Protein AF-0000000067828496 (afdb_homodimer)

Foldseek 3Di:
DPQFPLVVLLVLCPVQDDPLVQVLLQLLLVQQLVLCVLQVHDNSLLNLLSNQLQSCQRPDLVVLVVLCVVVVPDDDPVCNVVVSQQSLLVSLVCCCPVGNDDPVLSSVLSRQLRLHAVPHDPSNLSSVLSSCQGPSNDDDPVSVVLSVCCSNFSLVSLLVSLVVVVVVCVVVVHDDDCSSVVSNVNSVVVRD/DPQFPLVVLLVLCPVQDDPLVQVLLQLLLVQQLVLQVLQVHDNSLLNLLSNQLQSCQRPDLVVLVVLCVVVVPDDDPVCNVVVSQQSLLVSLVCCCPVGNDDPPLSSVLSRQLRLHAVPHDPSNLSSNLSSCQGPSNDDDPVSVVLSVCCSNFSLVSLLVSLVVVVVVCVVVVHDDDCSSVVSNVNSVVVRD

Secondary structure (DSSP, 8-state):
-PPP-HHHHHHHHHHHS-HHHHHHHHHHHHHHHHHGGGGT--HHHHHHHHHHTTTTTTS-HHHHHHHHHHTT----HHHHH-GGGGHHHHHHHHHHHHH----HHHHHHHHTTTT--SS--HHHHHHHHHHHHSGGG---HHHHHHHHHHHH-HHHHHHHHHHHHHHHHHHTT----THHHHHHHHHHHHT-/-PPP-HHHHHHHHHHHS-HHHHHHHHHHHHHHHHHGGGGT--HHHHHHHHHHTTTTTTS-HHHHHHHHHHTT----HHHHH-GGGGHHHHHHHHHHHHH----HHHHHHHHTTTT--SS--HHHHHHHHHHHHSGGG---HHHHHHHHHHHH-HHHHHHHHHHHHHHHHHHTT----THHHHHHHHHHHHT-

Organism: Synechocystis sp. (strain ATCC 27184 / PCC 6803 / Kazusa) (NCBI:txid1111708)

pLDDT: mean 97.63, std 4.98, range [45.09, 98.94]

Radius of gyration: 24.37 Å; Cα contacts (8 Å, |Δi|>4): 571; chains: 2; bounding box: 40×73×54 Å

Solvent-accessible surface area (backbone atoms only — not comparable to full-atom values): 19955 Å² total; per-residue (Å²): 129,81,76,73,59,61,69,57,52,51,54,52,43,67,75,57,44,52,71,69,51,50,53,42,31,52,30,15,13,50,42,20,33,68,48,15,68,73,66,77,33,59,37,67,52,30,27,52,26,23,58,39,28,58,67,31,64,66,53,52,52,69,56,46,50,50,53,34,58,76,65,66,53,89,68,54,73,64,45,67,73,39,35,75,72,46,19,20,49,48,7,27,51,46,39,31,73,76,62,58,53,76,57,64,65,36,40,47,16,12,39,23,38,78,46,48,48,83,80,61,55,68,58,23,45,45,38,29,40,21,67,69,58,19,64,83,72,55,81,48,70,70,57,50,52,46,50,54,41,41,64,74,33,53,37,46,29,43,22,51,50,36,50,51,51,50,52,50,32,60,74,66,74,47,83,66,66,48,52,38,42,51,23,26,43,50,21,59,66,60,48,110,129,82,76,73,60,61,69,59,51,51,54,52,43,66,75,58,41,53,71,69,53,50,54,43,31,52,30,14,14,50,42,19,33,69,49,14,67,71,66,77,34,59,39,66,51,30,28,52,25,24,59,40,28,60,67,31,65,65,54,52,53,68,56,48,51,50,53,33,58,76,66,65,53,88,68,54,74,63,44,67,75,40,35,75,72,45,19,20,50,48,6,28,51,46,38,32,73,77,62,58,52,75,56,64,65,38,40,48,16,13,39,23,37,78,48,48,47,83,81,63,55,67,59,23,46,42,39,30,39,20,66,69,57,19,66,83,72,55,82,47,71,69,57,50,52,45,51,55,40,40,64,76,35,55,36,47,28,42,22,51,50,37,51,51,51,50,54,51,32,60,75,65,75,47,83,65,67,45,52,36,42,52,22,24,45,49,20,58,66,58,49,109

Nearest PDB structures (foldseek):
  3ccg-assembly1_A-2  TM=9.603E-01  e=1.406E-12  Clostridium acetobutylicum ATCC 824
  8wmy-assembly1_B-2  TM=9.095E-01  e=2.935E-11  Staphylococcus
  8jk9-assembly1_A  TM=9.395E-01  e=1.546E-10  Streptococcus pneumoniae TIGR4
  2o08-assembly1_B  TM=9.327E-01  e=1.782E-10  Halalkalibacterium halodurans
  2ogi-assembly1_A  TM=9.173E-01  e=1.546E-10  Streptococcus agalactiae serogroup V

Structure (mmCIF, N/CA/C/O backbone):
data_AF-0000000067828496-model_v1
#
loop_
_entity.id
_entity.type
_entity.pdbx_description
1 polymer "bis(5'-nucleosyl)-tetraphosphatase (symmetrical)"
#
loop_
_atom_site.group_PDB
_atom_site.id
_atom_site.type_symbol
_atom_site.label_atom_id
_atom_site.label_alt_id
_atom_site.label_comp_id
_atom_site.label_asym_id
_atom_site.label_entity_id
_atom_site.label_seq_id
_atom_site.pdbx_PDB_ins_code
_atom_site.Cartn_x
_atom_site.Cartn_y
_atom_site.Cartn_z
_atom_site.occupancy
_atom_site.B_iso_or_equiv
_atom_site.auth_seq_id
_atom_site.auth_comp_id
_atom_site.auth_asym_id
_atom_site.auth_atom_id
_atom_site.pdbx_PDB_model_num
ATOM 1 N N . MET A 1 1 ? -6.66 25.5 29.547 1 45.09 1 MET A N 1
ATOM 2 C CA . MET A 1 1 ? -5.961 25.203 28.297 1 45.09 1 MET A CA 1
ATOM 3 C C . MET A 1 1 ? -5.051 26.359 27.906 1 45.09 1 MET A C 1
ATOM 5 O O . MET A 1 1 ? -5.465 27.531 27.953 1 45.09 1 MET A O 1
ATOM 9 N N . VAL A 1 2 ? -3.672 26.234 28.125 1 59.88 2 VAL A N 1
ATOM 10 C CA . VAL A 1 2 ? -2.791 27.359 27.828 1 59.88 2 VAL A CA 1
ATOM 11 C C . VAL A 1 2 ? -2.965 27.781 26.375 1 59.88 2 VAL A C 1
ATOM 13 O O . VAL A 1 2 ? -2.961 26.938 25.469 1 59.88 2 VAL A O 1
ATOM 16 N N . GLU A 1 3 ? -3.428 29 26.219 1 84.06 3 GLU A N 1
ATOM 17 C CA . GLU A 1 3 ? -3.617 29.547 24.891 1 84.06 3 GLU A CA 1
ATOM 18 C C . GLU A 1 3 ? -2.309 29.562 24.094 1 84.06 3 GLU A C 1
ATOM 20 O O . GLU A 1 3 ? -1.265 29.953 24.625 1 84.06 3 GLU A O 1
ATOM 25 N N . LEU A 1 4 ? -2.291 28.938 22.984 1 93.06 4 LEU A N 1
ATOM 26 C CA . LEU A 1 4 ? -1.109 28.906 22.125 1 93.06 4 LEU A CA 1
ATOM 27 C C . LEU A 1 4 ? -0.666 30.312 21.75 1 93.06 4 LEU A C 1
ATOM 29 O O . LEU A 1 4 ? -1.488 31.141 21.359 1 93.06 4 LEU A O 1
ATOM 33 N N . ASP A 1 5 ? 0.536 30.656 22.062 1 95.56 5 ASP A N 1
ATOM 34 C CA . ASP A 1 5 ? 1.118 31.906 21.609 1 95.56 5 ASP A CA 1
ATOM 35 C C . ASP A 1 5 ? 1.522 31.844 20.141 1 95.56 5 ASP A C 1
ATOM 37 O O . ASP A 1 5 ? 2.646 31.453 19.828 1 95.56 5 ASP A O 1
ATOM 41 N N . ARG A 1 6 ? 0.643 32.219 19.281 1 97.31 6 ARG A N 1
ATOM 42 C CA . ARG A 1 6 ? 0.832 32.125 17.844 1 97.31 6 ARG A CA 1
ATOM 43 C C . ARG A 1 6 ? 2.078 32.875 17.391 1 97.31 6 ARG A C 1
ATOM 45 O O . ARG A 1 6 ? 2.814 32.406 16.516 1 97.31 6 ARG A O 1
ATOM 52 N N . SER A 1 7 ? 2.309 34.062 17.953 1 97.75 7 SER A N 1
ATOM 53 C CA . SER A 1 7 ? 3.463 34.875 17.562 1 97.75 7 SER A CA 1
ATOM 54 C C . SER A 1 7 ? 4.77 34.156 17.875 1 97.75 7 SER A C 1
ATOM 56 O O . SER A 1 7 ? 5.719 34.219 17.094 1 97.75 7 SER A O 1
ATOM 58 N N . ARG A 1 8 ? 4.824 33.531 18.938 1 98.12 8 ARG A N 1
ATOM 59 C CA . ARG A 1 8 ? 6 32.75 19.312 1 98.12 8 ARG A CA 1
ATOM 60 C C . ARG A 1 8 ? 6.234 31.609 18.328 1 98.12 8 ARG A C 1
ATOM 62 O O . ARG A 1 8 ? 7.375 31.344 17.938 1 98.12 8 ARG A O 1
ATOM 69 N N . VAL A 1 9 ? 5.152 30.953 17.984 1 98.75 9 VAL A N 1
ATOM 70 C CA . VAL A 1 9 ? 5.25 29.844 17.047 1 98.75 9 VAL A CA 1
ATOM 71 C C . VAL A 1 9 ? 5.777 30.344 15.695 1 98.75 9 VAL A C 1
ATOM 73 O O . VAL A 1 9 ? 6.684 29.734 15.117 1 98.75 9 VAL A O 1
ATOM 76 N N . ILE A 1 10 ? 5.254 31.469 15.242 1 98.69 10 ILE A N 1
ATOM 77 C CA . ILE A 1 10 ? 5.652 32.031 13.953 1 98.69 10 ILE A CA 1
ATOM 78 C C . ILE A 1 10 ? 7.137 32.406 13.984 1 98.69 10 ILE A C 1
ATOM 80 O O . ILE A 1 10 ? 7.871 32.094 13.047 1 98.69 10 ILE A O 1
ATOM 84 N N . HIS A 1 11 ? 7.555 33 15.047 1 98.56 11 HIS A N 1
ATOM 85 C CA . HIS A 1 11 ? 8.961 33.344 15.188 1 98.56 11 HIS A CA 1
ATOM 86 C C . HIS A 1 11 ? 9.844 32.094 15.148 1 98.56 11 HIS A C 1
ATOM 88 O O . HIS A 1 11 ? 10.875 32.094 14.477 1 98.56 11 HIS A O 1
ATOM 94 N N . TRP A 1 12 ? 9.445 31.109 15.906 1 98.69 12 TRP A N 1
ATOM 95 C CA . TRP A 1 12 ? 10.172 29.859 15.914 1 98.69 12 TRP A CA 1
ATOM 96 C C . TRP A 1 12 ? 10.242 29.25 14.516 1 98.69 12 TRP A C 1
ATOM 98 O O . TRP A 1 12 ? 11.312 28.797 14.078 1 98.69 12 TRP A O 1
ATOM 108 N N . LEU A 1 13 ? 9.156 29.25 13.758 1 98.81 13 LEU A N 1
ATOM 109 C CA . LEU A 1 13 ? 9.094 28.703 12.406 1 98.81 13 LEU A CA 1
ATOM 110 C C . LEU A 1 13 ? 10.016 29.469 11.469 1 98.81 13 LEU A C 1
ATOM 112 O O . LEU A 1 13 ? 10.719 28.875 10.648 1 98.81 13 LEU A O 1
ATOM 116 N N . GLN A 1 14 ? 10.039 30.781 11.602 1 98.62 14 GLN A N 1
ATOM 117 C CA . GLN A 1 14 ? 10.875 31.609 10.75 1 98.62 14 GLN A CA 1
ATOM 118 C C . GLN A 1 14 ? 12.352 31.234 10.883 1 98.62 14 GLN A C 1
ATOM 120 O O . GLN A 1 14 ? 13.117 31.359 9.93 1 98.62 14 GLN A O 1
ATOM 125 N N . GLU A 1 15 ? 12.68 30.672 12.031 1 98.31 15 GLU A N 1
ATOM 126 C CA . GLU A 1 15 ? 14.07 30.328 12.312 1 98.31 15 GLU A CA 1
ATOM 127 C C . GLU A 1 15 ? 14.375 28.875 11.945 1 98.31 15 GLU A C 1
ATOM 129 O O . GLU A 1 15 ? 15.539 28.484 11.844 1 98.31 15 GLU A O 1
ATOM 134 N N . ASN A 1 16 ? 13.32 28.109 11.703 1 98.38 16 ASN A N 1
ATOM 135 C CA . ASN A 1 16 ? 13.578 26.672 11.656 1 98.38 16 ASN A CA 1
ATOM 136 C C . ASN A 1 16 ? 13.078 26.062 10.352 1 98.38 16 ASN A C 1
ATOM 138 O O . ASN A 1 16 ? 13.359 24.891 10.062 1 98.38 16 ASN A O 1
ATOM 142 N N . VAL A 1 17 ? 12.344 26.812 9.547 1 98.44 17 VAL A N 1
ATOM 143 C CA . VAL A 1 17 ? 11.906 26.312 8.242 1 98.44 17 VAL A CA 1
ATOM 144 C C . VAL A 1 17 ? 12.188 27.344 7.164 1 98.44 17 VAL A C 1
ATOM 146 O O . VAL A 1 17 ? 12.516 28.5 7.473 1 98.44 17 VAL A O 1
ATOM 149 N N . SER A 1 18 ? 12.133 26.969 5.934 1 98.31 18 SER A N 1
ATOM 150 C CA . SER A 1 18 ? 12.328 27.906 4.836 1 98.31 18 SER A CA 1
ATOM 151 C C . SER A 1 18 ? 11.148 28.859 4.707 1 98.31 18 SER A C 1
ATOM 153 O O . SER A 1 18 ? 10.047 28.562 5.184 1 98.31 18 SER A O 1
ATOM 155 N N . PRO A 1 19 ? 11.359 30 4.113 1 98.44 19 PRO A N 1
ATOM 156 C CA . PRO A 1 19 ? 10.242 30.906 3.873 1 98.44 19 PRO A CA 1
ATOM 157 C C . PRO A 1 19 ? 9.102 30.25 3.102 1 98.44 19 PRO A C 1
ATOM 159 O O . PRO A 1 19 ? 7.93 30.484 3.41 1 98.44 19 PRO A O 1
ATOM 162 N N . GLN A 1 20 ? 9.445 29.453 2.137 1 98.38 20 GLN A N 1
ATOM 163 C CA . GLN A 1 20 ? 8.43 28.766 1.354 1 98.38 20 GLN A CA 1
ATOM 164 C C . GLN A 1 20 ? 7.621 27.812 2.227 1 98.38 20 GLN A C 1
ATOM 166 O O . GLN A 1 20 ? 6.402 27.703 2.076 1 98.38 20 GLN A O 1
ATOM 171 N N . ARG A 1 21 ? 8.336 27.109 3.107 1 98.75 21 ARG A N 1
ATOM 172 C CA . ARG A 1 21 ? 7.633 26.203 3.996 1 98.75 21 ARG A CA 1
ATOM 173 C C . ARG A 1 21 ? 6.734 26.969 4.965 1 98.75 21 ARG A C 1
ATOM 175 O O . ARG A 1 21 ? 5.645 26.5 5.305 1 98.75 21 ARG A O 1
ATOM 182 N N . LEU A 1 22 ? 7.203 28.094 5.492 1 98.81 22 LEU A N 1
ATOM 183 C CA . LEU A 1 22 ? 6.367 28.922 6.355 1 98.81 22 LEU A CA 1
ATOM 184 C C . LEU A 1 22 ? 5.086 29.328 5.641 1 98.81 22 LEU A C 1
ATOM 186 O O . LEU A 1 22 ? 3.998 29.25 6.215 1 98.81 22 LEU A O 1
ATOM 190 N N . ASP A 1 23 ? 5.195 29.75 4.375 1 98.81 23 ASP A N 1
ATOM 191 C CA . ASP A 1 23 ? 4.016 30.078 3.578 1 98.81 23 ASP A CA 1
ATOM 192 C C . ASP A 1 23 ? 3.057 28.891 3.5 1 98.81 23 ASP A C 1
ATOM 194 O O . ASP A 1 23 ? 1.843 29.062 3.643 1 98.81 23 ASP A O 1
ATOM 198 N N . HIS A 1 24 ? 3.609 27.719 3.289 1 98.88 24 HIS A N 1
ATOM 199 C CA . HIS A 1 24 ? 2.816 26.5 3.238 1 98.88 24 HIS A CA 1
ATOM 200 C C . HIS A 1 24 ? 2.088 26.266 4.555 1 98.88 24 HIS A C 1
ATOM 202 O O . HIS A 1 24 ? 0.883 26 4.562 1 98.88 24 HIS A O 1
ATOM 208 N N . ILE A 1 25 ? 2.799 26.375 5.672 1 98.94 25 ILE A N 1
ATOM 209 C CA . ILE A 1 25 ? 2.238 26.125 6.996 1 98.94 25 ILE A CA 1
ATOM 210 C C . ILE A 1 25 ? 1.088 27.094 7.258 1 98.94 25 ILE A C 1
ATOM 212 O O . ILE A 1 25 ? 0.025 26.688 7.734 1 98.94 25 ILE A O 1
ATOM 216 N N . LEU A 1 26 ? 1.301 28.375 6.914 1 98.88 26 LEU A N 1
ATOM 217 C CA . LEU A 1 26 ? 0.252 29.375 7.094 1 98.88 26 LEU A CA 1
ATOM 218 C C . LEU A 1 26 ? -0.938 29.078 6.188 1 98.88 26 LEU A C 1
ATOM 220 O O . LEU A 1 26 ? -2.088 29.312 6.57 1 98.88 26 LEU A O 1
ATOM 224 N N . GLY A 1 27 ? -0.633 28.609 4.992 1 98.88 27 GLY A N 1
ATOM 225 C CA . GLY A 1 27 ? -1.697 28.188 4.098 1 98.88 27 GLY A CA 1
ATOM 226 C C . GLY A 1 27 ? -2.52 27.031 4.66 1 98.88 27 GLY A C 1
ATOM 227 O O . GLY A 1 27 ? -3.744 27.016 4.531 1 98.88 27 GLY A O 1
ATOM 228 N N . VAL A 1 28 ? -1.868 26.062 5.277 1 98.94 28 VAL A N 1
ATOM 229 C CA . VAL A 1 28 ? -2.557 24.922 5.887 1 98.94 28 VAL A CA 1
ATOM 230 C C . VAL A 1 28 ? -3.42 25.406 7.051 1 98.94 28 VAL A C 1
ATOM 232 O O . VAL A 1 28 ? -4.582 25.016 7.172 1 98.94 28 VAL A O 1
ATOM 235 N N . GLU A 1 29 ? -2.818 26.266 7.918 1 98.94 29 GLU A N 1
ATOM 236 C CA . GLU A 1 29 ? -3.576 26.844 9.023 1 98.94 29 GLU A CA 1
ATOM 237 C C . GLU A 1 29 ? -4.844 27.531 8.523 1 98.94 29 GLU A C 1
ATOM 239 O O . GLU A 1 29 ? -5.938 27.266 9.016 1 98.94 29 GLU A O 1
ATOM 244 N N . GLN A 1 30 ? -4.719 28.375 7.547 1 98.88 30 GLN A N 1
ATOM 245 C CA . GLN A 1 30 ? -5.84 29.141 7.023 1 98.88 30 GLN A CA 1
ATOM 246 C C . GLN A 1 30 ? -6.898 28.234 6.402 1 98.88 30 GLN A C 1
ATOM 248 O O . GLN A 1 30 ? -8.094 28.406 6.652 1 98.88 30 GLN A O 1
ATOM 253 N N . THR A 1 31 ? -6.484 27.297 5.59 1 98.88 31 THR A N 1
ATOM 254 C CA . THR A 1 31 ? -7.398 26.375 4.941 1 98.88 31 THR A CA 1
ATOM 25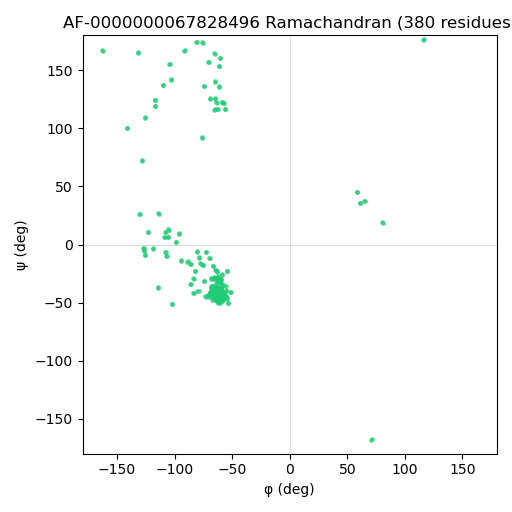5 C C . THR A 1 31 ? -8.156 25.547 5.984 1 98.88 31 THR A C 1
ATOM 257 O O . THR A 1 31 ? -9.375 25.375 5.879 1 98.88 31 THR A O 1
ATOM 260 N N . ALA A 1 32 ? -7.402 25.078 7 1 98.88 32 ALA A N 1
ATOM 261 C CA . ALA A 1 32 ? -8.016 24.281 8.055 1 98.88 32 ALA A CA 1
ATOM 262 C C . ALA A 1 32 ? -9.07 25.078 8.812 1 98.88 32 ALA A C 1
ATOM 264 O O . ALA A 1 32 ? -10.172 24.578 9.07 1 98.88 32 ALA A O 1
ATOM 265 N N . VAL A 1 33 ? -8.758 26.312 9.133 1 98.81 33 VAL A N 1
ATOM 266 C CA . VAL A 1 33 ? -9.695 27.188 9.844 1 98.81 33 VAL A CA 1
ATOM 267 C C . VAL A 1 33 ? -10.922 27.438 8.969 1 98.81 33 VAL A C 1
ATOM 269 O O . VAL A 1 33 ? -12.055 27.375 9.453 1 98.81 33 VAL A O 1
ATOM 272 N N . GLN A 1 34 ? -10.672 27.688 7.734 1 98.75 34 GLN A N 1
ATOM 273 C CA . GLN A 1 34 ? -11.75 28.016 6.809 1 98.75 34 GLN A CA 1
ATOM 274 C C . GLN A 1 34 ? -12.695 26.828 6.629 1 98.75 34 GLN A C 1
ATOM 276 O O . GLN A 1 34 ? -13.914 27.016 6.543 1 98.75 34 GLN A O 1
ATOM 281 N N . TRP A 1 35 ? -12.18 25.594 6.531 1 98.75 35 TRP A N 1
ATOM 282 C CA . TRP A 1 35 ? -12.984 24.422 6.227 1 98.75 35 TRP A CA 1
ATOM 283 C C . TRP A 1 35 ? -13.547 23.797 7.5 1 98.75 35 TRP A C 1
ATOM 285 O O . TRP A 1 35 ? -14.469 22.984 7.445 1 98.75 35 TRP A O 1
ATOM 295 N N . ALA A 1 36 ? -13.016 24.188 8.688 1 98.75 36 ALA A N 1
ATOM 296 C CA . ALA A 1 36 ? -13.367 23.578 9.969 1 98.75 36 ALA A CA 1
ATOM 297 C C . ALA A 1 36 ? -14.883 23.609 10.188 1 98.75 36 ALA A C 1
ATOM 299 O O . ALA A 1 36 ? -15.492 22.578 10.484 1 98.75 36 ALA A O 1
ATOM 300 N N . PRO A 1 37 ? -15.57 24.75 9.953 1 98.38 37 PRO A N 1
ATOM 301 C CA . PRO A 1 37 ? -17.016 24.781 10.188 1 98.38 37 PRO A CA 1
ATOM 302 C C . PRO A 1 37 ? -17.797 23.875 9.234 1 98.38 37 PRO A C 1
ATOM 304 O O . PRO A 1 37 ? -18.844 23.344 9.602 1 98.38 37 PRO A O 1
ATOM 307 N N . LEU A 1 38 ? -17.297 23.641 8.039 1 98.25 38 LEU A N 1
ATOM 308 C CA . LEU A 1 38 ? -17.969 22.797 7.055 1 98.25 38 LEU A CA 1
ATOM 309 C C . LEU A 1 38 ? -18.047 21.359 7.539 1 98.25 38 LEU A C 1
ATOM 311 O O . LEU A 1 38 ? -18.906 20.594 7.105 1 98.25 38 LEU A O 1
ATOM 315 N N . HIS A 1 39 ? -17.156 20.984 8.477 1 98.31 39 HIS A N 1
ATOM 316 C CA . HIS A 1 39 ? -17.047 19.594 8.883 1 98.31 39 HIS A CA 1
ATOM 317 C C . HIS A 1 39 ? -17.266 19.438 10.383 1 98.31 39 HIS A C 1
ATOM 319 O O . HIS A 1 39 ? -16.875 18.438 10.977 1 98.31 39 HIS A O 1
ATOM 325 N N . LYS A 1 40 ? -17.719 20.453 11.055 1 97.94 40 LYS A N 1
ATOM 326 C CA . LYS A 1 40 ? -18.047 20.453 12.477 1 97.94 40 LYS A CA 1
ATOM 327 C C . LYS A 1 40 ? -16.812 20.219 13.328 1 97.94 40 LYS A C 1
ATOM 329 O O . LYS A 1 40 ? -16.844 19.469 14.305 1 97.94 40 LYS A O 1
ATOM 334 N N . VAL A 1 41 ? -15.734 20.797 12.867 1 98.38 41 VAL A N 1
ATOM 335 C CA . VAL A 1 41 ? -14.469 20.797 13.594 1 98.38 41 VAL A CA 1
ATOM 336 C C . VAL A 1 41 ? -14.25 22.172 14.25 1 98.38 41 VAL A C 1
ATOM 338 O O . VAL A 1 41 ? -14.625 23.203 13.688 1 98.38 41 VAL A O 1
ATOM 341 N N . ASP A 1 42 ? -13.703 22.203 15.445 1 98.44 42 ASP A N 1
ATOM 342 C CA . ASP A 1 42 ? -13.359 23.438 16.125 1 98.44 42 ASP A CA 1
ATOM 343 C C . ASP A 1 42 ? -12.289 24.219 15.359 1 98.44 42 ASP A C 1
ATOM 345 O O . ASP A 1 42 ? -11.156 23.734 15.219 1 98.44 42 ASP A O 1
ATOM 349 N N . PRO A 1 43 ? -12.609 25.406 14.891 1 98.56 43 PRO A N 1
ATOM 350 C CA . PRO A 1 43 ? -11.633 26.156 14.094 1 98.56 43 PRO A CA 1
ATOM 351 C C . PRO A 1 43 ? -10.367 26.5 14.875 1 98.56 43 PRO A C 1
ATOM 353 O O . PRO A 1 43 ? -9.289 26.625 14.281 1 98.56 43 PRO A O 1
ATOM 356 N N . ILE A 1 44 ? -10.477 26.609 16.141 1 98.38 44 ILE A N 1
ATOM 357 C CA . ILE A 1 44 ? -9.312 26.922 16.969 1 98.38 44 ILE A CA 1
ATOM 358 C C . ILE A 1 44 ? -8.336 25.734 16.938 1 98.38 44 ILE A C 1
ATOM 360 O O . ILE A 1 44 ? -7.141 25.922 16.703 1 98.38 44 ILE A O 1
ATOM 364 N N . LYS A 1 45 ? -8.867 24.516 17.141 1 98.62 45 LYS A N 1
ATOM 365 C CA . LYS A 1 45 ? -8.039 23.312 17.078 1 98.62 45 LYS A CA 1
ATOM 366 C C . LYS A 1 45 ? -7.457 23.109 15.68 1 98.62 45 LYS A C 1
ATOM 368 O O . LYS A 1 45 ? -6.289 22.734 15.539 1 98.62 45 LYS A O 1
ATOM 373 N N . ALA A 1 46 ? -8.305 23.391 14.672 1 98.88 46 ALA A N 1
ATOM 374 C CA . ALA A 1 46 ? -7.855 23.266 13.289 1 98.88 46 ALA A CA 1
ATOM 375 C C . ALA A 1 46 ? -6.691 24.203 13 1 98.88 46 ALA A C 1
ATOM 377 O O . ALA A 1 46 ? -5.691 23.797 12.391 1 98.88 46 ALA A O 1
ATOM 378 N N . GLY A 1 47 ? -6.859 25.438 13.445 1 98.75 47 GLY A N 1
ATOM 379 C CA . GLY A 1 47 ? -5.793 26.406 13.258 1 98.75 47 GLY A CA 1
ATOM 380 C C . GLY A 1 47 ? -4.508 26.031 13.969 1 98.75 47 GLY A C 1
ATOM 381 O O . GLY A 1 47 ? -3.42 26.156 13.398 1 98.75 47 GLY A O 1
ATOM 382 N N . GLN A 1 48 ? -4.613 25.578 15.188 1 98.75 48 GLN A N 1
ATOM 383 C CA . GLN A 1 48 ? -3.441 25.172 15.953 1 98.75 48 GLN A CA 1
ATOM 384 C C . GLN A 1 48 ? -2.719 24 15.273 1 98.75 48 GLN A C 1
ATOM 386 O O . GLN A 1 48 ? -1.501 24.047 15.086 1 98.75 48 GLN A O 1
ATOM 391 N N . ALA A 1 49 ? -3.467 22.969 14.914 1 98.88 49 ALA A N 1
ATOM 392 C CA . ALA A 1 49 ? -2.873 21.797 14.273 1 98.88 49 ALA A CA 1
ATOM 393 C C . ALA A 1 49 ? -2.205 22.188 12.953 1 98.88 49 ALA A C 1
ATOM 395 O O . ALA A 1 49 ? -1.101 21.734 12.656 1 98.88 49 ALA A O 1
ATOM 396 N N . GLY A 1 50 ? -2.896 23 12.141 1 98.94 50 GLY A N 1
ATOM 397 C CA . GLY A 1 50 ? -2.334 23.453 10.883 1 98.94 50 GLY A CA 1
ATOM 398 C C . GLY A 1 50 ? -1.041 24.234 11.047 1 98.94 50 GLY A C 1
ATOM 399 O O . GLY A 1 50 ? -0.077 24.016 10.312 1 98.94 50 GLY A O 1
ATOM 400 N N . LEU A 1 51 ? -1.025 25.078 12.062 1 98.88 51 LEU A N 1
ATOM 401 C CA . LEU A 1 51 ? 0.132 25.922 12.336 1 98.88 51 LEU A CA 1
ATOM 402 C C . LEU A 1 51 ? 1.32 25.094 12.805 1 98.88 51 LEU A C 1
ATOM 404 O O . LEU A 1 51 ? 2.469 25.406 12.492 1 98.88 51 LEU A O 1
ATOM 408 N N . LEU A 1 52 ? 1.087 23.984 13.453 1 98.94 52 LEU A N 1
ATOM 409 C CA . LEU A 1 52 ? 2.131 23.266 14.18 1 98.94 52 LEU A CA 1
ATOM 410 C C . LEU A 1 52 ? 2.529 21.984 13.445 1 98.94 52 LEU A C 1
ATOM 412 O O . LEU A 1 52 ? 3.506 21.328 13.812 1 98.94 52 LEU A O 1
ATOM 416 N N . HIS A 1 53 ? 1.835 21.578 12.344 1 98.94 53 HIS A N 1
ATOM 417 C CA . HIS A 1 53 ? 1.912 20.219 11.82 1 98.94 53 HIS A CA 1
ATOM 418 C C . HIS A 1 53 ? 3.311 19.906 11.297 1 98.94 53 HIS A C 1
ATOM 420 O O . HIS A 1 53 ? 3.758 18.75 11.352 1 98.94 53 HIS A O 1
ATOM 426 N N . ASP A 1 54 ? 4.02 20.922 10.852 1 98.88 54 ASP A N 1
ATOM 427 C CA . ASP A 1 54 ? 5.273 20.719 10.133 1 98.88 54 ASP A CA 1
ATOM 428 C C . ASP A 1 54 ? 6.457 21.266 10.938 1 98.88 54 ASP A C 1
ATOM 430 O O . ASP A 1 54 ? 7.492 21.609 10.367 1 98.88 54 ASP A O 1
ATOM 434 N N . LEU A 1 55 ? 6.367 21.312 12.25 1 98.88 55 LEU A N 1
ATOM 435 C CA . LEU A 1 55 ? 7.414 21.891 13.094 1 98.88 55 LEU A CA 1
ATOM 436 C C . LEU A 1 55 ? 8.75 21.203 12.844 1 98.88 55 LEU A C 1
ATOM 438 O O . LEU A 1 55 ? 9.789 21.859 12.797 1 98.88 55 LEU A O 1
ATOM 442 N N . ALA A 1 56 ? 8.742 19.953 12.578 1 98.88 56 ALA A N 1
ATOM 443 C CA . ALA A 1 56 ? 9.984 19.188 12.484 1 98.88 56 ALA A CA 1
ATOM 444 C C . ALA A 1 56 ? 10.312 18.875 11.031 1 98.88 56 ALA A C 1
ATOM 446 O O . ALA A 1 56 ? 11.172 18.031 10.758 1 98.88 56 ALA A O 1
ATOM 447 N N . LYS A 1 57 ? 9.672 19.5 10.078 1 98.75 57 LYS A N 1
ATOM 448 C CA . LYS A 1 57 ? 9.781 19.172 8.656 1 98.75 57 LYS A CA 1
ATOM 449 C C . LYS A 1 57 ? 11.219 19.328 8.164 1 98.75 57 LYS A C 1
ATOM 451 O O . LYS A 1 57 ? 11.664 18.594 7.281 1 98.75 57 LYS A O 1
ATOM 456 N N . PHE A 1 58 ? 11.977 20.219 8.703 1 98.56 58 PHE A N 1
ATOM 457 C CA . PHE A 1 58 ? 13.305 20.5 8.188 1 98.56 58 PHE A CA 1
ATOM 458 C C . PHE 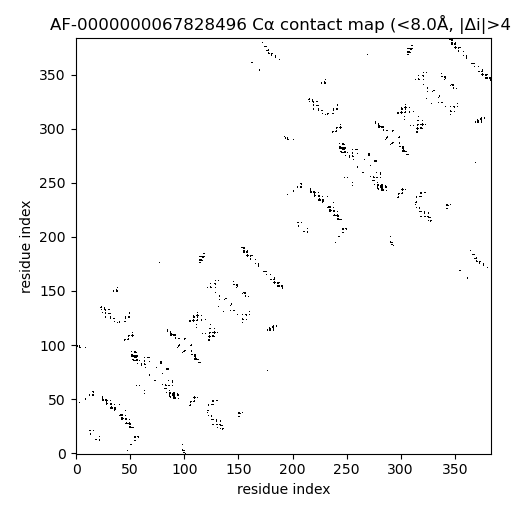A 1 58 ? 14.375 19.984 9.141 1 98.56 58 PHE A C 1
ATOM 460 O O . PHE A 1 58 ? 15.555 20.328 8.992 1 98.56 58 PHE A O 1
ATOM 467 N N . PHE A 1 59 ? 13.945 19.25 10.195 1 98.62 59 PHE A N 1
ATOM 468 C CA . PHE A 1 59 ? 14.961 18.594 11.023 1 98.62 59 PHE A CA 1
ATOM 469 C C . PHE A 1 59 ? 15.75 17.594 10.195 1 98.62 59 PHE A C 1
ATOM 471 O O . PHE A 1 59 ? 15.18 16.859 9.383 1 98.62 59 PHE A O 1
ATOM 478 N N . PRO A 1 60 ? 17.047 17.625 10.391 1 98.38 60 PRO A N 1
ATOM 479 C CA . PRO A 1 60 ? 17.812 16.578 9.711 1 98.38 60 PRO A CA 1
ATOM 480 C C . PRO A 1 60 ? 17.422 15.172 10.164 1 98.38 60 PRO A C 1
ATOM 482 O O . PRO A 1 60 ? 16.953 14.984 11.289 1 98.38 60 PRO A O 1
ATOM 485 N N . PRO A 1 61 ? 17.609 14.188 9.336 1 98.38 61 PRO A N 1
ATOM 486 C CA . PRO A 1 61 ? 17.234 12.805 9.648 1 98.38 61 PRO A CA 1
ATOM 487 C C . PRO A 1 61 ? 17.781 12.336 10.992 1 98.38 61 PRO A C 1
ATOM 489 O O . PRO A 1 61 ? 17.078 11.68 11.758 1 98.38 61 PRO A O 1
ATOM 492 N N . THR A 1 62 ? 18.984 12.672 11.305 1 98.38 62 THR A N 1
ATOM 493 C CA . THR A 1 62 ? 19.609 12.234 12.547 1 98.38 62 THR A CA 1
ATOM 494 C C . THR A 1 62 ? 18.859 12.789 13.75 1 98.38 62 THR A C 1
ATOM 496 O O . THR A 1 62 ? 18.641 12.078 14.734 1 98.38 62 THR A O 1
ATOM 499 N N . LYS A 1 63 ? 18.438 14.031 13.656 1 98.69 63 LYS A N 1
ATOM 500 C CA . LYS A 1 63 ? 17.688 14.648 14.758 1 98.69 63 LYS A CA 1
ATOM 501 C C . LYS A 1 63 ? 16.312 14.016 14.906 1 98.69 63 LYS A C 1
ATOM 503 O O . LYS A 1 63 ? 15.867 13.734 16.031 1 98.69 63 LYS A O 1
ATOM 508 N N . LEU A 1 64 ? 15.695 13.773 13.82 1 98.81 64 LEU A N 1
ATOM 509 C CA . LEU A 1 64 ? 14.406 13.102 13.852 1 98.81 64 LEU A CA 1
ATOM 510 C C . LEU A 1 64 ? 14.508 11.75 14.539 1 98.81 64 LEU A C 1
ATOM 512 O O . LEU A 1 64 ? 13.703 11.438 15.422 1 98.81 64 LEU A O 1
ATOM 516 N N . LEU A 1 65 ? 15.508 10.992 14.195 1 98.69 65 LEU A N 1
ATOM 517 C CA . LEU A 1 65 ? 15.68 9.648 14.727 1 98.69 65 LEU A CA 1
ATOM 518 C C . LEU A 1 65 ? 16.031 9.688 16.203 1 98.69 65 LEU A C 1
ATOM 520 O O . LEU A 1 65 ? 15.562 8.852 16.984 1 98.69 65 LEU A O 1
ATOM 524 N N . VAL A 1 66 ? 16.844 10.648 16.609 1 98.62 66 VAL A N 1
ATOM 525 C CA . VAL A 1 66 ? 17.219 10.789 18.016 1 98.62 66 VAL A CA 1
ATOM 526 C C . VAL A 1 66 ? 15.984 11.102 18.859 1 98.62 66 VAL A C 1
ATOM 528 O O . VAL A 1 66 ? 15.75 10.461 19.891 1 98.62 66 VAL A O 1
ATOM 531 N N . ILE A 1 67 ? 15.18 12.047 18.391 1 98.69 67 ILE A N 1
ATOM 532 C CA . ILE A 1 67 ? 13.969 12.414 19.125 1 98.69 67 ILE A CA 1
ATOM 533 C C . ILE A 1 67 ? 13.016 11.227 19.172 1 98.69 67 ILE A C 1
ATOM 535 O O . ILE A 1 67 ? 12.43 10.938 20.219 1 98.69 67 ILE A O 1
ATOM 539 N N . ALA A 1 68 ? 12.883 10.516 18.031 1 98.5 68 ALA A N 1
ATOM 540 C CA . ALA A 1 68 ? 12.023 9.336 17.984 1 98.5 68 ALA A CA 1
ATOM 541 C C . ALA A 1 68 ? 12.461 8.305 19.031 1 98.5 68 ALA A C 1
ATOM 543 O O . ALA A 1 68 ? 11.625 7.734 19.734 1 98.5 68 ALA A O 1
ATOM 544 N N . LYS A 1 69 ? 13.75 8.047 19.078 1 98.06 69 LYS A N 1
ATOM 545 C CA . LYS A 1 69 ? 14.305 7.082 20.031 1 98.06 69 LYS A CA 1
ATOM 546 C C . LYS A 1 69 ? 14.062 7.527 21.469 1 98.06 69 LYS A C 1
ATOM 548 O O . LYS A 1 69 ? 13.617 6.734 22.312 1 98.06 69 LYS A O 1
ATOM 553 N N . GLU A 1 70 ? 14.273 8.766 21.75 1 98.38 70 GLU A N 1
ATOM 554 C CA . GLU A 1 70 ? 14.125 9.32 23.094 1 98.38 70 GLU A CA 1
ATOM 555 C C . GLU A 1 70 ? 12.68 9.211 23.578 1 98.38 70 GLU A C 1
ATOM 557 O O . GLU A 1 70 ? 12.43 9.078 24.781 1 98.38 70 GLU A O 1
ATOM 562 N N . HIS A 1 71 ? 11.828 9.227 22.656 1 98.44 71 HIS A N 1
ATOM 563 C CA . HIS A 1 71 ? 10.422 9.211 23.031 1 98.44 71 HIS A CA 1
ATOM 564 C C . HIS A 1 71 ? 9.789 7.848 22.766 1 98.44 71 HIS A C 1
ATOM 566 O O . HIS A 1 71 ? 8.57 7.707 22.781 1 98.44 71 HIS A O 1
ATOM 572 N N . ASN A 1 72 ? 10.555 6.848 22.375 1 97.94 72 ASN A N 1
ATOM 573 C CA . ASN A 1 72 ? 10.148 5.461 22.156 1 97.94 72 ASN A CA 1
ATOM 574 C C . ASN A 1 72 ? 9.094 5.348 21.062 1 97.94 72 ASN A C 1
ATOM 576 O O . ASN A 1 72 ? 8.117 4.605 21.219 1 97.94 72 ASN A O 1
ATOM 580 N N . LEU A 1 73 ? 9.258 6.223 20.047 1 97.25 73 LEU A N 1
ATOM 581 C CA . LEU A 1 73 ? 8.383 6.082 18.891 1 97.25 73 LEU A CA 1
ATOM 582 C C . LEU A 1 73 ? 8.641 4.762 18.172 1 97.25 73 LEU A C 1
ATOM 584 O O . LEU A 1 73 ? 9.797 4.418 17.891 1 97.25 73 LEU A O 1
ATOM 588 N N . PRO A 1 74 ? 7.559 4.004 17.984 1 95.94 74 PRO A N 1
ATOM 589 C CA . PRO A 1 74 ? 7.773 2.783 17.203 1 95.9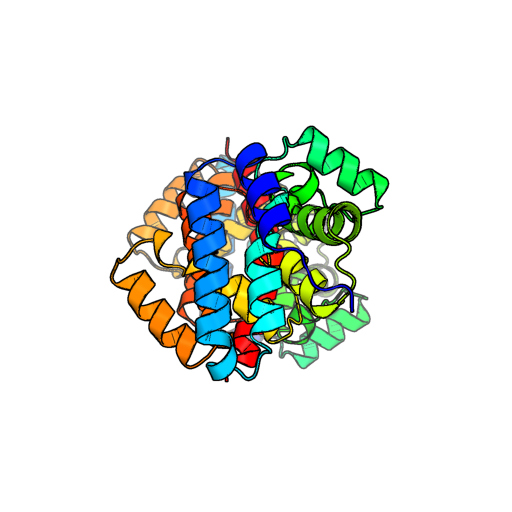4 74 PRO A CA 1
ATOM 590 C C . PRO A 1 74 ? 8.188 3.072 15.766 1 95.94 74 PRO A C 1
ATOM 592 O O . PRO A 1 74 ? 7.512 3.836 15.07 1 95.94 74 PRO A O 1
ATOM 595 N N . LEU A 1 75 ? 9.336 2.562 15.336 1 97.25 75 LEU A N 1
ATOM 596 C CA . LEU A 1 75 ? 9.82 2.748 13.969 1 97.25 75 LEU A CA 1
ATOM 597 C C . LEU A 1 75 ? 9.93 1.411 13.25 1 97.25 75 LEU A C 1
ATOM 599 O O . LEU A 1 75 ? 10.594 0.494 13.727 1 97.25 75 LEU A O 1
ATOM 603 N N . ASP A 1 76 ? 9.18 1.289 12.18 1 97 76 ASP A N 1
ATOM 604 C CA . ASP A 1 76 ? 9.383 0.136 11.312 1 97 76 ASP A CA 1
ATOM 605 C C . ASP A 1 76 ? 10.555 0.362 10.367 1 97 76 ASP A C 1
ATOM 607 O O . ASP A 1 76 ? 11.172 1.434 10.367 1 97 76 ASP A O 1
ATOM 611 N N . PRO A 1 77 ? 10.953 -0.599 9.594 1 96.88 77 PRO A N 1
ATOM 612 C CA . PRO A 1 77 ? 12.141 -0.47 8.75 1 96.88 77 PRO A CA 1
ATOM 613 C C . PRO A 1 77 ? 12.031 0.668 7.734 1 96.88 77 PRO A C 1
ATOM 615 O O . PRO A 1 77 ? 13.023 1.327 7.426 1 96.88 77 PRO A O 1
ATOM 618 N N . ILE A 1 78 ? 10.867 0.907 7.289 1 97.94 78 ILE A N 1
ATOM 619 C CA . ILE A 1 78 ? 10.695 1.969 6.301 1 97.94 78 ILE A CA 1
ATOM 620 C C . ILE A 1 78 ? 10.914 3.328 6.965 1 97.94 78 ILE A C 1
ATOM 622 O O . ILE A 1 78 ? 11.617 4.184 6.426 1 97.94 78 ILE A O 1
ATOM 626 N N . LEU A 1 79 ? 10.344 3.521 8.133 1 98.25 79 LEU A N 1
ATOM 627 C CA . LEU A 1 79 ? 10.508 4.77 8.867 1 98.25 79 LEU A CA 1
ATOM 628 C C . LEU A 1 79 ? 11.977 4.992 9.234 1 98.25 79 LEU A C 1
ATOM 630 O O . LEU A 1 79 ? 12.461 6.125 9.195 1 98.25 79 LEU A O 1
ATOM 634 N N . GLN A 1 80 ? 12.664 3.938 9.555 1 97.75 80 GLN A N 1
ATOM 635 C CA . GLN A 1 80 ? 14.086 4.039 9.867 1 97.75 80 GLN A CA 1
ATOM 636 C C . GLN A 1 80 ? 14.891 4.473 8.648 1 97.75 80 GLN A C 1
ATOM 638 O O . GLN A 1 80 ? 15.828 5.266 8.766 1 97.75 80 GLN A O 1
ATOM 643 N N . ALA A 1 81 ? 14.484 3.957 7.543 1 97.31 81 ALA A N 1
ATOM 644 C CA . ALA A 1 81 ? 15.219 4.223 6.312 1 97.31 81 ALA A CA 1
ATOM 645 C C . ALA A 1 81 ? 14.812 5.562 5.707 1 97.31 81 ALA A C 1
ATOM 647 O O . ALA A 1 81 ? 15.562 6.141 4.91 1 97.31 81 ALA A O 1
ATOM 648 N N . THR A 1 82 ? 13.664 6.055 6.008 1 97.31 82 THR A N 1
ATOM 649 C CA . THR A 1 82 ? 13.141 7.32 5.512 1 97.31 82 THR A CA 1
ATOM 650 C C . THR A 1 82 ? 12.664 8.203 6.668 1 97.31 82 THR A C 1
ATOM 652 O O . THR A 1 82 ? 11.477 8.492 6.785 1 97.31 82 THR A O 1
ATOM 655 N N . PRO A 1 83 ? 13.555 8.727 7.398 1 97.62 83 PRO A N 1
ATOM 656 C CA . PRO A 1 83 ? 13.203 9.414 8.641 1 97.62 83 PRO A CA 1
ATOM 657 C C . PRO A 1 83 ? 12.336 10.648 8.406 1 97.62 83 PRO A C 1
ATOM 659 O O . PRO A 1 83 ? 11.617 11.086 9.312 1 97.62 83 PRO A O 1
ATOM 662 N N . HIS A 1 84 ? 12.398 11.211 7.215 1 97.75 84 HIS A N 1
ATOM 663 C CA . HIS A 1 84 ? 11.562 12.367 6.91 1 97.75 84 HIS A CA 1
ATOM 664 C C . HIS A 1 84 ? 10.094 12.07 7.172 1 97.75 84 HIS A C 1
ATOM 666 O O . HIS A 1 84 ? 9.32 12.977 7.48 1 97.75 84 HIS A O 1
ATOM 672 N N . LEU A 1 85 ? 9.727 10.828 7.172 1 98.25 85 LEU A N 1
ATOM 673 C CA . LEU A 1 85 ? 8.336 10.414 7.355 1 98.25 85 LEU A CA 1
ATOM 674 C C . LEU A 1 85 ? 7.922 10.539 8.812 1 98.25 85 LEU A C 1
ATOM 676 O O . LEU A 1 85 ? 6.73 10.523 9.125 1 98.25 85 LEU A O 1
ATOM 680 N N . ILE A 1 86 ? 8.906 10.633 9.688 1 98.19 86 ILE A N 1
ATOM 681 C CA . ILE A 1 86 ? 8.508 10.664 11.094 1 98.19 86 ILE A CA 1
ATOM 682 C C . ILE A 1 86 ? 8.43 12.109 11.578 1 98.19 86 ILE A C 1
ATOM 684 O O . ILE A 1 86 ? 8.195 12.359 12.766 1 98.19 86 ILE A O 1
ATOM 688 N N . HIS A 1 87 ? 8.539 13.094 10.625 1 98.81 87 HIS A N 1
ATOM 689 C CA . HIS A 1 87 ? 8.461 14.484 11.047 1 98.81 87 HIS A CA 1
ATOM 690 C C . HIS A 1 87 ? 7.109 14.797 11.672 1 98.81 87 HIS A C 1
ATOM 692 O O . HIS A 1 87 ? 7.008 15.656 12.547 1 98.81 87 HIS A O 1
ATOM 698 N N . ALA A 1 88 ? 6.082 14.156 11.242 1 98.81 88 ALA A N 1
ATOM 699 C CA . ALA A 1 88 ? 4.75 14.398 11.797 1 98.81 88 ALA A CA 1
ATOM 700 C C . ALA A 1 88 ? 4.699 14.039 13.273 1 98.81 88 ALA A C 1
ATOM 702 O O . ALA A 1 88 ? 4.238 14.828 14.102 1 98.81 88 ALA A O 1
ATOM 703 N N . ASP A 1 89 ? 5.215 12.836 13.578 1 98.81 89 ASP A N 1
ATOM 704 C CA . ASP A 1 89 ? 5.27 12.398 14.977 1 98.81 89 ASP A CA 1
ATOM 705 C C . ASP A 1 89 ? 6.16 13.312 15.805 1 98.81 89 ASP A C 1
ATOM 707 O O . ASP A 1 89 ? 5.801 13.703 16.922 1 98.81 89 ASP A O 1
ATOM 711 N N . VAL A 1 90 ? 7.246 13.641 15.25 1 98.88 90 VAL A N 1
ATOM 712 C CA . VAL A 1 90 ? 8.195 14.492 15.961 1 98.88 90 VAL A CA 1
ATOM 713 C C . VAL A 1 90 ? 7.621 15.891 16.125 1 98.88 90 VAL A C 1
ATOM 715 O O . VAL A 1 90 ? 7.832 16.547 17.156 1 98.88 90 VAL A O 1
ATOM 718 N N . SER A 1 91 ? 6.879 16.375 15.109 1 98.94 91 SER A N 1
ATOM 719 C CA . SER A 1 91 ? 6.227 17.672 15.227 1 98.94 91 SER A CA 1
ATOM 720 C C . SER A 1 91 ? 5.246 17.703 16.391 1 98.94 91 SER A C 1
ATOM 722 O O . SER A 1 91 ? 5.145 18.703 17.109 1 98.94 91 SER A O 1
ATOM 724 N N . ALA A 1 92 ? 4.566 16.609 16.594 1 98.88 92 ALA A N 1
ATOM 725 C CA . ALA A 1 92 ? 3.652 16.531 17.734 1 98.88 92 ALA A CA 1
ATOM 726 C C . ALA A 1 92 ? 4.41 16.594 19.047 1 98.88 92 ALA A C 1
ATOM 728 O O . ALA A 1 92 ? 3.951 17.234 20 1 98.88 92 ALA A O 1
ATOM 729 N N . ILE A 1 93 ? 5.543 15.984 19.109 1 98.81 93 ILE A N 1
ATOM 730 C CA . ILE A 1 93 ? 6.387 16.016 20.297 1 98.81 93 ILE A CA 1
ATOM 731 C C . ILE A 1 93 ? 6.855 17.438 20.562 1 98.81 93 ILE A C 1
ATOM 733 O O . ILE A 1 93 ? 6.75 17.938 21.688 1 98.81 93 ILE A O 1
ATOM 737 N N . ILE A 1 94 ? 7.352 18.141 19.516 1 98.81 94 ILE A N 1
ATOM 738 C CA . ILE A 1 94 ? 7.828 19.516 19.641 1 98.81 94 ILE A CA 1
ATOM 739 C C . ILE A 1 94 ? 6.68 20.422 20.062 1 98.81 94 ILE A C 1
ATOM 741 O O . ILE A 1 94 ? 6.852 21.297 20.922 1 98.81 94 ILE A O 1
ATOM 745 N N . ALA A 1 95 ? 5.477 20.188 19.484 1 98.81 95 ALA A N 1
ATOM 746 C CA . ALA A 1 95 ? 4.305 20.984 19.844 1 98.81 95 ALA A CA 1
ATOM 747 C C . ALA A 1 95 ? 4.012 20.906 21.328 1 98.81 95 ALA A C 1
ATOM 749 O O . ALA A 1 95 ? 3.727 21.906 21.969 1 98.81 95 ALA A O 1
ATOM 750 N N . ALA A 1 96 ? 4.117 19.734 21.875 1 98.44 96 ALA A N 1
ATOM 751 C CA . ALA A 1 96 ? 3.834 19.516 23.281 1 98.44 96 ALA A CA 1
ATOM 752 C C . ALA A 1 96 ? 4.941 20.078 24.156 1 98.44 96 ALA A C 1
ATOM 754 O O . ALA A 1 96 ? 4.668 20.812 25.109 1 98.44 96 ALA A O 1
ATOM 755 N N . GLU A 1 97 ? 6.152 19.859 23.828 1 98 97 GLU A N 1
ATOM 756 C CA . GLU A 1 97 ? 7.27 20.172 24.719 1 98 97 GLU A CA 1
ATOM 757 C C . GLU A 1 97 ? 7.676 21.641 24.594 1 98 97 GLU A C 1
ATOM 759 O O . GLU A 1 97 ? 8 22.281 25.594 1 98 97 GLU A O 1
ATOM 764 N N . GLU A 1 98 ? 7.707 22.141 23.375 1 97.81 98 GLU A N 1
ATOM 765 C CA . GLU A 1 98 ? 8.195 23.484 23.125 1 97.81 98 GLU A CA 1
ATOM 766 C C . GLU A 1 98 ? 7.09 24.516 23.297 1 97.81 98 GLU A C 1
ATOM 768 O O . GLU A 1 98 ? 7.336 25.625 23.781 1 97.81 98 GLU A O 1
ATOM 773 N N . PHE A 1 99 ? 5.852 24.109 22.938 1 98.31 99 PHE A N 1
ATOM 774 C CA . PHE A 1 99 ? 4.805 25.125 22.891 1 98.31 99 PHE A CA 1
ATOM 775 C C . PHE A 1 99 ? 3.693 24.797 23.875 1 98.31 99 PHE A C 1
ATOM 777 O O . PHE A 1 99 ? 2.697 25.516 23.969 1 98.31 99 PHE A O 1
ATOM 784 N N . GLY A 1 100 ? 3.768 23.672 24.547 1 97.5 100 GLY A N 1
ATOM 785 C CA . GLY A 1 100 ? 2.869 23.359 25.641 1 97.5 100 GLY A CA 1
ATOM 786 C C . GLY A 1 100 ? 1.516 22.859 25.172 1 97.5 100 GLY A C 1
ATOM 787 O O . GLY A 1 100 ? 0.534 22.922 25.922 1 97.5 100 GLY A O 1
ATOM 788 N N . VAL A 1 101 ? 1.406 22.391 23.953 1 98.12 101 VAL A N 1
ATOM 789 C CA . VAL A 1 101 ? 0.145 21.859 23.453 1 98.12 101 VAL A CA 1
ATOM 790 C C . VAL A 1 101 ? -0.185 20.547 24.156 1 98.12 101 VAL A C 1
ATOM 792 O O . VAL A 1 101 ? 0.629 19.625 24.172 1 98.12 101 VAL A O 1
ATOM 795 N N . ASP A 1 102 ? -1.345 20.406 24.766 1 97 102 ASP A N 1
ATOM 796 C CA . ASP A 1 102 ? -1.702 19.219 25.516 1 97 102 ASP A CA 1
ATOM 797 C C . ASP A 1 102 ? -3.031 18.641 25.031 1 97 102 ASP A C 1
ATOM 799 O O . ASP A 1 102 ? -3.477 17.594 25.516 1 97 102 ASP A O 1
ATOM 803 N N . ASP A 1 103 ? -3.73 19.297 24.109 1 98 103 ASP A N 1
ATOM 804 C CA . ASP A 1 103 ? -4.957 18.766 23.531 1 98 103 ASP A CA 1
ATOM 805 C C . ASP A 1 103 ? -4.672 17.516 22.703 1 98 103 ASP A C 1
ATOM 807 O O . ASP A 1 103 ? -3.971 17.578 21.688 1 98 103 ASP A O 1
ATOM 811 N N . PRO A 1 104 ? -5.188 16.391 23.109 1 98.25 104 PRO A N 1
ATOM 812 C CA . PRO A 1 104 ? -4.84 15.141 22.406 1 98.25 104 PRO A CA 1
ATOM 813 C C . PRO A 1 104 ? -5.32 15.117 20.969 1 98.25 104 PRO A C 1
ATOM 815 O O . PRO A 1 104 ? -4.684 14.492 20.109 1 98.25 104 PRO A O 1
ATOM 818 N N . ASP A 1 105 ? -6.398 15.812 20.656 1 98.44 105 ASP A N 1
ATOM 819 C CA . ASP A 1 105 ? -6.91 15.844 19.297 1 98.44 105 ASP A CA 1
ATOM 820 C C . ASP A 1 105 ? -5.969 16.625 18.375 1 98.44 105 ASP A C 1
ATOM 822 O O . ASP A 1 105 ? -5.711 16.188 17.234 1 98.44 105 ASP A O 1
ATOM 826 N N . VAL A 1 106 ? -5.469 17.719 18.875 1 98.81 106 VAL A N 1
ATOM 827 C CA . VAL A 1 106 ? -4.535 18.531 18.109 1 98.81 106 VAL A CA 1
ATOM 828 C C . VAL A 1 106 ? -3.252 17.75 17.859 1 98.81 106 VAL A C 1
ATOM 830 O O . VAL A 1 106 ? -2.764 17.688 16.734 1 98.81 106 VAL A O 1
ATOM 833 N N . LEU A 1 107 ? -2.773 17.094 18.906 1 98.81 107 LEU A N 1
ATOM 834 C CA . LEU A 1 107 ? -1.539 16.328 18.781 1 98.81 107 LEU A CA 1
ATOM 835 C C . LEU A 1 107 ? -1.724 15.148 17.828 1 98.81 107 LEU A C 1
ATOM 837 O O . LEU A 1 107 ? -0.833 14.844 17.031 1 98.81 107 LEU A O 1
ATOM 841 N N . LYS A 1 108 ? -2.869 14.516 17.859 1 98.81 108 LYS A N 1
ATOM 842 C CA . LYS A 1 108 ? -3.16 13.406 16.953 1 98.81 108 LYS A CA 1
ATOM 843 C C . LYS A 1 108 ? -3.215 13.891 15.5 1 98.81 108 LYS A C 1
ATOM 845 O O . LYS A 1 108 ? -2.68 13.234 14.602 1 98.81 108 LYS A O 1
ATOM 850 N N . ALA A 1 109 ? -3.85 15.008 15.281 1 98.94 109 ALA A N 1
ATOM 851 C CA . ALA A 1 109 ? -3.951 15.562 13.93 1 98.94 109 ALA A CA 1
ATOM 852 C C . ALA A 1 109 ? -2.57 15.844 13.352 1 98.94 109 ALA A C 1
ATOM 854 O O . ALA A 1 109 ? -2.322 15.586 12.172 1 98.94 109 ALA A O 1
ATOM 855 N N . ILE A 1 110 ? -1.698 16.344 14.195 1 98.94 110 ILE A N 1
ATOM 856 C CA . ILE A 1 110 ? -0.333 16.625 13.766 1 98.94 110 ILE A CA 1
ATOM 857 C C . ILE A 1 110 ? 0.374 15.32 13.406 1 98.94 110 ILE A C 1
ATOM 859 O O . ILE A 1 110 ? 0.989 15.203 12.344 1 98.94 110 ILE A O 1
ATOM 863 N N . ARG A 1 111 ? 0.211 14.289 14.234 1 98.69 111 ARG A N 1
ATOM 864 C CA . ARG A 1 111 ? 0.878 13.008 14.047 1 98.69 111 ARG A CA 1
ATOM 865 C C . ARG A 1 111 ? 0.435 12.344 12.742 1 98.69 111 ARG A C 1
ATOM 867 O O . ARG A 1 111 ? 1.225 11.664 12.086 1 98.69 111 ARG A O 1
ATOM 874 N N . CYS A 1 112 ? -0.767 12.594 12.336 1 98.44 112 CYS A N 1
ATOM 875 C CA . CYS A 1 112 ? -1.386 11.805 11.273 1 98.44 112 CYS A CA 1
ATOM 876 C C . CYS A 1 112 ? -1.281 12.523 9.938 1 98.44 112 CYS A C 1
ATOM 878 O O . CYS A 1 112 ? -1.692 11.984 8.906 1 98.44 112 CYS A O 1
ATOM 880 N N . HIS A 1 113 ? -0.657 13.664 9.828 1 98.81 113 HIS A N 1
ATOM 881 C CA . HIS A 1 113 ? -0.917 14.516 8.672 1 98.81 113 HIS A CA 1
ATOM 882 C C . HIS A 1 113 ? -0.165 14.023 7.445 1 98.81 113 HIS A C 1
ATOM 884 O O . HIS A 1 113 ? -0.452 14.445 6.324 1 98.81 113 HIS A O 1
ATOM 890 N N . THR A 1 114 ? 0.768 13.062 7.66 1 98.25 114 THR A N 1
ATOM 891 C CA . THR A 1 114 ? 1.581 12.617 6.535 1 98.25 114 THR A CA 1
ATOM 892 C C . THR A 1 114 ? 1.086 11.273 6.008 1 98.25 114 THR A C 1
ATOM 894 O O . THR A 1 114 ? 0.72 11.156 4.836 1 98.25 114 THR A O 1
ATOM 897 N N . LEU A 1 115 ? 0.916 10.297 6.891 1 98.38 115 LEU A N 1
ATOM 898 C CA . LEU A 1 115 ? 0.587 8.938 6.484 1 98.38 115 LEU A CA 1
ATOM 899 C C . LEU A 1 115 ? -0.865 8.602 6.812 1 98.38 115 LEU A C 1
ATOM 901 O O . LEU A 1 115 ? -1.404 7.605 6.328 1 98.38 115 LEU A O 1
ATOM 905 N N . GLY A 1 116 ? -1.518 9.453 7.566 1 98.69 116 GLY A N 1
ATOM 906 C CA . GLY A 1 116 ? -2.842 9.141 8.07 1 98.69 116 GLY A CA 1
ATOM 907 C C . GLY A 1 116 ? -2.828 8.07 9.148 1 98.69 116 GLY A C 1
ATOM 908 O O . GLY A 1 116 ? -1.802 7.84 9.797 1 98.69 116 GLY A O 1
ATOM 909 N N . ALA A 1 117 ? -3.975 7.574 9.461 1 98.19 117 ALA A N 1
ATOM 910 C CA . ALA A 1 117 ? -4.176 6.535 10.469 1 98.19 117 ALA A CA 1
ATOM 911 C C . ALA A 1 117 ? -5.543 5.875 10.312 1 98.19 117 ALA A C 1
ATOM 913 O O . ALA A 1 117 ? -6.371 6.332 9.523 1 98.19 117 ALA A O 1
ATOM 914 N N . VAL A 1 118 ? -5.734 4.785 10.977 1 98 118 VAL A N 1
ATOM 915 C CA . VAL A 1 118 ? -7.023 4.102 11.039 1 98 118 VAL A CA 1
ATOM 916 C C . VAL A 1 118 ? -7.441 3.9 12.492 1 98 118 VAL A C 1
ATOM 918 O O . VAL A 1 118 ? -6.805 3.141 13.227 1 98 118 VAL A O 1
ATOM 921 N N . PRO A 1 119 ? -8.414 4.578 12.969 1 97.75 119 PRO A N 1
ATOM 922 C CA . PRO A 1 119 ? -9.18 5.609 12.266 1 97.75 119 PRO A CA 1
ATOM 923 C C . PRO A 1 119 ? -8.617 7.012 12.477 1 97.75 119 PRO A C 1
ATOM 925 O O . PRO A 1 119 ? -7.688 7.191 13.273 1 97.75 119 PRO A O 1
ATOM 928 N N . MET A 1 120 ? -9.039 7.918 11.727 1 98.44 120 MET A N 1
ATOM 929 C CA . MET A 1 120 ? -8.789 9.336 11.961 1 98.44 120 MET A CA 1
ATOM 930 C C . MET A 1 120 ? -10.07 10.055 12.375 1 98.44 120 MET A C 1
ATOM 932 O O . MET A 1 120 ? -11.141 9.789 11.82 1 98.44 120 MET A O 1
ATOM 936 N N . ASP A 1 121 ? -9.969 10.93 13.359 1 98.5 121 ASP A N 1
ATOM 937 C CA . ASP A 1 121 ? -11.086 11.812 13.656 1 98.5 121 ASP A CA 1
ATOM 938 C C . ASP A 1 121 ? -11.188 12.938 12.625 1 98.5 121 ASP A C 1
ATOM 940 O O . ASP A 1 121 ? -10.32 13.062 11.75 1 98.5 121 ASP A O 1
ATOM 944 N N . LEU A 1 122 ? -12.211 13.719 12.719 1 98.69 122 LEU A N 1
ATOM 945 C CA . LEU A 1 122 ? -12.492 14.727 11.711 1 98.69 122 LEU A CA 1
ATOM 946 C C . LEU A 1 122 ? -11.383 15.773 11.664 1 98.69 122 LEU A C 1
ATOM 948 O O . LEU A 1 122 ? -11.008 16.234 10.586 1 98.69 122 LEU A O 1
ATOM 952 N N . LEU A 1 123 ? -10.82 16.141 12.82 1 98.88 123 LEU A N 1
ATOM 953 C CA . LEU A 1 123 ? -9.727 17.109 12.836 1 98.88 123 LEU A CA 1
ATOM 954 C C . LEU A 1 123 ? -8.508 16.562 12.109 1 98.88 123 LEU A C 1
ATOM 956 O O . LEU A 1 123 ? -7.898 17.266 11.297 1 98.88 123 LEU A O 1
ATOM 960 N N . SER A 1 124 ? -8.156 15.289 12.359 1 98.94 124 SER A N 1
ATOM 961 C CA . SER A 1 124 ? -7.035 14.648 11.688 1 98.94 124 SER A CA 1
ATOM 962 C C . SER A 1 124 ? -7.25 14.594 10.18 1 98.94 124 SER A C 1
ATOM 964 O O . SER A 1 124 ? -6.34 14.898 9.398 1 98.94 124 SER A O 1
ATOM 966 N N . CYS A 1 125 ? -8.484 14.227 9.781 1 98.94 125 CYS A N 1
ATOM 967 C CA . CYS A 1 125 ? -8.812 14.203 8.359 1 98.94 125 CYS A CA 1
ATOM 968 C C . CYS A 1 125 ? -8.641 15.578 7.734 1 98.94 125 CYS A C 1
ATOM 970 O O . CYS A 1 125 ? -8.094 15.703 6.641 1 98.94 125 CYS A O 1
ATOM 972 N N . LEU A 1 126 ? -9.117 16.547 8.445 1 98.94 126 LEU A N 1
ATOM 973 C CA . LEU A 1 126 ? -9.078 17.906 7.941 1 98.94 126 LEU A CA 1
ATOM 974 C C . LEU A 1 126 ? -7.645 18.375 7.742 1 98.94 126 LEU A C 1
ATOM 976 O O . LEU A 1 126 ? -7.309 18.953 6.703 1 98.94 126 LEU A O 1
ATOM 980 N N . ILE A 1 127 ? -6.738 18.141 8.68 1 98.94 127 ILE A N 1
ATOM 981 C CA . ILE A 1 127 ? -5.348 18.578 8.594 1 98.94 127 ILE A CA 1
ATOM 982 C C . ILE A 1 127 ? -4.629 17.797 7.5 1 98.94 127 ILE A C 1
ATOM 984 O O . ILE A 1 127 ? -3.848 18.359 6.73 1 98.94 127 ILE A O 1
ATOM 988 N N . PHE A 1 128 ? -4.914 16.516 7.434 1 98.94 128 PHE A N 1
ATOM 989 C CA . PHE A 1 128 ? -4.355 15.656 6.395 1 98.94 128 PHE A CA 1
ATOM 990 C C . PHE A 1 128 ? -4.66 16.203 5.008 1 98.94 128 PHE A C 1
ATOM 992 O O . PHE A 1 128 ? -3.762 16.344 4.176 1 98.94 128 PHE A O 1
ATOM 999 N N . VAL A 1 129 ? -5.906 16.641 4.809 1 98.88 129 VAL A N 1
ATOM 1000 C CA . VAL A 1 129 ? -6.367 17.109 3.506 1 98.88 129 VAL A CA 1
ATOM 1001 C C . VAL A 1 129 ? -5.906 18.547 3.281 1 98.88 129 VAL A C 1
ATOM 1003 O O . VAL A 1 129 ? -5.48 18.891 2.18 1 98.88 129 VAL A O 1
ATOM 1006 N N . ALA A 1 130 ? -5.945 19.359 4.27 1 98.94 130 ALA A N 1
ATOM 1007 C CA . ALA A 1 130 ? -5.516 20.75 4.148 1 98.94 130 ALA A CA 1
ATOM 1008 C C . ALA A 1 130 ? -4.043 20.828 3.76 1 98.94 130 ALA A C 1
ATOM 1010 O O . ALA A 1 130 ? -3.648 21.719 2.99 1 98.94 130 ALA A O 1
ATOM 1011 N N . ASP A 1 131 ? -3.25 19.969 4.289 1 98.88 131 ASP A N 1
ATOM 1012 C CA . ASP A 1 131 ? -1.826 19.938 3.975 1 98.88 131 ASP A CA 1
ATOM 1013 C C . ASP A 1 131 ? -1.601 19.719 2.479 1 98.88 131 ASP A C 1
ATOM 1015 O O . ASP A 1 131 ? -0.687 20.312 1.894 1 98.88 131 ASP A O 1
ATOM 1019 N N . ALA A 1 132 ? -2.455 18.938 1.863 1 98.62 132 ALA A N 1
ATOM 1020 C CA . ALA A 1 132 ? -2.301 18.578 0.455 1 98.62 132 ALA A CA 1
ATOM 1021 C C . ALA A 1 132 ? -2.953 19.625 -0.448 1 98.62 132 ALA A C 1
ATOM 1023 O O . ALA A 1 132 ? -2.652 19.703 -1.643 1 98.62 132 ALA A O 1
ATOM 1024 N N . LEU A 1 133 ? -3.855 20.5 0.116 1 98.69 133 LEU A N 1
ATOM 1025 C CA . LEU A 1 133 ? -4.746 21.203 -0.794 1 98.69 133 LEU A CA 1
ATOM 1026 C C . LEU A 1 133 ? -4.68 22.703 -0.556 1 98.69 133 LEU A C 1
ATOM 1028 O O . LEU A 1 133 ? -5.312 23.484 -1.278 1 98.69 133 LEU A O 1
ATOM 1032 N N . GLU A 1 134 ? -3.922 23.094 0.428 1 98.75 134 GLU A N 1
ATOM 1033 C CA . GLU A 1 134 ? -3.83 24.531 0.688 1 98.75 134 GLU A CA 1
ATOM 1034 C C . GLU A 1 134 ? -3.266 25.266 -0.52 1 98.75 134 GLU A C 1
ATOM 1036 O O . GLU A 1 134 ? -2.68 24.656 -1.415 1 98.75 134 GLU A O 1
ATOM 1041 N N . PRO A 1 135 ? -3.451 26.578 -0.652 1 97.81 135 PRO A N 1
ATOM 1042 C CA . PRO A 1 135 ? -3.303 27.344 -1.888 1 97.81 135 PRO A CA 1
ATOM 1043 C C . PRO A 1 135 ? -1.89 27.266 -2.463 1 97.81 135 PRO A C 1
ATOM 1045 O O . PRO A 1 135 ? -1.714 27.297 -3.684 1 97.81 135 PRO A O 1
ATOM 1048 N N . THR A 1 136 ? -0.844 27.156 -1.685 1 97.56 136 THR A N 1
ATOM 1049 C CA . THR A 1 136 ? 0.518 27.172 -2.209 1 97.56 136 THR A CA 1
ATOM 1050 C C . THR A 1 136 ? 0.831 25.875 -2.943 1 97.56 136 THR A C 1
ATOM 1052 O O . THR A 1 136 ? 1.868 25.766 -3.6 1 97.56 136 THR A O 1
ATOM 1055 N N . ARG A 1 137 ? -0.1 24.875 -2.889 1 97.19 137 ARG A N 1
ATOM 1056 C CA . ARG A 1 137 ? 0.095 23.609 -3.568 1 97.19 137 ARG A CA 1
ATOM 1057 C C . ARG A 1 137 ? -0.246 23.719 -5.051 1 97.19 137 ARG A C 1
ATOM 1059 O O . ARG A 1 137 ? -0.077 22.75 -5.805 1 97.19 137 ARG A O 1
ATOM 1066 N N . GLY A 1 138 ? -0.736 24.828 -5.434 1 95.56 138 GLY A N 1
ATOM 1067 C CA . GLY A 1 138 ? -1.017 25.062 -6.844 1 95.56 138 GLY A CA 1
ATOM 1068 C C . GLY A 1 138 ? -2.494 25.25 -7.133 1 95.56 138 GLY A C 1
ATOM 1069 O O . GLY A 1 138 ? -3.32 25.219 -6.219 1 95.56 138 GLY A O 1
ATOM 1070 N N . ASN A 1 139 ? -2.773 25.562 -8.461 1 94.88 139 ASN A N 1
ATOM 1071 C CA . ASN A 1 139 ? -4.145 25.859 -8.859 1 94.88 139 ASN A CA 1
ATOM 1072 C C . ASN A 1 139 ? -4.562 25.062 -10.086 1 94.88 139 ASN A C 1
ATOM 1074 O O . ASN A 1 139 ? -5.414 25.5 -10.859 1 94.88 139 ASN A O 1
ATOM 1078 N N . GLY A 1 140 ? -3.969 23.969 -10.266 1 95.56 140 GLY A N 1
ATOM 1079 C CA . GLY A 1 140 ? -4.348 23.109 -11.383 1 95.56 140 GLY A CA 1
ATOM 1080 C C . GLY A 1 140 ? -5.758 22.562 -11.266 1 95.56 140 GLY A C 1
ATOM 1081 O O . GLY A 1 140 ? -6.344 22.578 -10.18 1 95.56 140 GLY A O 1
ATOM 1082 N N . LEU A 1 141 ? -6.27 22.078 -12.344 1 96.75 141 LEU A N 1
ATOM 1083 C CA . LEU A 1 141 ? -7.648 21.594 -12.406 1 96.75 141 LEU A CA 1
ATOM 1084 C C . LEU A 1 141 ? -7.871 20.453 -11.43 1 96.75 141 LEU A C 1
ATOM 1086 O O . LEU A 1 141 ? -8.891 20.406 -10.727 1 96.75 141 LEU A O 1
ATOM 1090 N N . GLU A 1 142 ? -6.945 19.531 -11.328 1 95.62 142 GLU A N 1
ATOM 1091 C CA . GLU A 1 142 ? -7.094 18.359 -10.477 1 95.62 142 GLU A CA 1
ATOM 1092 C C . GLU A 1 142 ? -7.137 18.766 -9 1 95.62 142 GLU A C 1
ATOM 1094 O O . GLU A 1 142 ? -7.938 18.219 -8.234 1 95.62 142 GLU A O 1
ATOM 1099 N N . ILE A 1 143 ? -6.273 19.688 -8.625 1 97.19 143 ILE A N 1
ATOM 1100 C CA . ILE A 1 143 ? -6.223 20.141 -7.234 1 97.19 143 ILE A CA 1
ATOM 1101 C C . ILE A 1 143 ? -7.496 20.906 -6.891 1 97.19 143 ILE A C 1
ATOM 1103 O O . ILE A 1 143 ? -8.047 20.75 -5.793 1 97.19 143 ILE A O 1
ATOM 1107 N N . GLU A 1 144 ? -8.008 21.703 -7.82 1 97.81 144 GLU A N 1
ATOM 1108 C CA . GLU A 1 144 ? -9.234 22.453 -7.594 1 97.81 144 GLU A CA 1
ATOM 1109 C C . GLU A 1 144 ? -10.43 21.531 -7.426 1 97.81 144 GLU A C 1
ATOM 1111 O O . GLU A 1 144 ? -11.297 21.766 -6.582 1 97.81 144 GLU A O 1
ATOM 1116 N N . LYS A 1 145 ? -10.484 20.516 -8.242 1 97.81 145 LYS A N 1
ATOM 1117 C CA . LYS A 1 145 ? -11.555 19.531 -8.094 1 97.81 145 LYS A CA 1
ATOM 1118 C C . LYS A 1 145 ? -11.5 18.875 -6.719 1 97.81 145 LYS A C 1
ATOM 1120 O O . LYS A 1 145 ? -12.531 18.688 -6.074 1 97.81 145 LYS A O 1
ATOM 1125 N N . LEU A 1 146 ? -10.32 18.547 -6.285 1 98.19 146 LEU A N 1
ATOM 1126 C CA . LEU A 1 146 ? -10.148 17.906 -4.984 1 98.19 146 LEU A CA 1
ATOM 1127 C C . LEU A 1 146 ? -10.531 18.859 -3.854 1 98.19 146 LEU A C 1
ATOM 1129 O O . LEU A 1 146 ? -11.07 18.422 -2.83 1 98.19 146 LEU A O 1
ATOM 1133 N N . ARG A 1 147 ? -10.258 20.156 -3.992 1 98.56 147 ARG A N 1
ATOM 1134 C CA . ARG A 1 147 ? -10.68 21.156 -3.018 1 98.56 147 ARG A CA 1
ATOM 1135 C C . ARG A 1 147 ? -12.195 21.203 -2.898 1 98.56 147 ARG A C 1
ATOM 1137 O O . ARG A 1 147 ? -12.734 21.328 -1.796 1 98.56 147 ARG A O 1
ATOM 1144 N N . GLN A 1 148 ? -12.82 21.031 -4.023 1 98.25 148 GLN A N 1
ATOM 1145 C CA . GLN A 1 148 ? -14.281 21.016 -4.004 1 98.25 148 GLN A CA 1
ATOM 1146 C C . GLN A 1 148 ? -14.797 19.781 -3.262 1 98.25 148 GLN A C 1
ATOM 1148 O O . GLN A 1 148 ? -15.711 19.875 -2.443 1 98.25 148 GLN A O 1
ATOM 1153 N N . VAL A 1 149 ? -14.219 18.656 -3.537 1 98.5 149 VAL A N 1
ATOM 1154 C CA . VAL A 1 149 ? -14.594 17.422 -2.859 1 98.5 149 VAL A CA 1
ATOM 1155 C C . VAL A 1 149 ? -14.391 17.562 -1.354 1 98.5 149 VAL A C 1
ATOM 1157 O O . VAL A 1 149 ? -15.25 17.188 -0.561 1 98.5 149 VAL A O 1
ATOM 1160 N N . ALA A 1 150 ? -13.273 18.219 -0.921 1 98.5 150 ALA A N 1
ATOM 1161 C CA . ALA A 1 150 ? -12.891 18.344 0.482 1 98.5 150 ALA A CA 1
ATOM 1162 C C . ALA A 1 150 ? -13.906 19.203 1.248 1 98.5 150 ALA A C 1
ATOM 1164 O O . ALA A 1 150 ? -14.102 19 2.449 1 98.5 150 ALA A O 1
ATOM 1165 N N . GLN A 1 151 ? -14.516 20.094 0.515 1 97.75 151 GLN A N 1
ATOM 1166 C CA . GLN A 1 151 ? -15.469 20.969 1.177 1 97.75 151 GLN A CA 1
ATOM 1167 C C . GLN A 1 151 ? -16.797 20.25 1.431 1 97.75 151 GLN A C 1
ATOM 1169 O O . GLN A 1 151 ? -17.578 20.672 2.273 1 97.75 151 GLN A O 1
ATOM 1174 N N . HIS A 1 152 ? -16.984 19.109 0.741 1 97.06 152 HIS A N 1
ATOM 1175 C CA . HIS A 1 152 ? -18.281 18.453 0.836 1 97.06 152 HIS A CA 1
ATOM 1176 C C . HIS A 1 152 ? -18.156 17.094 1.528 1 97.06 152 HIS A C 1
ATOM 1178 O O . HIS A 1 152 ? -19.109 16.641 2.17 1 97.06 152 HIS A O 1
ATOM 1184 N N . ASN A 1 153 ? -17.109 16.422 1.282 1 98.19 153 ASN A N 1
ATOM 1185 C CA . ASN A 1 153 ? -16.875 15.078 1.817 1 98.19 153 ASN A CA 1
ATOM 1186 C C . ASN A 1 153 ? -15.422 14.883 2.217 1 98.19 153 ASN A C 1
ATOM 1188 O O . ASN A 1 153 ? -14.578 14.562 1.373 1 98.19 153 ASN A O 1
ATOM 1192 N N . LEU A 1 154 ? -15.188 15 3.465 1 98.38 154 LEU A N 1
ATOM 1193 C CA . LEU A 1 154 ? -13.828 14.969 3.99 1 98.38 154 LEU A CA 1
ATOM 1194 C C . LEU A 1 154 ? -13.211 13.586 3.816 1 98.38 154 LEU A C 1
ATOM 1196 O O . LEU A 1 154 ? -12.031 13.461 3.471 1 98.38 154 LEU A O 1
ATOM 1200 N N . TYR A 1 155 ? -13.984 12.516 4.02 1 98.69 155 TYR A N 1
ATOM 1201 C CA . TYR A 1 155 ? -13.477 11.148 3.869 1 98.69 155 TYR A CA 1
ATOM 1202 C C . TYR A 1 155 ? -13.102 10.867 2.42 1 98.69 155 TYR A C 1
ATOM 1204 O O . TYR A 1 155 ? -12.055 10.266 2.154 1 98.69 155 TYR A O 1
ATOM 1212 N N . GLN A 1 156 ? -13.93 11.297 1.477 1 98.75 156 GLN A N 1
ATOM 1213 C CA . GLN A 1 156 ? -13.594 11.141 0.064 1 98.75 156 GLN A CA 1
ATOM 1214 C C . GLN A 1 156 ? -12.312 11.898 -0.284 1 98.75 156 GLN A C 1
ATOM 1216 O O . GLN A 1 156 ? -11.492 11.406 -1.061 1 98.75 156 GLN A O 1
ATOM 1221 N N . ALA A 1 157 ? -12.148 13.07 0.28 1 98.88 157 ALA A N 1
ATOM 1222 C CA . ALA A 1 157 ? -10.945 13.852 0.043 1 98.88 157 ALA A CA 1
ATOM 1223 C C . ALA A 1 157 ? -9.703 13.141 0.583 1 98.88 157 ALA A C 1
ATOM 1225 O O . ALA A 1 157 ? -8.641 13.172 -0.036 1 98.88 157 ALA A O 1
ATOM 1226 N N . VAL A 1 158 ? -9.812 12.492 1.755 1 98.88 158 VAL A N 1
ATOM 1227 C CA . VAL A 1 158 ? -8.703 11.719 2.309 1 98.88 158 VAL A CA 1
ATOM 1228 C C . VAL A 1 158 ? -8.328 10.594 1.353 1 98.88 158 VAL A C 1
ATOM 1230 O O . VAL A 1 158 ? -7.156 10.422 1.014 1 98.88 158 VAL A O 1
ATOM 1233 N N . ARG A 1 159 ? -9.352 9.875 0.877 1 98.81 159 ARG A N 1
ATOM 1234 C CA . ARG A 1 159 ? -9.109 8.773 -0.043 1 98.81 159 ARG A CA 1
ATOM 1235 C C . ARG A 1 159 ? -8.398 9.25 -1.302 1 98.81 159 ARG A C 1
ATOM 1237 O O . ARG A 1 159 ? -7.387 8.672 -1.707 1 98.81 159 ARG A O 1
ATOM 1244 N N . LEU A 1 160 ? -8.906 10.297 -1.879 1 98.69 160 LEU A N 1
ATOM 1245 C CA . LEU A 1 160 ? -8.352 10.812 -3.125 1 98.69 160 LEU A CA 1
ATOM 1246 C C . LEU A 1 160 ? -6.941 11.359 -2.908 1 98.69 160 LEU A C 1
ATOM 1248 O O . LEU A 1 160 ? -6.078 11.227 -3.781 1 98.69 160 LEU A O 1
ATOM 1252 N N . THR A 1 161 ? -6.691 11.992 -1.761 1 98.69 161 THR A N 1
ATOM 1253 C CA . THR A 1 161 ? -5.355 12.477 -1.435 1 98.69 161 THR A CA 1
ATOM 1254 C C . THR A 1 161 ? -4.371 11.32 -1.324 1 98.69 161 THR A C 1
ATOM 1256 O O . THR A 1 161 ? -3.256 11.398 -1.846 1 98.69 161 THR A O 1
ATOM 1259 N N . CYS A 1 162 ? -4.77 10.234 -0.701 1 98.81 162 CYS A N 1
ATOM 1260 C CA . CYS A 1 162 ? -3.932 9.047 -0.642 1 98.81 162 CYS A CA 1
ATOM 1261 C C . CYS A 1 162 ? -3.623 8.523 -2.041 1 98.81 162 CYS A C 1
ATOM 1263 O O . CYS A 1 162 ? -2.484 8.164 -2.336 1 98.81 162 CYS A O 1
ATOM 1265 N N . GLU A 1 163 ? -4.637 8.508 -2.854 1 98.62 163 GLU A N 1
ATOM 1266 C CA . GLU A 1 163 ? -4.469 7.965 -4.199 1 98.62 163 GLU A CA 1
ATOM 1267 C C . GLU A 1 163 ? -3.551 8.844 -5.039 1 98.62 163 GLU A C 1
ATOM 1269 O O . GLU A 1 163 ? -2.771 8.344 -5.852 1 98.62 163 GLU A O 1
ATOM 1274 N N . GLN A 1 164 ? -3.637 10.109 -4.844 1 97.38 164 GLN A N 1
ATOM 1275 C CA . GLN A 1 164 ? -2.705 11.016 -5.512 1 97.38 164 GLN A CA 1
ATOM 1276 C C . GLN A 1 164 ? -1.274 10.781 -5.031 1 97.38 164 GLN A C 1
ATOM 1278 O O . GLN A 1 164 ? -0.336 10.789 -5.832 1 97.38 164 GLN A O 1
ATOM 1283 N N . THR A 1 165 ? -1.126 10.609 -3.744 1 97.5 165 THR A N 1
ATOM 1284 C CA . THR A 1 165 ? 0.186 10.32 -3.178 1 97.5 165 THR A CA 1
ATOM 1285 C C . THR A 1 165 ? 0.744 9.016 -3.746 1 97.5 165 THR A C 1
ATOM 1287 O O . THR A 1 165 ? 1.901 8.961 -4.168 1 97.5 165 THR A O 1
ATOM 1290 N N . LEU A 1 166 ? -0.06 8.023 -3.859 1 98.38 166 LEU A N 1
ATOM 1291 C CA 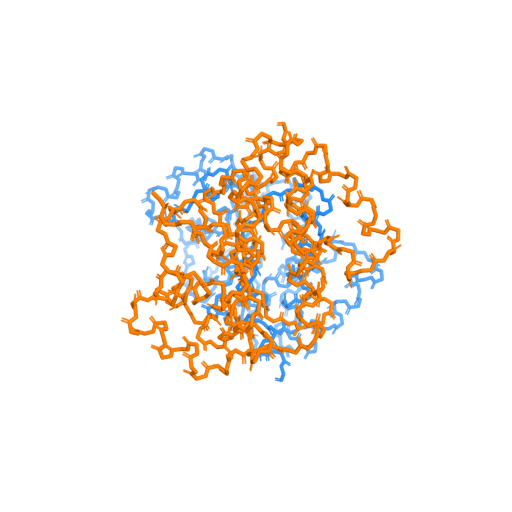. LEU A 1 166 ? 0.35 6.723 -4.383 1 98.38 166 LEU A CA 1
ATOM 1292 C C . LEU A 1 166 ? 0.784 6.84 -5.844 1 98.38 166 LEU A C 1
ATOM 1294 O O . LEU A 1 166 ? 1.835 6.32 -6.227 1 98.38 166 LEU A O 1
ATOM 1298 N N . THR A 1 167 ? -0.012 7.523 -6.621 1 97.56 167 THR A N 1
ATOM 1299 C CA . THR A 1 167 ? 0.298 7.695 -8.039 1 97.56 167 THR A CA 1
ATOM 1300 C C . THR A 1 167 ? 1.631 8.414 -8.211 1 97.56 167 THR A C 1
ATOM 1302 O O . THR A 1 167 ? 2.449 8.023 -9.047 1 97.56 167 THR A O 1
ATOM 1305 N N . TYR A 1 168 ? 1.825 9.43 -7.402 1 97.62 168 TYR A N 1
ATOM 1306 C CA . TYR A 1 168 ? 3.066 10.195 -7.453 1 97.62 168 TYR A CA 1
ATOM 1307 C C . TYR A 1 168 ? 4.262 9.312 -7.109 1 97.62 168 TYR A C 1
ATOM 1309 O O . TYR A 1 168 ? 5.27 9.32 -7.82 1 97.62 168 TYR A O 1
ATOM 1317 N N . LEU A 1 169 ? 4.191 8.594 -6.035 1 98.25 169 LEU A N 1
ATOM 1318 C CA . LEU A 1 169 ? 5.305 7.781 -5.555 1 98.25 169 LEU A CA 1
ATOM 1319 C C . LEU A 1 169 ? 5.613 6.652 -6.531 1 98.25 169 LEU A C 1
ATOM 1321 O O . LEU A 1 169 ? 6.777 6.293 -6.727 1 98.25 169 LEU A O 1
ATOM 1325 N N . ILE A 1 170 ? 4.566 6.078 -7.141 1 98.12 170 ILE A N 1
ATOM 1326 C CA . ILE A 1 170 ? 4.75 5.047 -8.156 1 98.12 170 ILE A CA 1
ATOM 1327 C C . ILE A 1 170 ? 5.465 5.641 -9.367 1 98.12 170 ILE A C 1
ATOM 1329 O O . ILE A 1 170 ? 6.469 5.094 -9.828 1 98.12 170 ILE A O 1
ATOM 1333 N N . LYS A 1 171 ? 5.004 6.773 -9.82 1 97.31 171 LYS A N 1
ATOM 1334 C CA . LYS A 1 171 ? 5.555 7.434 -11 1 97.31 171 LYS A CA 1
ATOM 1335 C C . LYS A 1 171 ? 7.027 7.785 -10.797 1 97.31 171 LYS A C 1
ATOM 1337 O O . LYS A 1 171 ? 7.82 7.715 -11.734 1 97.31 171 LYS A O 1
ATOM 1342 N N . HIS A 1 172 ? 7.441 8.055 -9.602 1 97.81 172 HIS A N 1
ATOM 1343 C CA . HIS A 1 172 ? 8.789 8.555 -9.359 1 97.81 172 HIS A CA 1
ATOM 1344 C C . HIS A 1 172 ? 9.664 7.484 -8.711 1 97.81 172 HIS A C 1
ATOM 1346 O O . HIS A 1 172 ? 10.758 7.781 -8.227 1 97.81 172 HIS A O 1
ATOM 1352 N N . HIS A 1 173 ? 9.242 6.281 -8.641 1 97.12 173 HIS A N 1
ATOM 1353 C CA . HIS A 1 173 ? 10 5.125 -8.18 1 97.12 173 HIS A CA 1
ATOM 1354 C C . HIS A 1 173 ? 10.492 5.328 -6.75 1 97.12 173 HIS A C 1
ATOM 1356 O O . HIS A 1 173 ? 11.664 5.078 -6.449 1 97.12 173 HIS A O 1
ATOM 1362 N N . LYS A 1 174 ? 9.555 5.828 -5.891 1 98 174 LYS A N 1
ATOM 1363 C CA . LYS A 1 174 ? 9.891 6.062 -4.488 1 98 174 LYS A CA 1
ATOM 1364 C C . LYS A 1 174 ? 9.297 4.984 -3.592 1 98 174 LYS A C 1
ATOM 1366 O O . LYS A 1 174 ? 8.305 4.34 -3.957 1 98 174 LYS A O 1
ATOM 1371 N N . VAL A 1 175 ? 9.898 4.785 -2.463 1 98.19 175 VAL A N 1
ATOM 1372 C CA . VAL A 1 175 ? 9.391 3.854 -1.462 1 98.19 175 VAL A CA 1
ATOM 1373 C C . VAL A 1 175 ? 8.039 4.344 -0.937 1 98.19 175 VAL A C 1
ATOM 1375 O O . VAL A 1 175 ? 7.844 5.547 -0.745 1 98.19 175 VAL A O 1
ATOM 1378 N N . ILE A 1 176 ? 7.098 3.455 -0.718 1 98.62 176 ILE A N 1
ATOM 1379 C CA . ILE A 1 176 ? 5.758 3.768 -0.227 1 98.62 176 ILE A CA 1
ATOM 1380 C C . ILE A 1 176 ? 5.539 3.104 1.131 1 98.62 176 ILE A C 1
ATOM 1382 O O . ILE A 1 176 ? 5.785 1.905 1.29 1 98.62 176 ILE A O 1
ATOM 1386 N N . HIS A 1 177 ? 5.203 3.828 2.105 1 98.69 177 HIS A N 1
ATOM 1387 C CA . HIS A 1 177 ? 4.84 3.234 3.387 1 98.69 177 HIS A CA 1
ATOM 1388 C C . HIS A 1 177 ? 3.453 2.598 3.324 1 98.69 177 HIS A C 1
ATOM 1390 O O . HIS A 1 177 ? 2.504 3.215 2.836 1 98.69 177 HIS A O 1
ATOM 1396 N N . PRO A 1 178 ? 3.248 1.421 3.855 1 98.25 178 PRO A N 1
ATOM 1397 C CA . PRO A 1 178 ? 1.974 0.71 3.721 1 98.25 178 PRO A CA 1
ATOM 1398 C C . PRO A 1 178 ? 0.827 1.409 4.445 1 98.25 178 PRO A C 1
ATOM 1400 O O . PRO A 1 178 ? -0.343 1.163 4.141 1 98.25 178 PRO A O 1
ATOM 1403 N N . GLN A 1 179 ? 1.177 2.293 5.363 1 98.25 179 GLN A N 1
ATOM 1404 C CA . GLN A 1 179 ? 0.144 3.016 6.102 1 98.25 179 GLN A CA 1
ATOM 1405 C C . GLN A 1 179 ? -0.739 3.826 5.156 1 98.25 179 GLN A C 1
ATOM 1407 O O . GLN A 1 179 ? -1.933 4 5.41 1 98.25 179 GLN A O 1
ATOM 1412 N N . VAL A 1 180 ? -0.179 4.27 4.039 1 98.31 180 VAL A N 1
ATOM 1413 C CA . VAL A 1 180 ? -0.959 5.062 3.096 1 98.31 180 VAL A CA 1
ATOM 1414 C C . VAL A 1 180 ? -2.104 4.219 2.535 1 98.31 180 VAL A C 1
ATOM 1416 O O . VAL A 1 180 ? -3.205 4.727 2.312 1 98.31 180 VAL A O 1
ATOM 1419 N N . ILE A 1 181 ? -1.893 2.924 2.371 1 98.62 181 ILE A N 1
ATOM 1420 C CA . ILE A 1 181 ? -2.912 2.006 1.877 1 98.62 181 ILE A CA 1
ATOM 1421 C C . ILE A 1 181 ? -3.984 1.801 2.947 1 98.62 181 ILE A C 1
ATOM 1423 O O . ILE A 1 181 ? -5.18 1.812 2.646 1 98.62 181 ILE A O 1
ATOM 1427 N N . LEU A 1 182 ? -3.555 1.624 4.152 1 98.62 182 LEU A N 1
ATOM 1428 C CA . LEU A 1 182 ? -4.512 1.424 5.238 1 98.62 182 LEU A CA 1
ATOM 1429 C C . LEU A 1 182 ? -5.406 2.646 5.406 1 98.62 182 LEU A C 1
ATOM 1431 O O . LEU A 1 182 ? -6.621 2.512 5.57 1 98.62 182 LEU A O 1
ATOM 1435 N N . THR A 1 183 ? -4.77 3.824 5.336 1 98.88 183 THR A N 1
ATOM 1436 C CA . THR A 1 183 ? -5.527 5.066 5.418 1 98.88 183 THR A CA 1
ATOM 1437 C C . THR A 1 183 ? -6.508 5.184 4.254 1 98.88 183 THR A C 1
ATOM 1439 O O . THR A 1 183 ? -7.684 5.5 4.457 1 98.88 183 THR A O 1
ATOM 1442 N N . ARG A 1 184 ? -6.074 4.891 3.092 1 98.88 184 ARG A N 1
ATOM 1443 C CA . ARG A 1 184 ? -6.898 4.945 1.889 1 98.88 184 ARG A CA 1
ATOM 1444 C C . ARG A 1 184 ? -8.078 3.982 1.993 1 98.88 184 ARG A C 1
ATOM 1446 O O . ARG A 1 184 ? -9.219 4.355 1.703 1 98.88 184 ARG A O 1
ATOM 1453 N N . ASN A 1 185 ? -7.812 2.748 2.404 1 98.75 185 ASN A N 1
ATOM 1454 C CA . ASN A 1 185 ? -8.867 1.758 2.561 1 98.75 185 ASN A CA 1
ATOM 1455 C C . ASN A 1 185 ? -9.93 2.219 3.559 1 98.75 185 ASN A C 1
ATOM 1457 O O . ASN A 1 185 ? -11.125 2.082 3.309 1 98.75 185 ASN A O 1
ATOM 1461 N N . TRP A 1 186 ? -9.461 2.703 4.66 1 98.69 186 TRP A N 1
ATOM 1462 C CA . TRP A 1 186 ? -10.359 3.189 5.703 1 98.69 186 TRP A CA 1
ATOM 1463 C C . TRP A 1 186 ? -11.242 4.316 5.18 1 98.69 186 TRP A C 1
ATOM 1465 O O . TRP A 1 186 ? -12.461 4.289 5.352 1 98.69 186 TRP A O 1
ATOM 1475 N N . ALA A 1 187 ? -10.609 5.281 4.508 1 98.81 187 ALA A N 1
ATOM 1476 C CA . ALA A 1 187 ? -11.352 6.422 3.975 1 98.81 187 ALA A CA 1
ATOM 1477 C C . ALA A 1 187 ? -12.367 5.973 2.932 1 98.81 187 ALA A C 1
ATOM 1479 O O . ALA A 1 187 ? -13.469 6.531 2.852 1 98.81 187 ALA A O 1
ATOM 1480 N N . LEU A 1 188 ? -12 4.996 2.145 1 98.44 188 LEU A N 1
ATOM 1481 C CA . LEU A 1 188 ? -12.891 4.441 1.132 1 98.44 188 LEU A CA 1
ATOM 1482 C C . LEU A 1 188 ? -14.156 3.885 1.771 1 98.44 188 LEU A C 1
ATOM 1484 O O . LEU A 1 188 ? -15.258 4.039 1.225 1 98.44 188 LEU A O 1
ATOM 1488 N N . GLN A 1 189 ? -14.039 3.285 2.908 1 97.5 189 GLN A N 1
ATOM 1489 C CA . GLN A 1 189 ? -15.18 2.725 3.623 1 97.5 189 GLN A CA 1
ATOM 1490 C C . GLN A 1 189 ? -16.031 3.824 4.262 1 97.5 189 GLN A C 1
ATOM 1492 O O . GLN A 1 189 ? -17.25 3.725 4.305 1 97.5 189 GLN A O 1
ATOM 1497 N N . MET A 1 190 ? -15.414 4.898 4.66 1 98.06 190 MET A N 1
ATOM 1498 C CA . MET A 1 190 ? -16.078 5.953 5.422 1 98.06 190 MET A CA 1
ATOM 1499 C C . MET A 1 190 ? -16.812 6.914 4.488 1 98.06 190 MET A C 1
ATOM 1501 O O . MET A 1 190 ? -17.766 7.574 4.898 1 98.06 190 MET A O 1
ATOM 1505 N N . GLU A 1 191 ? -16.328 7.047 3.291 1 95.38 191 GLU A N 1
ATOM 1506 C CA . GLU A 1 191 ? -16.844 8.086 2.406 1 95.38 191 GLU A CA 1
ATOM 1507 C C . GLU A 1 191 ? -18.266 7.77 1.96 1 95.38 191 GLU A C 1
ATOM 1509 O O . GLU A 1 191 ? -18.984 8.648 1.464 1 95.38 191 GLU A O 1
ATOM 1514 N N . LYS A 1 192 ? -18.875 6.617 2.129 1 83.88 192 LYS A N 1
ATOM 1515 C CA . LYS A 1 192 ? -20.203 6.188 1.733 1 83.88 192 LYS A CA 1
ATOM 1516 C C . LYS A 1 192 ? -21.266 6.824 2.623 1 83.88 192 LYS A C 1
ATOM 1518 O O . LYS A 1 192 ? -21.016 7.117 3.793 1 83.88 192 LYS A O 1
ATOM 1523 N N . MET B 1 1 ? 11.617 -37.625 -3.939 1 45.09 1 MET B N 1
ATOM 1524 C CA . MET B 1 1 ? 10.617 -36.625 -4.254 1 45.09 1 MET B CA 1
ATOM 1525 C C . MET B 1 1 ? 9.484 -37.219 -5.094 1 45.09 1 MET B C 1
ATOM 1527 O O . MET B 1 1 ? 9.734 -37.938 -6.059 1 45.09 1 MET B O 1
ATOM 1531 N N . VAL B 1 2 ? 8.25 -37.5 -4.473 1 59.84 2 VAL B N 1
ATOM 1532 C CA . VAL B 1 2 ? 7.176 -38.125 -5.238 1 59.84 2 VAL B CA 1
ATOM 1533 C C . VAL B 1 2 ? 6.852 -37.281 -6.465 1 59.84 2 VAL B C 1
ATOM 1535 O O . VAL B 1 2 ? 6.699 -36.062 -6.363 1 59.84 2 VAL B O 1
ATOM 1538 N N . GLU B 1 3 ? 7.086 -37.875 -7.617 1 84.25 3 GLU B N 1
ATOM 1539 C CA . GLU B 1 3 ? 6.789 -37.188 -8.875 1 84.25 3 GLU B CA 1
ATOM 1540 C C . GLU B 1 3 ? 5.316 -36.812 -8.961 1 84.25 3 GLU B C 1
ATOM 1542 O O . GLU B 1 3 ? 4.438 -37.594 -8.641 1 84.25 3 GLU B O 1
ATOM 1547 N N . LEU B 1 4 ? 5.047 -35.562 -9.133 1 92.88 4 LEU B N 1
ATOM 1548 C CA . LEU B 1 4 ? 3.682 -35.062 -9.258 1 92.88 4 LEU B CA 1
ATOM 1549 C C . LEU B 1 4 ? 2.957 -35.719 -10.414 1 92.88 4 LEU B C 1
ATOM 1551 O O . LEU B 1 4 ? 3.498 -35.844 -11.516 1 92.88 4 LEU B O 1
ATOM 1555 N N . ASP B 1 5 ? 1.869 -36.344 -10.133 1 95.5 5 ASP B N 1
ATOM 1556 C CA . ASP B 1 5 ? 1.01 -36.906 -11.18 1 95.5 5 ASP B CA 1
ATOM 1557 C C . ASP B 1 5 ? 0.207 -35.812 -11.867 1 95.5 5 ASP B C 1
ATOM 1559 O O . ASP B 1 5 ? -0.895 -35.469 -11.43 1 95.5 5 ASP B O 1
ATOM 1563 N N . ARG B 1 6 ? 0.728 -35.281 -12.93 1 97.31 6 ARG B N 1
ATOM 1564 C CA . ARG B 1 6 ? 0.14 -34.156 -13.633 1 97.31 6 ARG B CA 1
ATOM 1565 C C . ARG B 1 6 ? -1.275 -34.469 -14.102 1 97.31 6 ARG B C 1
ATOM 1567 O O . ARG B 1 6 ? -2.162 -33.625 -14.039 1 97.31 6 ARG B O 1
ATOM 1574 N N . SER B 1 7 ? -1.499 -35.688 -14.625 1 97.75 7 SER B N 1
ATOM 1575 C CA . SER B 1 7 ? -2.816 -36.094 -15.117 1 97.75 7 SER B CA 1
ATOM 1576 C C . SER B 1 7 ? -3.857 -36.031 -14 1 97.75 7 SER B C 1
ATOM 1578 O O . SER B 1 7 ? -4.996 -35.625 -14.227 1 97.75 7 SER B O 1
ATOM 1580 N N . ARG B 1 8 ? -3.51 -36.438 -12.898 1 98.12 8 ARG B N 1
ATOM 1581 C CA . ARG B 1 8 ? -4.402 -36.406 -11.742 1 98.12 8 ARG B CA 1
ATOM 1582 C C . ARG B 1 8 ? -4.754 -34.969 -11.383 1 98.12 8 ARG B C 1
ATOM 1584 O O . ARG B 1 8 ? -5.91 -34.656 -11.07 1 98.12 8 ARG B O 1
ATOM 1591 N N . VAL B 1 9 ? -3.736 -34.125 -11.398 1 98.75 9 VAL B N 1
ATOM 1592 C CA . VAL B 1 9 ? -3.949 -32.719 -11.086 1 98.75 9 VAL B CA 1
ATOM 1593 C C . VAL B 1 9 ? -4.914 -32.094 -12.094 1 98.75 9 VAL B C 1
ATOM 1595 O O . VAL B 1 9 ? -5.859 -31.406 -11.719 1 98.75 9 VAL B O 1
ATOM 1598 N N . ILE B 1 10 ? -4.707 -32.406 -13.367 1 98.69 10 ILE B N 1
ATOM 1599 C CA . ILE B 1 10 ? -5.539 -31.844 -14.438 1 98.69 10 ILE B CA 1
ATOM 1600 C C . ILE B 1 10 ? -6.984 -32.312 -14.25 1 98.69 10 ILE B C 1
ATOM 1602 O O . ILE B 1 10 ? -7.918 -31.516 -14.359 1 98.69 10 ILE B O 1
ATOM 1606 N N . HIS B 1 11 ? -7.148 -33.562 -13.961 1 98.56 11 HIS B N 1
ATOM 1607 C CA . HIS B 1 11 ? -8.492 -34.094 -13.727 1 98.56 11 HIS B CA 1
ATOM 1608 C C . HIS B 1 11 ? -9.164 -33.375 -12.555 1 98.56 11 HIS B C 1
ATOM 1610 O O . HIS B 1 11 ? -10.336 -33 -12.633 1 98.56 11 HIS B O 1
ATOM 1616 N N . TRP B 1 12 ? -8.43 -33.25 -11.492 1 98.69 12 TRP B N 1
ATOM 1617 C CA . TRP B 1 12 ? -8.938 -32.562 -10.312 1 98.69 12 TRP B CA 1
ATOM 1618 C C . TRP B 1 12 ? -9.336 -31.141 -10.656 1 98.69 12 TRP B C 1
ATOM 1620 O O . TRP B 1 12 ? -10.406 -30.672 -10.266 1 98.69 12 TRP B O 1
ATOM 1630 N N . LEU B 1 13 ? -8.531 -30.391 -11.414 1 98.81 13 LEU B N 1
ATOM 1631 C CA . LEU B 1 13 ? -8.789 -29.016 -11.82 1 98.81 13 LEU B CA 1
ATOM 1632 C C . LEU B 1 13 ? -10.047 -28.938 -12.688 1 98.81 13 LEU B C 1
ATOM 1634 O O . LEU B 1 13 ? -10.867 -28.031 -12.516 1 98.81 13 LEU B O 1
ATOM 1638 N N . GLN B 1 14 ? -10.203 -29.875 -13.586 1 98.62 14 GLN B N 1
ATOM 1639 C CA . GLN B 1 14 ? -11.367 -29.891 -14.469 1 98.62 14 GLN B CA 1
ATOM 1640 C C . GLN B 1 14 ? -12.664 -29.953 -13.672 1 98.62 14 GLN B C 1
ATOM 1642 O O . GLN B 1 14 ? -13.688 -29.422 -14.109 1 98.62 14 GLN B O 1
ATOM 1647 N N . GLU B 1 15 ? -12.578 -30.5 -12.484 1 98.31 15 GLU B N 1
ATOM 1648 C CA . GLU B 1 15 ? -13.766 -30.703 -11.656 1 98.31 15 GLU B CA 1
ATOM 1649 C C . GLU B 1 15 ? -13.961 -29.531 -10.688 1 98.31 15 GLU B C 1
ATOM 1651 O O . GLU B 1 15 ? -15.039 -29.359 -10.117 1 98.31 15 GLU B O 1
ATOM 1656 N N . ASN B 1 16 ? -12.914 -28.703 -10.547 1 98.38 16 ASN B N 1
ATOM 1657 C CA . ASN B 1 16 ? -12.984 -27.797 -9.414 1 98.38 16 ASN B CA 1
ATOM 1658 C C . ASN B 1 16 ? -12.812 -26.344 -9.859 1 98.38 16 ASN B C 1
ATOM 1660 O O . ASN B 1 16 ? -13 -25.422 -9.062 1 98.38 16 ASN B O 1
ATOM 1664 N N . VAL B 1 17 ? -12.453 -26.109 -11.117 1 98.44 17 VAL B N 1
ATOM 1665 C CA . VAL B 1 17 ? -12.352 -24.734 -11.625 1 98.44 17 VAL B CA 1
ATOM 1666 C C . VAL B 1 17 ? -13.078 -24.625 -12.961 1 98.44 17 VAL B C 1
ATOM 1668 O O . VAL B 1 17 ? -13.461 -25.641 -13.555 1 98.44 17 VAL B O 1
ATOM 1671 N N . SER B 1 18 ? -13.344 -23.453 -13.406 1 98.31 18 SER B N 1
ATOM 1672 C CA . SER B 1 18 ? -13.984 -23.25 -14.703 1 98.31 18 SER B CA 1
ATOM 1673 C C . SER B 1 18 ? -13.031 -23.594 -15.852 1 98.31 18 SER B C 1
ATOM 1675 O O . SER B 1 18 ? -11.812 -23.609 -15.664 1 98.31 18 SER B O 1
ATOM 1677 N N . PRO B 1 19 ? -13.555 -23.891 -16.984 1 98.38 19 PRO B N 1
ATOM 1678 C CA . PRO B 1 19 ? -12.703 -24.141 -18.156 1 98.38 19 PRO B CA 1
ATOM 1679 C C . PRO B 1 19 ? -11.758 -22.984 -18.453 1 98.38 19 PRO B C 1
ATOM 1681 O O . PRO B 1 19 ? -10.586 -23.203 -18.781 1 98.38 19 PRO B O 1
ATOM 1684 N N . GLN B 1 20 ? -12.25 -21.781 -18.297 1 98.38 20 GLN B N 1
ATOM 1685 C CA . GLN B 1 20 ? -11.422 -20.594 -18.531 1 98.38 20 GLN B CA 1
ATOM 1686 C C . GLN B 1 20 ? -10.273 -20.531 -17.531 1 98.38 20 GLN B C 1
ATOM 1688 O O . GLN B 1 20 ? -9.148 -20.188 -17.891 1 98.38 20 GLN B O 1
ATOM 1693 N N . ARG B 1 21 ? -10.609 -20.859 -16.297 1 98.75 21 ARG B N 1
ATOM 1694 C CA . ARG B 1 21 ? -9.555 -20.859 -15.281 1 98.75 21 ARG B CA 1
ATOM 1695 C C . ARG B 1 21 ? -8.523 -21.953 -15.555 1 98.75 21 ARG B C 1
ATOM 1697 O O . ARG B 1 21 ? -7.328 -21.75 -15.328 1 98.75 21 ARG B O 1
ATOM 1704 N N . LEU B 1 22 ? -8.969 -23.125 -15.969 1 98.81 22 LEU B N 1
ATOM 1705 C CA . LEU B 1 22 ? -8.047 -24.188 -16.328 1 98.81 22 LEU B CA 1
ATOM 1706 C C . LEU B 1 22 ? -7.094 -23.734 -17.438 1 98.81 22 LEU B C 1
ATOM 1708 O O . LEU B 1 22 ? -5.887 -23.969 -17.359 1 98.81 22 LEU B O 1
ATOM 1712 N N . ASP B 1 23 ? -7.621 -23.078 -18.453 1 98.81 23 ASP B N 1
ATOM 1713 C CA . ASP B 1 23 ? -6.785 -22.516 -19.516 1 98.81 23 ASP B CA 1
ATOM 1714 C C . ASP B 1 23 ? -5.738 -21.562 -18.953 1 98.81 23 ASP B C 1
ATOM 1716 O O . ASP B 1 23 ? -4.57 -21.609 -19.344 1 98.81 23 ASP B O 1
ATOM 1720 N N . HIS B 1 24 ? -6.16 -20.734 -18.031 1 98.88 24 HIS B N 1
ATOM 1721 C CA . HIS B 1 24 ? -5.258 -19.797 -17.359 1 98.88 24 HIS B CA 1
ATOM 1722 C C . HIS B 1 24 ? -4.145 -20.531 -16.625 1 98.88 24 HIS B C 1
ATOM 1724 O O . HIS B 1 24 ? -2.969 -20.203 -16.766 1 98.88 24 HIS B O 1
ATOM 1730 N N . ILE B 1 25 ? -4.508 -21.547 -15.852 1 98.94 25 ILE B N 1
ATOM 1731 C CA . ILE B 1 25 ? -3.555 -22.312 -15.047 1 98.94 25 ILE B CA 1
ATOM 1732 C C . ILE B 1 25 ? -2.521 -22.969 -15.961 1 98.94 25 ILE B C 1
ATOM 1734 O O . ILE B 1 25 ? -1.319 -22.922 -15.688 1 98.94 25 ILE B O 1
ATOM 1738 N N . LEU B 1 26 ? -3 -23.547 -17.062 1 98.88 26 LEU B N 1
ATOM 1739 C CA . LEU B 1 26 ? -2.09 -24.172 -18.016 1 98.88 26 LEU B CA 1
ATOM 1740 C C . LEU B 1 26 ? -1.189 -23.141 -18.672 1 98.88 26 LEU B C 1
ATOM 1742 O O . LEU B 1 26 ? -0.021 -23.406 -18.953 1 98.88 26 LEU B O 1
ATOM 1746 N N . GLY B 1 27 ? -1.771 -21.969 -18.938 1 98.88 27 GLY B N 1
ATOM 1747 C CA . GLY B 1 27 ? -0.969 -20.875 -19.453 1 98.88 27 GLY B CA 1
ATOM 1748 C C . GLY B 1 27 ? 0.131 -20.438 -18.5 1 98.88 27 GLY B C 1
ATOM 1749 O O . GLY B 1 27 ? 1.253 -20.156 -18.922 1 98.88 27 GLY B O 1
ATOM 1750 N N . VAL B 1 28 ? -0.169 -20.391 -17.203 1 98.94 28 VAL B N 1
ATOM 1751 C CA . VAL B 1 28 ? 0.817 -20.031 -16.188 1 98.94 28 VAL B CA 1
ATOM 1752 C C . VAL B 1 28 ? 1.909 -21.094 -16.125 1 98.94 28 VAL B C 1
ATOM 1754 O O . VAL B 1 28 ? 3.1 -20.766 -16.094 1 98.94 28 VAL B O 1
ATOM 1757 N N . GLU B 1 29 ? 1.484 -22.375 -16.094 1 98.94 29 GLU B N 1
ATOM 1758 C CA . GLU B 1 29 ? 2.445 -23.484 -16.109 1 98.94 29 GLU B CA 1
ATOM 1759 C C . GLU B 1 29 ? 3.402 -23.359 -17.281 1 98.94 29 GLU B C 1
ATOM 1761 O O . GLU B 1 29 ? 4.621 -23.406 -17.109 1 98.94 29 GLU B O 1
ATOM 1766 N N . GLN B 1 30 ? 2.877 -23.172 -18.453 1 98.88 30 GLN B N 1
ATOM 1767 C CA . GLN B 1 30 ? 3.674 -23.109 -19.672 1 98.88 30 GLN B CA 1
ATOM 1768 C C . GLN B 1 30 ? 4.617 -21.922 -19.656 1 98.88 30 GLN B C 1
ATOM 1770 O O . GLN B 1 30 ? 5.797 -22.047 -20 1 98.88 30 GLN B O 1
ATOM 1775 N N . THR B 1 31 ? 4.121 -20.766 -19.312 1 98.88 31 THR B N 1
ATOM 1776 C CA . THR B 1 31 ? 4.926 -19.547 -19.25 1 98.88 31 THR B CA 1
ATOM 1777 C C . THR B 1 31 ? 6.062 -19.703 -18.25 1 98.88 31 THR B C 1
ATOM 1779 O O . THR B 1 31 ? 7.203 -19.328 -18.531 1 98.88 31 THR B O 1
ATOM 1782 N N . ALA B 1 32 ? 5.719 -20.281 -17.062 1 98.88 32 ALA B N 1
ATOM 1783 C CA . ALA B 1 32 ? 6.719 -20.484 -16.031 1 98.88 32 ALA B CA 1
ATOM 1784 C C . ALA B 1 32 ? 7.832 -21.422 -16.5 1 98.88 32 ALA B C 1
ATOM 1786 O O . ALA B 1 32 ? 9.016 -21.141 -16.297 1 98.88 32 ALA B O 1
ATOM 1787 N N . VAL B 1 33 ? 7.453 -22.484 -17.156 1 98.81 33 VAL B N 1
ATOM 1788 C CA . VAL B 1 33 ? 8.43 -23.438 -17.672 1 98.81 33 VAL B CA 1
ATOM 1789 C C . VAL B 1 33 ? 9.297 -22.781 -18.734 1 98.81 33 VAL B C 1
ATOM 1791 O O . VAL B 1 33 ? 10.523 -22.938 -18.734 1 98.81 33 VAL B O 1
ATOM 1794 N N . GLN B 1 34 ? 8.664 -22.031 -19.578 1 98.75 34 GLN B N 1
ATOM 1795 C CA . GLN B 1 34 ? 9.367 -21.391 -20.672 1 98.75 34 GLN B CA 1
ATOM 1796 C C . GLN B 1 34 ? 10.375 -20.359 -20.172 1 98.75 34 GLN B C 1
ATOM 1798 O O . GLN B 1 34 ? 11.477 -20.234 -20.703 1 98.75 34 GLN B O 1
ATOM 1803 N N . TRP B 1 35 ? 10.039 -19.594 -19.141 1 98.75 35 TRP B N 1
ATOM 1804 C CA . TRP B 1 35 ? 10.875 -18.484 -18.656 1 98.75 35 TRP B CA 1
ATOM 1805 C C . TRP B 1 35 ? 11.867 -18.984 -17.609 1 98.75 35 TRP B C 1
ATOM 1807 O O . TRP B 1 35 ? 12.836 -18.281 -17.281 1 98.75 35 TRP B O 1
ATOM 1817 N N . ALA B 1 36 ? 11.672 -20.203 -17.047 1 98.75 36 ALA B N 1
ATOM 1818 C CA . ALA B 1 36 ? 12.469 -20.719 -15.945 1 98.75 36 ALA B CA 1
ATOM 1819 C C . ALA B 1 36 ? 13.953 -20.703 -16.281 1 98.75 36 ALA B C 1
ATOM 1821 O O . ALA B 1 36 ? 14.766 -20.172 -15.508 1 98.75 36 ALA B O 1
ATOM 1822 N N . PRO B 1 37 ? 14.375 -21.156 -17.484 1 98.38 37 PRO B N 1
ATOM 1823 C CA . PRO B 1 37 ? 15.805 -21.141 -17.797 1 98.38 37 PRO B CA 1
ATOM 1824 C C . PRO B 1 37 ? 16.375 -19.734 -17.906 1 98.38 37 PRO B C 1
ATOM 1826 O O . PRO B 1 37 ? 17.547 -19.531 -17.594 1 98.38 37 PRO B O 1
ATOM 1829 N N . LEU B 1 38 ? 15.602 -18.766 -18.297 1 98.25 38 LEU B N 1
ATOM 1830 C CA . LEU B 1 38 ? 16.062 -17.375 -18.422 1 98.25 38 LEU B CA 1
ATOM 1831 C C . LEU B 1 38 ? 16.469 -16.812 -17.062 1 98.25 38 LEU B C 1
ATOM 1833 O O . LEU B 1 38 ? 17.266 -15.875 -17 1 98.25 38 LEU B O 1
ATOM 1837 N N . HIS B 1 39 ? 15.953 -17.422 -15.977 1 98.31 39 HIS B N 1
ATOM 1838 C CA . HIS B 1 39 ? 16.156 -16.844 -14.648 1 98.31 39 HIS B CA 1
ATOM 1839 C C . HIS B 1 39 ? 16.828 -17.859 -13.719 1 98.31 39 HIS B C 1
ATOM 1841 O O . HIS B 1 39 ? 16.766 -17.719 -12.5 1 98.31 39 HIS B O 1
ATOM 1847 N N . LYS B 1 40 ? 17.297 -18.938 -14.227 1 97.94 40 LYS B N 1
ATOM 1848 C CA . LYS B 1 40 ? 18.031 -19.969 -13.492 1 97.94 40 LYS B CA 1
ATOM 1849 C C . LYS B 1 40 ? 17.141 -20.641 -12.461 1 97.94 40 LYS B C 1
ATOM 1851 O O . LYS B 1 40 ? 17.562 -20.891 -11.328 1 97.94 40 LYS B O 1
ATOM 1856 N N . VAL B 1 41 ? 15.914 -20.812 -12.852 1 98.38 41 VAL B N 1
ATOM 1857 C CA . VAL B 1 41 ? 14.938 -21.547 -12.055 1 98.38 41 VAL B CA 1
ATOM 1858 C C . VAL B 1 41 ? 14.734 -22.938 -12.633 1 98.38 41 VAL B C 1
ATOM 1860 O O . VAL B 1 41 ? 14.781 -23.125 -13.852 1 98.38 41 VAL B O 1
ATOM 1863 N N . ASP B 1 42 ? 14.578 -23.938 -11.797 1 98.44 42 ASP B N 1
ATOM 1864 C CA . ASP B 1 42 ? 14.273 -25.297 -12.234 1 98.44 42 ASP B CA 1
ATOM 1865 C C . ASP B 1 42 ? 12.93 -25.359 -12.953 1 98.44 42 ASP B C 1
ATOM 1867 O O . ASP B 1 42 ? 11.891 -25.109 -12.352 1 98.44 42 ASP B O 1
ATOM 1871 N N . PRO B 1 43 ? 12.93 -25.719 -14.227 1 98.56 43 PRO B N 1
ATOM 1872 C CA . PRO B 1 43 ? 11.672 -25.734 -14.977 1 98.56 43 PRO B CA 1
ATOM 1873 C C . PRO B 1 43 ? 10.656 -26.719 -14.406 1 98.56 43 PRO B C 1
ATOM 1875 O O . PRO B 1 43 ? 9.445 -26.516 -14.539 1 98.56 43 PRO B O 1
ATOM 1878 N N . ILE B 1 44 ? 11.117 -27.75 -13.781 1 98.38 44 ILE B N 1
ATOM 1879 C CA . ILE B 1 44 ? 10.211 -28.734 -13.188 1 98.38 44 ILE B CA 1
ATOM 1880 C C . ILE B 1 44 ? 9.445 -28.094 -12.023 1 98.38 44 ILE B C 1
ATOM 1882 O O . ILE B 1 44 ? 8.219 -28.203 -11.953 1 98.38 44 ILE B O 1
ATOM 1886 N N . LYS B 1 45 ? 10.172 -27.375 -11.148 1 98.62 45 LYS B N 1
ATOM 1887 C CA . LYS B 1 45 ? 9.539 -26.688 -10.031 1 98.62 45 LYS B CA 1
ATOM 1888 C C . LYS B 1 45 ? 8.609 -25.578 -10.523 1 98.62 45 LYS B C 1
ATOM 1890 O O . LYS B 1 45 ? 7.516 -25.406 -9.984 1 98.62 45 LYS B O 1
ATOM 1895 N N . ALA B 1 46 ? 9.062 -24.891 -11.578 1 98.88 46 ALA B N 1
ATOM 1896 C CA . ALA B 1 46 ? 8.25 -23.812 -12.156 1 98.88 46 ALA B CA 1
ATOM 1897 C C . ALA B 1 46 ? 6.93 -24.359 -12.688 1 98.88 46 ALA B C 1
ATOM 1899 O O . ALA B 1 46 ? 5.867 -23.781 -12.445 1 98.88 46 ALA B O 1
ATOM 1900 N N . GLY B 1 47 ? 7.055 -25.469 -13.414 1 98.75 47 GLY B N 1
ATOM 1901 C CA . GLY B 1 47 ? 5.855 -26.094 -13.945 1 98.75 47 GLY B CA 1
ATOM 1902 C C . GLY B 1 47 ? 4.898 -26.562 -12.867 1 98.75 47 GLY B C 1
ATOM 1903 O O . GLY B 1 47 ? 3.686 -26.375 -12.977 1 98.75 47 GLY B O 1
ATOM 1904 N N . GLN B 1 48 ? 5.426 -27.188 -11.844 1 98.75 48 GLN B N 1
ATOM 1905 C CA . GLN B 1 48 ? 4.602 -27.672 -10.742 1 98.75 48 GLN B CA 1
ATOM 1906 C C . GLN B 1 48 ? 3.875 -26.516 -10.055 1 98.75 48 GLN B C 1
ATOM 1908 O O . GLN B 1 48 ? 2.662 -26.562 -9.844 1 98.75 48 GLN B O 1
ATOM 1913 N N . ALA B 1 49 ? 4.609 -25.484 -9.695 1 98.88 49 ALA B N 1
ATOM 1914 C CA . ALA B 1 49 ? 4.02 -24.328 -9.016 1 98.88 49 ALA B CA 1
ATOM 1915 C C . ALA B 1 49 ? 2.947 -23.672 -9.883 1 98.88 49 ALA B C 1
ATOM 1917 O O . ALA B 1 49 ? 1.877 -23.312 -9.391 1 98.88 49 ALA B O 1
ATOM 1918 N N . GLY B 1 50 ? 3.25 -23.484 -11.172 1 98.94 50 GLY B N 1
ATOM 1919 C CA . GLY B 1 50 ? 2.283 -22.906 -12.086 1 98.94 50 GLY B CA 1
ATOM 1920 C C . GLY B 1 50 ? 1.003 -23.703 -12.195 1 98.94 50 GLY B C 1
ATOM 1921 O O . GLY B 1 50 ? -0.094 -23.141 -12.18 1 98.94 50 GLY B O 1
ATOM 1922 N N . LEU B 1 51 ? 1.17 -25.016 -12.242 1 98.88 51 LEU B N 1
ATOM 1923 C CA . LEU B 1 51 ? 0.036 -25.922 -12.391 1 98.88 51 LEU B CA 1
ATOM 1924 C C . LEU B 1 51 ? -0.833 -25.906 -11.133 1 98.88 51 LEU B C 1
ATOM 1926 O O . LEU B 1 51 ? -2.055 -26.047 -11.219 1 98.88 51 LEU B O 1
ATOM 1930 N N . LEU B 1 52 ? -0.264 -25.641 -9.984 1 98.94 52 LEU B N 1
ATOM 1931 C CA . LEU B 1 52 ? -0.936 -25.891 -8.711 1 98.94 52 LEU B CA 1
ATOM 1932 C C . LEU B 1 52 ? -1.351 -24.578 -8.062 1 98.94 52 LEU B C 1
ATOM 1934 O O . LEU B 1 52 ? -2.074 -24.562 -7.062 1 98.94 52 LEU B O 1
ATOM 1938 N N . HIS B 1 53 ? -0.963 -23.391 -8.602 1 98.94 53 HIS B N 1
ATOM 1939 C CA . HIS B 1 53 ? -1.003 -22.125 -7.859 1 98.94 53 HIS B CA 1
ATOM 1940 C C . HIS B 1 53 ? -2.438 -21.734 -7.523 1 98.94 53 HIS B C 1
ATOM 1942 O O . HIS B 1 53 ? -2.686 -21.109 -6.492 1 98.94 53 HIS B O 1
ATOM 1948 N N . ASP B 1 54 ? -3.377 -22.141 -8.336 1 98.88 54 ASP B N 1
ATOM 1949 C CA . ASP B 1 54 ? -4.75 -21.656 -8.234 1 98.88 54 ASP B CA 1
ATOM 1950 C C . ASP B 1 54 ? -5.703 -22.766 -7.828 1 98.88 54 ASP B C 1
ATOM 1952 O O . ASP B 1 54 ? -6.898 -22.719 -8.125 1 98.88 54 ASP B O 1
ATOM 1956 N N . LEU B 1 55 ? -5.25 -23.797 -7.133 1 98.88 55 LEU B N 1
ATOM 1957 C CA . LEU B 1 55 ? -6.066 -24.938 -6.758 1 98.88 55 LEU B CA 1
ATOM 1958 C C . LEU B 1 55 ? -7.312 -24.5 -5.996 1 98.88 55 LEU B C 1
ATOM 1960 O O . LEU B 1 55 ? -8.398 -25.031 -6.203 1 98.88 55 LEU B O 1
ATOM 1964 N N . ALA B 1 56 ? -7.203 -23.5 -5.211 1 98.81 56 ALA B N 1
ATOM 1965 C CA . ALA B 1 56 ? -8.297 -23.109 -4.324 1 98.81 56 ALA B CA 1
ATOM 1966 C C . ALA B 1 56 ? -9 -21.859 -4.836 1 98.81 56 ALA B C 1
ATOM 1968 O O . ALA B 1 56 ? -9.773 -21.234 -4.109 1 98.81 56 ALA B O 1
ATOM 1969 N N . LYS B 1 57 ? -8.758 -21.438 -6.062 1 98.75 57 LYS B N 1
ATOM 1970 C CA . LYS B 1 57 ? -9.234 -20.172 -6.613 1 98.75 57 LYS B CA 1
ATOM 1971 C C . LYS B 1 57 ? -10.758 -20.109 -6.602 1 98.75 57 LYS B C 1
ATOM 1973 O O . LYS B 1 57 ? -11.336 -19.031 -6.434 1 98.75 57 LYS B O 1
ATOM 1978 N N . PHE B 1 58 ? -11.438 -21.188 -6.734 1 98.5 58 PHE B N 1
ATOM 1979 C CA . PHE B 1 58 ? -12.891 -21.172 -6.859 1 98.5 58 PHE B CA 1
ATOM 1980 C C . PHE B 1 58 ? -13.547 -21.719 -5.598 1 98.5 58 PHE B C 1
ATOM 1982 O O . PHE B 1 58 ? -14.75 -21.984 -5.586 1 98.5 58 PHE B O 1
ATOM 1989 N N . PHE B 1 59 ? -12.727 -21.984 -4.555 1 98.62 59 PHE B N 1
ATOM 1990 C CA . PHE B 1 59 ? -13.344 -22.328 -3.281 1 98.62 59 PHE B CA 1
ATOM 1991 C C . PHE B 1 59 ? -14.195 -21.188 -2.764 1 98.62 59 PHE B C 1
ATOM 1993 O O . PHE B 1 59 ? -13.797 -20.016 -2.855 1 98.62 59 PHE B O 1
ATOM 2000 N N . PRO B 1 60 ? -15.367 -21.516 -2.291 1 98.38 60 PRO B N 1
ATOM 2001 C CA . PRO B 1 60 ? -16.156 -20.438 -1.674 1 98.38 60 PRO B CA 1
ATOM 2002 C C . PRO B 1 60 ? -15.453 -19.828 -0.462 1 98.38 60 PRO B C 1
ATOM 2004 O O . PRO B 1 60 ? -14.656 -20.5 0.203 1 98.38 60 PRO B O 1
ATOM 2007 N N . PRO B 1 61 ? -15.734 -18.594 -0.139 1 98.38 61 PRO B N 1
ATOM 2008 C CA . PRO B 1 61 ? -15.094 -17.891 0.977 1 98.38 61 PRO B CA 1
ATOM 2009 C C . PRO B 1 61 ? -15.156 -18.688 2.283 1 98.38 61 PRO B C 1
ATOM 2011 O O . PRO B 1 61 ? -14.172 -18.75 3.02 1 98.38 61 PRO B O 1
ATOM 2014 N N . THR B 1 62 ? -16.25 -19.312 2.557 1 98.38 62 THR B N 1
ATOM 2015 C CA . THR B 1 62 ? -16.422 -20.047 3.799 1 98.38 62 THR B CA 1
ATOM 2016 C C . THR B 1 62 ? -15.438 -21.219 3.869 1 98.38 62 THR B C 1
ATOM 2018 O O . THR B 1 62 ? -14.836 -21.469 4.918 1 98.38 62 THR B O 1
ATOM 2021 N N . LYS B 1 63 ? -15.234 -21.875 2.746 1 98.69 63 LYS B N 1
ATOM 2022 C CA . LYS B 1 63 ? -14.297 -23 2.703 1 98.69 63 LYS B CA 1
ATOM 2023 C C . LYS B 1 63 ? -12.859 -22.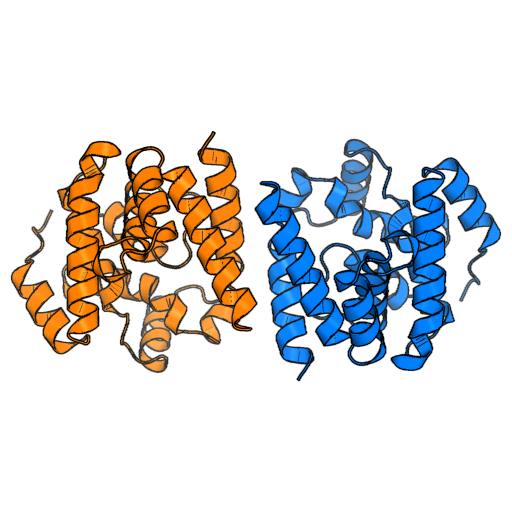516 2.869 1 98.69 63 LYS B C 1
ATOM 2025 O O . LYS B 1 63 ? -12.078 -23.125 3.605 1 98.69 63 LYS B O 1
ATOM 2030 N N . LEU B 1 64 ? -12.562 -21.453 2.229 1 98.81 64 LEU B N 1
ATOM 2031 C CA . LEU B 1 64 ? -11.234 -20.875 2.371 1 98.81 64 LEU B CA 1
ATOM 2032 C C . LEU B 1 64 ? -10.938 -20.547 3.832 1 98.81 64 LEU B C 1
ATOM 2034 O O . LEU B 1 64 ? -9.875 -20.891 4.352 1 98.81 64 LEU B O 1
ATOM 2038 N N . LEU B 1 65 ? -11.883 -19.922 4.492 1 98.69 65 LEU B N 1
ATOM 2039 C CA . LEU B 1 65 ? -11.703 -19.5 5.871 1 98.69 65 LEU B CA 1
ATOM 2040 C C . LEU B 1 65 ? -11.602 -20.688 6.812 1 98.69 65 LEU B C 1
ATOM 2042 O O . LEU B 1 65 ? -10.82 -20.672 7.766 1 98.69 65 LEU B O 1
ATOM 2046 N N . VAL B 1 66 ? -12.383 -21.734 6.566 1 98.56 66 VAL B N 1
ATOM 2047 C CA . VAL B 1 66 ? -12.352 -22.938 7.387 1 98.56 66 VAL B CA 1
ATOM 2048 C C . VAL B 1 66 ? -10.977 -23.594 7.285 1 98.56 66 VAL B C 1
ATOM 2050 O O . VAL B 1 66 ? -10.367 -23.938 8.305 1 98.56 66 VAL B O 1
ATOM 2053 N N . ILE B 1 67 ? -10.492 -23.734 6.059 1 98.69 67 ILE B N 1
ATOM 2054 C CA . ILE B 1 67 ? -9.188 -24.344 5.848 1 98.69 67 ILE B CA 1
ATOM 2055 C C . ILE B 1 67 ? -8.102 -23.5 6.504 1 98.69 67 ILE B C 1
ATOM 2057 O O . ILE B 1 67 ? -7.199 -24.031 7.16 1 98.69 67 ILE B O 1
ATOM 2061 N N . ALA B 1 68 ? -8.211 -22.172 6.34 1 98.5 68 ALA B N 1
ATOM 2062 C CA . ALA B 1 68 ? -7.246 -21.25 6.957 1 98.5 68 ALA B CA 1
ATOM 2063 C C . ALA B 1 68 ? -7.215 -21.438 8.469 1 98.5 68 ALA B C 1
ATOM 2065 O O . ALA B 1 68 ? -6.141 -21.5 9.07 1 98.5 68 ALA B O 1
ATOM 2066 N N . LYS B 1 69 ? -8.375 -21.484 9.07 1 98.06 69 LYS B N 1
ATOM 2067 C CA . LYS B 1 69 ? -8.492 -21.672 10.516 1 98.06 69 LYS B CA 1
ATOM 2068 C C . LYS B 1 69 ? -7.906 -23.016 10.953 1 98.06 69 LYS B C 1
ATOM 2070 O O . LYS B 1 69 ? -7.133 -23.078 11.914 1 98.06 69 LYS B O 1
ATOM 2075 N N . GLU B 1 70 ? -8.195 -24.047 10.25 1 98.31 70 GLU B N 1
ATOM 2076 C CA . GLU B 1 70 ? -7.738 -25.391 10.57 1 98.31 70 GLU B CA 1
ATOM 2077 C C . GLU B 1 70 ? -6.215 -25.484 10.516 1 98.31 70 GLU B C 1
ATOM 2079 O O . GLU B 1 70 ? -5.609 -26.266 11.25 1 98.31 70 GLU B O 1
ATOM 2084 N N . HIS B 1 71 ? -5.676 -24.688 9.719 1 98.38 71 HIS B N 1
ATOM 2085 C CA . HIS B 1 71 ? -4.23 -24.766 9.531 1 98.38 71 HIS B CA 1
ATOM 2086 C C . HIS B 1 71 ? -3.529 -23.594 10.227 1 98.38 71 HIS B C 1
ATOM 2088 O O . HIS B 1 71 ? -2.342 -23.359 9.992 1 98.38 71 HIS B O 1
ATOM 2094 N N . ASN B 1 72 ? -4.227 -22.766 10.977 1 97.94 72 ASN B N 1
ATOM 2095 C CA . ASN B 1 72 ? -3.715 -21.656 11.781 1 97.94 72 ASN B CA 1
ATOM 2096 C C . ASN B 1 72 ? -3.018 -20.609 10.922 1 97.94 72 ASN B C 1
ATOM 2098 O O . ASN B 1 72 ? -1.951 -20.109 11.281 1 97.94 72 ASN B O 1
ATOM 2102 N N . LEU B 1 73 ? -3.596 -20.438 9.703 1 97.25 73 LEU B N 1
ATOM 2103 C CA . LEU B 1 73 ? -3.09 -19.344 8.875 1 97.25 73 LEU B CA 1
ATOM 2104 C C . LEU B 1 73 ? -3.363 -17.984 9.523 1 97.25 73 LEU B C 1
ATOM 2106 O O . LEU B 1 73 ? -4.484 -17.719 9.961 1 97.25 73 LEU B O 1
ATOM 2110 N N . PRO B 1 74 ? -2.285 -17.219 9.688 1 96 74 PRO B N 1
ATOM 2111 C CA . PRO B 1 74 ? -2.549 -15.875 10.211 1 96 74 PRO B CA 1
ATOM 2112 C C . PRO B 1 74 ? -3.398 -15.023 9.266 1 96 74 PRO B C 1
ATOM 2114 O O . PRO B 1 74 ? -3.068 -14.891 8.086 1 96 74 PRO B O 1
ATOM 2117 N N . LEU B 1 75 ? -4.543 -14.547 9.742 1 97.25 75 LEU B N 1
ATOM 2118 C CA . LEU B 1 75 ? -5.422 -13.695 8.938 1 97.25 75 LEU B CA 1
ATOM 2119 C C . LEU B 1 75 ? -5.555 -12.312 9.562 1 97.25 75 LEU B C 1
ATOM 2121 O O . LEU B 1 75 ? -5.918 -12.18 10.727 1 97.25 75 LEU B O 1
ATOM 2125 N N . ASP B 1 76 ? -5.133 -11.328 8.805 1 96.94 76 ASP B N 1
ATOM 2126 C CA . ASP B 1 76 ? -5.422 -9.961 9.227 1 96.94 76 ASP B CA 1
ATOM 2127 C C . ASP B 1 76 ? -6.848 -9.562 8.852 1 96.94 76 ASP B C 1
ATOM 2129 O O . ASP B 1 76 ? -7.57 -10.336 8.227 1 96.94 76 ASP B O 1
ATOM 2133 N N . PRO B 1 77 ? -7.316 -8.414 9.25 1 96.81 77 PRO B N 1
ATOM 2134 C CA . PRO B 1 77 ? -8.711 -8.023 9.008 1 96.81 77 PRO B CA 1
ATOM 2135 C C . PRO B 1 77 ? -9.055 -7.969 7.52 1 96.81 77 PRO B C 1
ATOM 2137 O O . PRO B 1 77 ? -10.18 -8.297 7.133 1 96.81 77 PRO B O 1
ATOM 2140 N N . ILE B 1 78 ? -8.125 -7.617 6.738 1 97.94 78 ILE B N 1
ATOM 2141 C CA . ILE B 1 78 ? -8.398 -7.523 5.309 1 97.94 78 ILE B CA 1
ATOM 2142 C C . ILE B 1 78 ? -8.594 -8.922 4.727 1 97.94 78 ILE B C 1
ATOM 2144 O O . ILE B 1 78 ? -9.547 -9.156 3.973 1 97.94 78 ILE B O 1
ATOM 2148 N N . LEU B 1 79 ? -7.746 -9.844 5.102 1 98.19 79 LEU B N 1
ATOM 2149 C CA . LEU B 1 79 ? -7.859 -11.219 4.633 1 98.19 79 LEU B CA 1
ATOM 2150 C C . LEU B 1 79 ? -9.164 -11.852 5.102 1 98.19 79 LEU B C 1
ATOM 2152 O O . LEU B 1 79 ? -9.797 -12.609 4.363 1 98.19 79 LEU B O 1
ATOM 2156 N N . GLN B 1 80 ? -9.578 -11.516 6.293 1 97.69 80 GLN B N 1
ATOM 2157 C CA . GLN B 1 80 ? -10.844 -12.023 6.812 1 97.69 80 GLN B CA 1
ATOM 2158 C C . GLN B 1 80 ? -12.023 -11.492 6.004 1 97.69 80 GLN B C 1
ATOM 2160 O O . GLN B 1 80 ? -12.984 -12.219 5.746 1 97.69 80 GLN B O 1
ATOM 2165 N N . ALA B 1 81 ? -11.898 -10.266 5.625 1 97.31 81 ALA B N 1
ATOM 2166 C CA . ALA B 1 81 ? -12.992 -9.609 4.922 1 97.31 81 ALA B CA 1
ATOM 2167 C C . ALA B 1 81 ? -12.977 -9.945 3.434 1 97.31 81 ALA B C 1
ATOM 2169 O O . ALA B 1 81 ? -13.992 -9.812 2.746 1 97.31 81 ALA B O 1
ATOM 2170 N N . THR B 1 82 ? -11.867 -10.328 2.902 1 97.31 82 THR B N 1
ATOM 2171 C CA . THR B 1 82 ? -11.688 -10.688 1.499 1 97.31 82 THR B CA 1
ATOM 2172 C C . THR B 1 82 ? -11.023 -12.055 1.369 1 97.31 82 THR B C 1
ATOM 2174 O O . THR B 1 82 ? -9.898 -12.164 0.87 1 97.31 82 THR B O 1
ATOM 2177 N N . PRO B 1 83 ? -11.719 -13.062 1.666 1 97.62 83 PRO B N 1
ATOM 2178 C CA . PRO B 1 83 ? -11.117 -14.398 1.77 1 97.62 83 PRO B CA 1
ATOM 2179 C C . PRO B 1 83 ? -10.539 -14.891 0.443 1 97.62 83 PRO B C 1
ATOM 2181 O O . PRO B 1 83 ? -9.656 -15.75 0.43 1 97.62 83 PRO B O 1
ATOM 2184 N N . HIS B 1 84 ? -11.023 -14.367 -0.668 1 97.69 84 HIS B N 1
ATOM 2185 C CA . HIS B 1 84 ? -10.484 -14.75 -1.967 1 97.69 84 HIS B CA 1
ATOM 2186 C C . HIS B 1 84 ? -8.977 -14.555 -2.018 1 97.69 84 HIS B C 1
ATOM 2188 O O . HIS B 1 84 ? -8.273 -15.266 -2.746 1 97.69 84 HIS B O 1
ATOM 2194 N N . LEU B 1 85 ? -8.461 -13.703 -1.183 1 98.25 85 LEU B N 1
ATOM 2195 C CA . LEU B 1 85 ? -7.039 -13.383 -1.166 1 98.25 85 LEU B CA 1
ATOM 2196 C C . LEU B 1 85 ? -6.23 -14.508 -0.531 1 98.25 85 LEU B C 1
ATOM 2198 O O . LEU B 1 85 ? -5.008 -14.562 -0.681 1 98.25 85 LEU B O 1
ATOM 2202 N N . ILE B 1 86 ? -6.914 -15.367 0.195 1 98.19 86 ILE B N 1
ATOM 2203 C CA . ILE B 1 86 ? -6.121 -16.391 0.876 1 98.19 86 ILE B CA 1
ATOM 2204 C C . ILE B 1 86 ? -6.109 -17.672 0.047 1 98.19 86 ILE B C 1
ATOM 2206 O O . ILE B 1 86 ? -5.578 -18.703 0.485 1 98.19 86 ILE B O 1
ATOM 2210 N N . HIS B 1 87 ? -6.625 -17.578 -1.228 1 98.81 87 HIS B N 1
ATOM 2211 C CA . HIS B 1 87 ? -6.625 -18.781 -2.055 1 98.81 87 HIS B CA 1
ATOM 2212 C C . HIS B 1 87 ? -5.207 -19.281 -2.316 1 98.81 87 HIS B C 1
ATOM 2214 O O . HIS B 1 87 ? -4.977 -20.469 -2.484 1 98.81 87 HIS B O 1
ATOM 2220 N N . ALA B 1 88 ? -4.273 -18.406 -2.393 1 98.81 88 ALA B N 1
ATOM 2221 C CA . ALA B 1 88 ? -2.885 -18.781 -2.641 1 98.81 88 ALA B CA 1
ATOM 2222 C C . ALA B 1 88 ? -2.354 -19.672 -1.514 1 98.81 88 ALA B C 1
ATOM 2224 O O . ALA B 1 88 ? -1.79 -20.734 -1.766 1 98.81 88 ALA B O 1
ATOM 2225 N N . ASP B 1 89 ? -2.578 -19.203 -0.278 1 98.81 89 ASP B N 1
ATOM 2226 C CA . ASP B 1 89 ? -2.158 -19.984 0.884 1 98.81 89 ASP B CA 1
ATOM 2227 C C . ASP B 1 89 ? -2.885 -21.312 0.941 1 98.81 89 ASP B C 1
ATOM 2229 O O . ASP B 1 89 ? -2.27 -22.359 1.196 1 98.81 89 ASP B O 1
ATOM 2233 N N . VAL B 1 90 ? -4.121 -21.25 0.688 1 98.88 90 VAL B N 1
ATOM 2234 C CA . VAL B 1 90 ? -4.93 -22.469 0.747 1 98.88 90 VAL B CA 1
ATOM 2235 C C . VAL B 1 90 ? -4.531 -23.406 -0.385 1 98.88 90 VAL B C 1
ATOM 2237 O O . VAL B 1 90 ? -4.516 -24.625 -0.209 1 98.88 90 VAL B O 1
ATOM 2240 N N . SER B 1 91 ? -4.199 -22.859 -1.571 1 98.94 91 SER B N 1
ATOM 2241 C CA . SER B 1 91 ? -3.732 -23.688 -2.678 1 98.94 91 SER B CA 1
ATOM 2242 C C . SER B 1 91 ? -2.465 -24.453 -2.299 1 98.94 91 SER B C 1
ATOM 2244 O O . SER B 1 91 ? -2.301 -25.609 -2.672 1 98.94 91 SER B O 1
ATOM 2246 N N . ALA B 1 92 ? -1.604 -23.812 -1.56 1 98.88 92 ALA B N 1
ATOM 2247 C CA . ALA B 1 92 ? -0.394 -24.484 -1.103 1 98.88 92 ALA B CA 1
ATOM 2248 C C . ALA B 1 92 ? -0.733 -25.641 -0.16 1 98.88 92 ALA B C 1
ATOM 2250 O O . ALA B 1 92 ? -0.107 -26.703 -0.215 1 98.88 92 ALA B O 1
ATOM 2251 N N . ILE B 1 93 ? -1.702 -25.438 0.679 1 98.81 93 ILE B N 1
ATOM 2252 C CA . ILE B 1 93 ? -2.152 -26.484 1.602 1 98.81 93 ILE B CA 1
ATOM 2253 C C . ILE B 1 93 ? -2.717 -27.656 0.816 1 98.81 93 ILE B C 1
ATOM 2255 O O . ILE B 1 93 ? -2.355 -28.812 1.069 1 98.81 93 ILE B O 1
ATOM 2259 N N . ILE B 1 94 ? -3.596 -27.375 -0.18 1 98.81 94 ILE B N 1
ATOM 2260 C CA . ILE B 1 94 ? -4.203 -28.406 -1.003 1 98.81 94 ILE B CA 1
ATOM 2261 C C . ILE B 1 94 ? -3.119 -29.156 -1.781 1 98.81 94 ILE B C 1
ATOM 2263 O O . ILE B 1 94 ? -3.154 -30.375 -1.893 1 98.81 94 ILE B O 1
ATOM 2267 N N . ALA B 1 95 ? -2.123 -28.406 -2.309 1 98.81 95 ALA B N 1
ATOM 2268 C CA . ALA B 1 95 ? -1.022 -29.016 -3.047 1 98.81 95 ALA B CA 1
ATOM 2269 C C . ALA B 1 95 ? -0.293 -30.047 -2.189 1 98.81 95 ALA B C 1
ATOM 2271 O O . ALA B 1 95 ? 0.02 -31.156 -2.66 1 98.81 95 ALA B O 1
ATOM 2272 N N . ALA B 1 96 ? -0.07 -29.719 -0.952 1 98.44 96 ALA B N 1
ATOM 2273 C CA . ALA B 1 96 ? 0.644 -30.609 -0.038 1 98.44 96 ALA B CA 1
ATOM 2274 C C . ALA B 1 96 ? -0.226 -31.797 0.364 1 98.44 96 ALA B C 1
ATOM 2276 O O . ALA B 1 96 ? 0.211 -32.938 0.289 1 98.44 96 ALA B O 1
ATOM 2277 N N . GLU B 1 97 ? -1.437 -31.578 0.696 1 98 97 GLU B N 1
ATOM 2278 C CA . GLU B 1 97 ? -2.279 -32.594 1.305 1 98 97 GLU B CA 1
ATOM 2279 C C . GLU B 1 97 ? -2.902 -33.5 0.245 1 98 97 GLU B C 1
ATOM 2281 O O . GLU B 1 97 ? -3.004 -34.719 0.439 1 98 97 GLU B O 1
ATOM 2286 N N . GLU B 1 98 ? -3.359 -32.906 -0.842 1 97.81 98 GLU B N 1
ATOM 2287 C CA . GLU B 1 98 ? -4.086 -33.656 -1.867 1 97.81 98 GLU B CA 1
ATOM 2288 C C . GLU B 1 98 ? -3.127 -34.281 -2.869 1 97.81 98 GLU B C 1
ATOM 2290 O O . GLU B 1 98 ? -3.375 -35.406 -3.354 1 97.81 98 GLU B O 1
ATOM 2295 N N . PHE B 1 99 ? -2.01 -33.562 -3.125 1 98.31 99 PHE B N 1
ATOM 2296 C CA . PHE B 1 99 ? -1.174 -34.062 -4.223 1 98.31 99 PHE B CA 1
ATOM 2297 C C . PHE B 1 99 ? 0.213 -34.438 -3.723 1 98.31 99 PHE B C 1
ATOM 2299 O O . PHE B 1 99 ? 1.081 -34.812 -4.512 1 98.31 99 PHE B O 1
ATOM 2306 N N . GLY B 1 100 ? 0.502 -34.219 -2.467 1 97.44 100 GLY B N 1
ATOM 2307 C CA . GLY B 1 100 ? 1.719 -34.719 -1.844 1 97.44 100 GLY B CA 1
ATOM 2308 C C . GLY B 1 100 ? 2.932 -33.844 -2.133 1 97.44 100 GLY B C 1
ATOM 2309 O O . GLY B 1 100 ? 4.07 -34.312 -2.029 1 97.44 100 GLY B O 1
ATOM 2310 N N . VAL B 1 101 ? 2.746 -32.625 -2.537 1 98.12 101 VAL B N 1
ATOM 2311 C CA . VAL B 1 101 ? 3.863 -31.734 -2.801 1 98.12 101 VAL B CA 1
ATOM 2312 C C . VAL B 1 101 ? 4.562 -31.375 -1.489 1 98.12 101 VAL B C 1
ATOM 2314 O O . VAL B 1 101 ? 3.926 -30.922 -0.543 1 98.12 101 VAL B O 1
ATOM 2317 N N . ASP B 1 102 ? 5.855 -31.578 -1.373 1 96.94 102 ASP B N 1
ATOM 2318 C CA . ASP B 1 102 ? 6.578 -31.328 -0.13 1 96.94 102 ASP B CA 1
ATOM 2319 C C . ASP B 1 102 ? 7.773 -30.406 -0.367 1 96.94 102 ASP B C 1
ATOM 2321 O O . ASP B 1 102 ? 8.484 -30.047 0.574 1 96.94 102 ASP B O 1
ATOM 2325 N N . ASP B 1 103 ? 8.078 -30.047 -1.614 1 97.94 103 ASP B N 1
ATOM 2326 C CA . ASP B 1 103 ? 9.141 -29.094 -1.901 1 97.94 103 ASP B CA 1
ATOM 2327 C C . ASP B 1 103 ? 8.805 -27.703 -1.356 1 97.94 103 ASP B C 1
ATOM 2329 O O . ASP B 1 103 ? 7.84 -27.078 -1.795 1 97.94 103 ASP B O 1
ATOM 2333 N N . PRO B 1 104 ? 9.562 -27.219 -0.434 1 98.25 104 PRO B N 1
ATOM 2334 C CA . PRO B 1 104 ? 9.211 -25.938 0.207 1 98.25 104 PRO B CA 1
ATOM 2335 C C . PRO B 1 104 ? 9.242 -24.766 -0.764 1 98.25 104 PRO B C 1
ATOM 2337 O O . PRO B 1 104 ? 8.477 -23.812 -0.604 1 98.25 104 PRO B O 1
ATOM 2340 N N . ASP B 1 105 ? 10.07 -24.812 -1.787 1 98.44 105 ASP B N 1
ATOM 2341 C CA . ASP B 1 105 ? 10.148 -23.734 -2.758 1 98.44 105 ASP B CA 1
ATOM 2342 C C . ASP B 1 105 ? 8.883 -23.656 -3.607 1 98.44 105 ASP B C 1
ATOM 2344 O O . ASP B 1 105 ? 8.359 -22.578 -3.869 1 98.44 105 ASP B O 1
ATOM 2348 N N . VAL B 1 106 ? 8.406 -24.828 -3.992 1 98.81 106 VAL B N 1
ATOM 2349 C CA . VAL B 1 106 ? 7.184 -24.891 -4.785 1 98.81 106 VAL B CA 1
ATOM 2350 C C . VAL B 1 106 ? 6.004 -24.375 -3.959 1 98.81 106 VAL B C 1
ATOM 2352 O O . VAL B 1 106 ? 5.215 -23.562 -4.434 1 98.81 106 VAL B O 1
ATOM 2355 N N . LEU B 1 107 ? 5.945 -24.812 -2.711 1 98.81 107 LEU B N 1
ATOM 2356 C CA . LEU B 1 107 ? 4.844 -24.406 -1.844 1 98.81 107 LEU B CA 1
ATOM 2357 C C . LEU B 1 107 ? 4.902 -22.906 -1.567 1 98.81 107 LEU B C 1
ATOM 2359 O O . LEU B 1 107 ? 3.867 -22.234 -1.545 1 98.81 107 LEU B O 1
ATOM 2363 N N . LYS B 1 108 ? 6.082 -22.375 -1.4 1 98.81 108 LYS B N 1
ATOM 2364 C CA . LYS B 1 108 ? 6.242 -20.938 -1.184 1 98.81 108 LYS B CA 1
ATOM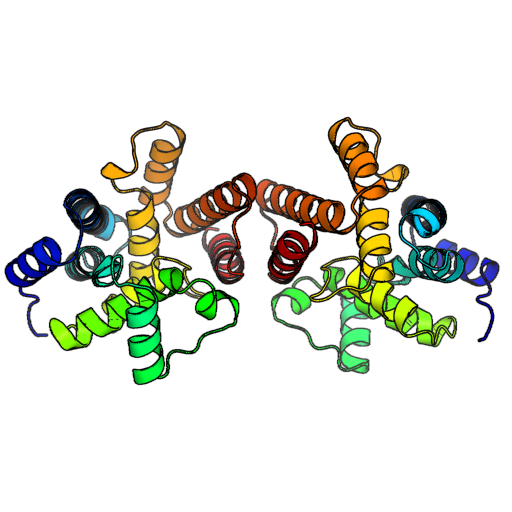 2365 C C . LYS B 1 108 ? 5.801 -20.141 -2.41 1 98.81 108 LYS B C 1
ATOM 2367 O O . LYS B 1 108 ? 5.125 -19.125 -2.285 1 98.81 108 LYS B O 1
ATOM 2372 N N . ALA B 1 109 ? 6.188 -20.609 -3.578 1 98.94 109 ALA B N 1
ATOM 2373 C CA . ALA B 1 109 ? 5.812 -19.922 -4.816 1 98.94 109 ALA B CA 1
ATOM 2374 C C . ALA B 1 109 ? 4.293 -19.859 -4.969 1 98.94 109 ALA B C 1
ATOM 2376 O O . ALA B 1 109 ? 3.75 -18.844 -5.395 1 98.94 109 ALA B O 1
ATOM 2377 N N . ILE B 1 110 ? 3.652 -20.938 -4.59 1 98.94 110 ILE B N 1
ATOM 2378 C CA . ILE B 1 110 ? 2.197 -20.984 -4.656 1 98.94 110 ILE B CA 1
ATOM 2379 C C . ILE B 1 110 ? 1.603 -19.984 -3.672 1 98.94 110 ILE B C 1
ATOM 2381 O O . ILE B 1 110 ? 0.726 -19.188 -4.031 1 98.94 110 ILE B O 1
ATOM 2385 N N . ARG B 1 111 ? 2.137 -19.922 -2.453 1 98.69 111 ARG B N 1
ATOM 2386 C CA . ARG B 1 111 ? 1.628 -19.047 -1.399 1 98.69 111 ARG B CA 1
ATOM 2387 C C . ARG B 1 111 ? 1.758 -17.578 -1.794 1 98.69 111 ARG B C 1
ATOM 2389 O O . ARG B 1 111 ? 0.915 -16.766 -1.43 1 98.69 111 ARG B O 1
ATOM 2396 N N . CYS B 1 112 ? 2.74 -17.266 -2.568 1 98.44 112 CYS B N 1
ATOM 2397 C CA . CYS B 1 112 ? 3.125 -15.875 -2.777 1 98.44 112 CYS B CA 1
ATOM 2398 C C . CYS B 1 112 ? 2.535 -15.336 -4.074 1 98.44 112 CYS B C 1
ATOM 2400 O O . CYS B 1 112 ? 2.699 -14.156 -4.391 1 98.44 112 CYS B O 1
ATOM 2402 N N . HIS B 1 113 ? 1.756 -16.078 -4.816 1 98.81 113 HIS B N 1
ATOM 2403 C CA . HIS B 1 113 ? 1.543 -15.711 -6.211 1 98.81 113 HIS B CA 1
ATOM 2404 C C . HIS B 1 113 ? 0.54 -14.57 -6.336 1 98.81 113 HIS B C 1
ATOM 2406 O O . HIS B 1 113 ? 0.422 -13.953 -7.398 1 98.81 113 HIS B O 1
ATOM 2412 N N . THR B 1 114 ? -0.145 -14.258 -5.211 1 98.25 114 THR B N 1
ATOM 2413 C CA . THR B 1 114 ? -1.182 -13.234 -5.293 1 98.25 114 THR B CA 1
ATOM 2414 C C . THR B 1 114 ? -0.679 -11.906 -4.727 1 98.25 114 THR B C 1
ATOM 2416 O O . THR B 1 114 ? -0.648 -10.898 -5.438 1 98.25 114 THR B O 1
ATOM 2419 N N . LEU B 1 115 ? -0.133 -11.922 -3.518 1 98.31 115 LEU B N 1
ATOM 2420 C CA . LEU B 1 115 ? 0.249 -10.695 -2.822 1 98.31 115 LEU B CA 1
ATOM 2421 C C . LEU B 1 115 ? 1.766 -10.531 -2.805 1 98.31 115 LEU B C 1
ATOM 2423 O O . LEU B 1 115 ? 2.273 -9.453 -2.49 1 98.31 115 LEU B O 1
ATOM 2427 N N . GLY B 1 116 ? 2.48 -11.547 -3.199 1 98.69 116 GLY B N 1
ATOM 2428 C CA . GLY B 1 116 ? 3.928 -11.547 -3.051 1 98.69 116 GLY B CA 1
ATOM 2429 C C . GLY B 1 116 ? 4.379 -11.68 -1.609 1 98.69 116 GLY B C 1
ATOM 2430 O O . GLY B 1 116 ? 3.627 -12.164 -0.759 1 98.69 116 GLY B O 1
ATOM 2431 N N . ALA B 1 117 ? 5.629 -11.445 -1.391 1 98.12 117 ALA B N 1
ATOM 2432 C CA . ALA B 1 117 ? 6.262 -11.523 -0.075 1 98.12 117 ALA B CA 1
ATOM 2433 C C . ALA B 1 117 ? 7.598 -10.789 -0.067 1 98.12 117 ALA B C 1
ATOM 2435 O O . ALA B 1 117 ? 8.086 -10.367 -1.117 1 98.12 117 ALA B O 1
ATOM 2436 N N . VAL B 1 118 ? 8.125 -10.562 1.091 1 97.94 118 VAL B N 1
ATOM 2437 C CA . VAL B 1 118 ? 9.453 -9.984 1.263 1 97.94 118 VAL B CA 1
ATOM 2438 C C . VAL B 1 118 ? 10.305 -10.891 2.145 1 97.94 118 VAL B C 1
ATOM 2440 O O . VAL B 1 118 ? 10.031 -11.047 3.336 1 97.94 118 VAL B O 1
ATOM 2443 N N . PRO B 1 119 ? 11.297 -11.547 1.634 1 97.75 119 PRO B N 1
ATOM 2444 C CA . PRO B 1 119 ? 11.664 -11.57 0.216 1 97.75 119 PRO B CA 1
ATOM 2445 C C . PRO B 1 119 ? 10.992 -12.711 -0.55 1 97.75 119 PRO B C 1
ATOM 2447 O O . PRO B 1 119 ? 10.328 -13.555 0.052 1 97.75 119 PRO B O 1
ATOM 2450 N N . MET B 1 120 ? 11.047 -12.664 -1.807 1 98.44 120 MET B N 1
ATOM 2451 C CA . MET B 1 120 ? 10.68 -13.781 -2.672 1 98.44 120 MET B CA 1
ATOM 2452 C C . MET B 1 120 ? 11.914 -14.367 -3.346 1 98.44 120 MET B C 1
ATOM 2454 O O . MET B 1 120 ? 12.805 -13.633 -3.781 1 98.44 120 MET B O 1
ATOM 2458 N N . ASP B 1 121 ? 11.984 -15.688 -3.404 1 98.5 121 ASP B N 1
ATOM 2459 C CA . ASP B 1 121 ? 13.008 -16.328 -4.23 1 98.5 121 ASP B CA 1
ATOM 2460 C C . ASP B 1 121 ? 12.641 -16.25 -5.711 1 98.5 121 ASP B C 1
ATOM 2462 O O . ASP B 1 121 ? 11.555 -15.789 -6.066 1 98.5 121 ASP B O 1
ATOM 2466 N N . LEU B 1 122 ? 13.531 -16.672 -6.551 1 98.69 122 LEU B N 1
ATOM 2467 C CA . LEU B 1 122 ? 13.359 -16.516 -7.992 1 98.69 122 LEU B CA 1
ATOM 2468 C C . LEU B 1 122 ? 12.148 -17.312 -8.484 1 98.69 122 LEU B C 1
ATOM 2470 O O . LEU B 1 122 ? 11.414 -16.844 -9.359 1 98.69 122 LEU B O 1
ATOM 2474 N N . LEU B 1 123 ? 11.906 -18.5 -7.93 1 98.88 123 LEU B N 1
ATOM 2475 C CA . LEU B 1 123 ? 10.742 -19.281 -8.32 1 98.88 123 LEU B CA 1
ATOM 2476 C C . LEU B 1 123 ? 9.453 -18.547 -7.977 1 98.88 123 LEU B C 1
ATOM 2478 O O . LEU B 1 123 ? 8.539 -18.469 -8.805 1 98.88 123 LEU B O 1
ATOM 2482 N N . SER B 1 124 ? 9.375 -17.969 -6.77 1 98.94 124 SER B N 1
ATOM 2483 C CA . SER B 1 124 ? 8.203 -17.219 -6.348 1 98.94 124 SER B CA 1
ATOM 2484 C C . SER B 1 124 ? 7.969 -16.016 -7.25 1 98.94 124 SER B C 1
ATOM 2486 O O . SER B 1 124 ? 6.836 -15.75 -7.664 1 98.94 124 SER B O 1
ATOM 2488 N N . CYS B 1 125 ? 9.07 -15.297 -7.566 1 98.94 125 CYS B N 1
ATOM 2489 C CA . CYS B 1 125 ? 8.953 -14.164 -8.469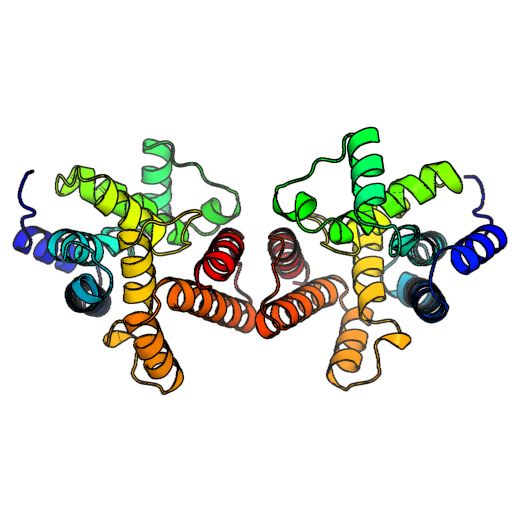 1 98.94 125 CYS B CA 1
ATOM 2490 C C . CYS B 1 125 ? 8.422 -14.594 -9.828 1 98.94 125 CYS B C 1
ATOM 2492 O O . CYS B 1 125 ? 7.562 -13.922 -10.406 1 98.94 125 CYS B O 1
ATOM 2494 N N . LEU B 1 126 ? 8.953 -15.68 -10.273 1 98.94 126 LEU B N 1
ATOM 2495 C CA . LEU B 1 126 ? 8.586 -16.172 -11.602 1 98.94 126 LEU B CA 1
ATOM 2496 C C . LEU B 1 126 ? 7.102 -16.531 -11.648 1 98.94 126 LEU B C 1
ATOM 2498 O O . LEU B 1 126 ? 6.402 -16.156 -12.594 1 98.94 126 LEU B O 1
ATOM 2502 N N . ILE B 1 127 ? 6.555 -17.219 -10.648 1 98.94 127 ILE B N 1
ATOM 2503 C CA . ILE B 1 127 ? 5.156 -17.625 -10.625 1 98.94 127 ILE B CA 1
ATOM 2504 C C . ILE B 1 127 ? 4.262 -16.406 -10.461 1 98.94 127 ILE B C 1
ATOM 2506 O O . ILE B 1 127 ? 3.217 -16.297 -11.102 1 98.94 127 ILE B O 1
ATOM 2510 N N . PHE B 1 128 ? 4.68 -15.492 -9.617 1 98.94 128 PHE B N 1
ATOM 2511 C CA . PHE B 1 128 ? 3.965 -14.234 -9.414 1 98.94 128 PHE B CA 1
ATOM 2512 C C . PHE B 1 128 ? 3.77 -13.508 -10.734 1 98.94 128 PHE B C 1
ATOM 2514 O O . PHE B 1 128 ? 2.654 -13.094 -11.062 1 98.94 128 PHE B O 1
ATOM 2521 N N . VAL B 1 129 ? 4.828 -13.43 -11.539 1 98.88 129 VAL B N 1
ATOM 2522 C CA . VAL B 1 129 ? 4.816 -12.688 -12.789 1 98.88 129 VAL B CA 1
ATOM 2523 C C . VAL B 1 129 ? 4.113 -13.5 -13.875 1 98.88 129 VAL B C 1
ATOM 2525 O O . VAL B 1 129 ? 3.336 -12.953 -14.664 1 98.88 129 VAL B O 1
ATOM 2528 N N . ALA B 1 130 ? 4.336 -14.773 -13.922 1 98.94 130 ALA B N 1
ATOM 2529 C CA . ALA B 1 130 ? 3.699 -15.633 -14.914 1 98.94 130 ALA B CA 1
ATOM 2530 C C . ALA B 1 130 ? 2.18 -15.602 -14.781 1 98.94 130 ALA B C 1
ATOM 2532 O O . ALA B 1 130 ? 1.461 -15.633 -15.781 1 98.94 130 ALA B O 1
ATOM 2533 N N . ASP B 1 131 ? 1.704 -15.555 -13.586 1 98.88 131 ASP B N 1
ATOM 2534 C CA . ASP B 1 131 ? 0.27 -15.492 -13.328 1 98.88 131 ASP B CA 1
ATOM 2535 C C . ASP B 1 131 ? -0.354 -14.258 -13.977 1 98.88 131 ASP B C 1
ATOM 2537 O O . ASP B 1 131 ? -1.467 -14.328 -14.5 1 98.88 131 ASP B O 1
ATOM 2541 N N . ALA B 1 132 ? 0.376 -13.172 -13.984 1 98.62 132 ALA B N 1
ATOM 2542 C CA . ALA B 1 132 ? -0.134 -11.906 -14.5 1 98.62 132 ALA B CA 1
ATOM 2543 C C . ALA B 1 132 ? 0.07 -11.797 -16 1 98.62 132 ALA B C 1
ATOM 2545 O O . ALA B 1 132 ? -0.58 -10.984 -16.672 1 98.62 132 ALA B O 1
ATOM 2546 N N . LEU B 1 133 ? 0.958 -12.641 -16.594 1 98.69 133 LEU B N 1
ATOM 2547 C CA . LEU B 1 133 ? 1.436 -12.281 -17.938 1 98.69 133 LEU B CA 1
ATOM 2548 C C . LEU B 1 133 ? 1.23 -13.43 -18.906 1 98.69 133 LEU B C 1
ATOM 2550 O O . LEU B 1 133 ? 1.5 -13.289 -20.109 1 98.69 133 LEU B O 1
ATOM 2554 N N . GLU B 1 134 ? 0.747 -14.539 -18.406 1 98.75 134 GLU B N 1
ATOM 2555 C CA . GLU B 1 134 ? 0.535 -15.664 -19.312 1 98.75 134 GLU B CA 1
ATOM 2556 C C . GLU B 1 134 ? -0.458 -15.305 -20.406 1 98.75 134 GLU B C 1
ATOM 2558 O O . GLU B 1 134 ? -1.188 -14.32 -20.297 1 98.75 134 GLU B O 1
ATOM 2563 N N . PRO B 1 135 ? -0.486 -16.016 -21.516 1 97.81 135 PRO B N 1
ATOM 2564 C CA . PRO B 1 135 ? -1.096 -15.594 -22.781 1 97.81 135 PRO B CA 1
ATOM 2565 C C . PRO B 1 135 ? -2.592 -15.312 -22.656 1 97.81 135 PRO B C 1
ATOM 2567 O O . PRO B 1 135 ? -3.121 -14.438 -23.344 1 97.81 135 PRO B O 1
ATOM 2570 N N . THR B 1 136 ? -3.33 -15.977 -21.812 1 97.56 136 THR B N 1
ATOM 2571 C CA . THR B 1 136 ? -4.773 -15.789 -21.734 1 97.56 136 THR B CA 1
ATOM 2572 C C . THR B 1 136 ? -5.105 -14.445 -21.094 1 97.56 136 THR B C 1
ATOM 2574 O O . THR B 1 136 ? -6.266 -14.016 -21.078 1 97.56 136 THR B O 1
ATOM 2577 N N . ARG B 1 137 ? -4.074 -13.711 -20.578 1 97.19 137 ARG B N 1
ATOM 2578 C CA . ARG B 1 137 ? -4.277 -12.414 -19.953 1 97.19 137 ARG B CA 1
ATOM 2579 C C . ARG B 1 137 ? -4.406 -11.312 -21 1 97.19 137 ARG B C 1
ATOM 2581 O O . ARG B 1 137 ? -4.668 -10.156 -20.672 1 97.19 137 ARG B O 1
ATOM 2588 N N . GLY B 1 138 ? -4.199 -11.656 -22.219 1 95.56 138 GLY B N 1
ATOM 2589 C CA . GLY B 1 138 ? -4.383 -10.711 -23.297 1 95.56 138 GLY B CA 1
ATOM 2590 C C . GLY B 1 138 ? -3.096 -10.406 -24.047 1 95.56 138 GLY B C 1
ATOM 2591 O O . GLY B 1 138 ? -2.043 -10.961 -23.734 1 95.56 138 GLY B O 1
ATOM 2592 N N . ASN B 1 139 ? -3.266 -9.555 -25.125 1 94.88 139 ASN B N 1
ATOM 2593 C CA . ASN B 1 139 ? -2.125 -9.25 -25.984 1 94.88 139 ASN B CA 1
ATOM 2594 C C . ASN B 1 139 ? -1.979 -7.75 -26.219 1 94.88 139 ASN B C 1
ATOM 2596 O O . ASN B 1 139 ? -1.459 -7.324 -27.25 1 94.88 139 ASN B O 1
ATOM 2600 N N . GLY B 1 140 ? -2.453 -6.996 -25.312 1 95.5 140 GLY B N 1
ATOM 2601 C CA . GLY B 1 140 ? -2.307 -5.555 -25.438 1 95.5 140 GLY B CA 1
ATOM 2602 C C . GLY B 1 140 ? -0.863 -5.094 -25.359 1 95.5 140 GLY B C 1
ATOM 2603 O O . GLY B 1 140 ? 0.01 -5.84 -24.922 1 95.5 140 GLY B O 1
ATOM 2604 N N . LEU B 1 141 ? -0.632 -3.889 -25.766 1 96.75 141 LEU B N 1
ATOM 2605 C CA . LEU B 1 141 ? 0.716 -3.338 -25.859 1 96.75 141 LEU B CA 1
ATOM 2606 C C . LEU B 1 141 ? 1.378 -3.312 -24.484 1 96.75 141 LEU B C 1
ATOM 2608 O O . LEU B 1 141 ? 2.549 -3.674 -24.344 1 96.75 141 LEU B O 1
ATOM 2612 N N . GLU B 1 142 ? 0.663 -2.949 -23.453 1 95.56 142 GLU B N 1
ATOM 2613 C CA . GLU B 1 142 ? 1.218 -2.832 -22.109 1 95.56 142 GLU B CA 1
ATOM 2614 C C . GLU B 1 142 ? 1.64 -4.195 -21.578 1 95.56 142 GLU B C 1
ATOM 2616 O O . GLU B 1 142 ? 2.699 -4.32 -20.953 1 95.56 142 GLU B O 1
ATOM 2621 N N . ILE B 1 143 ? 0.818 -5.199 -21.797 1 97.19 143 ILE B N 1
ATOM 2622 C CA . ILE B 1 143 ? 1.119 -6.543 -21.312 1 97.19 143 ILE B CA 1
ATOM 2623 C C . ILE B 1 143 ? 2.318 -7.109 -22.062 1 97.19 143 ILE B C 1
ATOM 2625 O O . ILE B 1 143 ? 3.18 -7.766 -21.469 1 97.19 143 ILE B O 1
ATOM 2629 N N . GLU B 1 144 ? 2.398 -6.84 -23.359 1 97.81 144 GLU B N 1
ATOM 2630 C CA . GLU B 1 144 ? 3.518 -7.32 -24.156 1 97.81 144 GLU B CA 1
ATOM 2631 C C . GLU B 1 144 ? 4.832 -6.684 -23.719 1 97.81 144 GLU B C 1
ATOM 2633 O O . GLU B 1 144 ? 5.863 -7.355 -23.656 1 97.81 144 GLU B O 1
ATOM 2638 N N . LYS B 1 145 ? 4.785 -5.414 -23.438 1 97.81 145 LYS B N 1
ATOM 2639 C CA . LYS B 1 145 ? 5.973 -4.746 -22.922 1 97.81 145 LYS B CA 1
ATOM 2640 C C . LYS B 1 145 ? 6.422 -5.367 -21.594 1 97.81 145 LYS B C 1
ATOM 2642 O O . LYS B 1 145 ? 7.617 -5.586 -21.375 1 97.81 145 LYS B O 1
ATOM 2647 N N . LEU B 1 146 ? 5.477 -5.672 -20.766 1 98.19 146 LEU B N 1
ATOM 2648 C CA . LEU B 1 146 ? 5.785 -6.27 -19.469 1 98.19 146 LEU B CA 1
ATOM 2649 C C . LEU B 1 146 ? 6.348 -7.676 -19.641 1 98.19 146 LEU B C 1
ATOM 2651 O O . LEU B 1 146 ? 7.219 -8.094 -18.875 1 98.19 146 LEU B O 1
ATOM 2655 N N . ARG B 1 147 ? 5.871 -8.422 -20.625 1 98.56 147 ARG B N 1
ATOM 2656 C CA . ARG B 1 147 ? 6.41 -9.742 -20.938 1 98.56 147 ARG B CA 1
ATOM 2657 C C . ARG B 1 147 ? 7.879 -9.648 -21.344 1 98.56 147 ARG B C 1
ATOM 2659 O O . ARG B 1 147 ? 8.695 -10.484 -20.953 1 98.56 147 ARG B O 1
ATOM 2666 N N . GLN B 1 148 ? 8.156 -8.609 -22.062 1 98.25 148 GLN B N 1
ATOM 2667 C CA . GLN B 1 148 ? 9.547 -8.398 -22.453 1 98.25 148 GLN B CA 1
ATOM 2668 C C . GLN B 1 148 ? 10.422 -8.102 -21.25 1 98.25 148 GLN B C 1
ATOM 2670 O O . GLN B 1 148 ? 11.516 -8.656 -21.109 1 98.25 148 GLN B O 1
ATOM 2675 N N . VAL B 1 149 ? 9.953 -7.242 -20.375 1 98.5 149 VAL B N 1
ATOM 2676 C CA . VAL B 1 149 ? 10.688 -6.91 -19.156 1 98.5 149 VAL B CA 1
ATOM 2677 C C . VAL B 1 149 ? 10.914 -8.172 -18.328 1 98.5 149 VAL B C 1
ATOM 2679 O O . VAL B 1 149 ? 12.016 -8.398 -17.828 1 98.5 149 VAL B O 1
ATOM 2682 N N . ALA B 1 150 ? 9.891 -9.078 -18.234 1 98.5 150 ALA B N 1
ATOM 2683 C CA . ALA B 1 150 ? 9.93 -10.281 -17.406 1 98.5 150 ALA B CA 1
ATOM 2684 C C . ALA B 1 150 ? 10.992 -11.258 -17.891 1 98.5 150 ALA B C 1
ATOM 2686 O O . ALA B 1 150 ? 11.562 -12.008 -17.094 1 98.5 150 ALA B O 1
ATOM 2687 N N . GLN B 1 151 ? 11.242 -11.188 -19.172 1 97.81 151 GLN B N 1
ATOM 2688 C CA . GLN B 1 151 ? 12.219 -12.109 -19.734 1 97.81 151 GLN B CA 1
ATOM 2689 C C . GLN B 1 151 ? 13.641 -11.664 -19.422 1 97.81 151 GLN B C 1
ATOM 2691 O O . GLN B 1 151 ? 14.578 -12.461 -19.469 1 97.81 151 GLN B O 1
ATOM 2696 N N . HIS B 1 152 ? 13.781 -10.391 -19.016 1 97.12 152 HIS B N 1
ATOM 2697 C CA . HIS B 1 152 ? 15.125 -9.852 -18.844 1 97.12 152 HIS B CA 1
ATOM 2698 C C . HIS B 1 152 ? 15.398 -9.531 -17.375 1 97.12 152 HIS B C 1
ATOM 2700 O O . HIS B 1 152 ? 16.547 -9.594 -16.922 1 97.12 152 HIS B O 1
ATOM 2706 N N . ASN B 1 153 ? 14.43 -9.055 -16.703 1 98.19 153 ASN B N 1
ATOM 2707 C CA . ASN B 1 153 ? 14.555 -8.641 -15.305 1 98.19 153 ASN B CA 1
ATOM 2708 C C . ASN B 1 153 ? 13.312 -9.016 -14.492 1 98.19 153 ASN B C 1
ATOM 2710 O O . ASN B 1 153 ? 12.312 -8.297 -14.516 1 98.19 153 ASN B O 1
ATOM 2714 N N . LEU B 1 154 ? 13.445 -10.07 -13.781 1 98.38 154 LEU B N 1
ATOM 2715 C CA . LEU B 1 154 ? 12.312 -10.633 -13.055 1 98.38 154 LEU B CA 1
ATOM 2716 C C . LEU B 1 154 ? 11.875 -9.695 -11.93 1 98.38 154 LEU B C 1
ATOM 2718 O O . LEU B 1 154 ? 10.672 -9.523 -11.695 1 98.38 154 LEU B O 1
ATOM 2722 N N . TYR B 1 155 ? 12.805 -9.062 -11.234 1 98.69 155 TYR B N 1
ATOM 2723 C CA . TYR B 1 155 ? 12.477 -8.156 -10.148 1 98.69 155 TYR B CA 1
ATOM 2724 C C . TYR B 1 155 ? 11.727 -6.93 -10.664 1 98.69 155 TYR B C 1
ATOM 2726 O O . TYR B 1 155 ? 10.75 -6.492 -10.062 1 98.69 155 TYR B O 1
ATOM 2734 N N . GLN B 1 156 ? 12.172 -6.375 -11.797 1 98.75 156 GLN B N 1
ATOM 2735 C CA . GLN B 1 156 ? 11.461 -5.254 -12.406 1 98.75 156 GLN B CA 1
ATOM 2736 C C . GLN B 1 156 ? 10.039 -5.652 -12.797 1 98.75 156 GLN B C 1
ATOM 2738 O O . GLN B 1 156 ? 9.109 -4.867 -12.641 1 98.75 156 GLN B O 1
ATOM 2743 N N . ALA B 1 157 ? 9.898 -6.852 -13.312 1 98.88 157 ALA B N 1
ATOM 2744 C CA . ALA B 1 157 ? 8.578 -7.348 -13.688 1 98.88 157 ALA B CA 1
ATOM 2745 C C . ALA B 1 157 ? 7.664 -7.469 -12.469 1 98.88 157 ALA B C 1
ATOM 2747 O O . ALA B 1 157 ? 6.473 -7.172 -12.547 1 98.88 157 ALA B O 1
ATOM 2748 N N . VAL B 1 158 ? 8.203 -7.934 -11.328 1 98.88 158 VAL B N 1
ATOM 2749 C CA . VAL B 1 158 ? 7.422 -8.016 -10.094 1 98.88 158 VAL B CA 1
ATOM 2750 C C . VAL B 1 158 ? 6.938 -6.625 -9.695 1 98.88 158 VAL B C 1
ATOM 2752 O O . VAL B 1 158 ? 5.754 -6.426 -9.414 1 98.88 158 VAL B O 1
ATOM 2755 N N . ARG B 1 159 ? 7.871 -5.66 -9.727 1 98.81 159 ARG B N 1
ATOM 2756 C CA . ARG B 1 159 ? 7.527 -4.289 -9.359 1 98.81 159 ARG B CA 1
ATOM 2757 C C . ARG B 1 159 ? 6.414 -3.746 -10.25 1 98.81 159 ARG B C 1
ATOM 2759 O O . ARG B 1 159 ? 5.422 -3.211 -9.758 1 98.81 159 ARG B O 1
ATOM 2766 N N . LEU B 1 160 ? 6.578 -3.91 -11.523 1 98.69 160 LEU B N 1
ATOM 2767 C CA . LEU B 1 160 ? 5.613 -3.375 -12.484 1 98.69 160 LEU B CA 1
ATOM 2768 C C . LEU B 1 160 ? 4.27 -4.082 -12.352 1 98.69 160 LEU B C 1
ATOM 2770 O O . LEU B 1 160 ? 3.219 -3.459 -12.508 1 98.69 160 LEU B O 1
ATOM 2774 N N . THR B 1 161 ? 4.285 -5.391 -12.094 1 98.69 161 THR B N 1
ATOM 2775 C CA . THR B 1 161 ? 3.049 -6.133 -11.883 1 98.69 161 THR B CA 1
ATOM 2776 C C . THR B 1 161 ? 2.311 -5.617 -10.656 1 98.69 161 THR B C 1
ATOM 2778 O O . THR B 1 161 ? 1.093 -5.426 -10.688 1 98.69 161 THR B O 1
ATOM 2781 N N . CYS B 1 162 ? 3.02 -5.348 -9.586 1 98.81 162 CYS B N 1
ATOM 2782 C CA . CYS B 1 162 ? 2.414 -4.75 -8.398 1 98.81 162 CYS B CA 1
ATOM 2783 C C . CYS B 1 162 ? 1.783 -3.404 -8.734 1 98.81 162 CYS B C 1
ATOM 2785 O O . CYS B 1 162 ? 0.668 -3.111 -8.297 1 98.81 162 CYS B O 1
ATOM 2787 N N . GLU B 1 163 ? 2.5 -2.627 -9.492 1 98.62 163 GLU B N 1
ATOM 2788 C CA . GLU B 1 163 ? 2.02 -1.287 -9.82 1 98.62 163 GLU B CA 1
ATOM 2789 C C . GLU B 1 163 ? 0.782 -1.346 -10.711 1 98.62 163 GLU B C 1
ATOM 2791 O O . GLU B 1 163 ? -0.126 -0.522 -10.57 1 98.62 163 GLU B O 1
ATOM 2796 N N . GLN B 1 164 ? 0.748 -2.283 -11.57 1 97.38 164 GLN B N 1
ATOM 2797 C CA . GLN B 1 164 ? -0.456 -2.482 -12.367 1 97.38 164 GLN B CA 1
ATOM 2798 C C . GLN B 1 164 ? -1.635 -2.9 -11.5 1 97.38 164 GLN B C 1
ATOM 2800 O O . GLN B 1 164 ? -2.758 -2.43 -11.695 1 97.38 164 GLN B O 1
ATOM 2805 N N . THR B 1 165 ? -1.365 -3.787 -10.57 1 97.5 165 THR B N 1
ATOM 2806 C CA . THR B 1 165 ? -2.4 -4.215 -9.641 1 97.5 165 THR B CA 1
ATOM 2807 C C . THR B 1 165 ? -2.914 -3.035 -8.82 1 97.5 165 THR B C 1
ATOM 2809 O O . THR B 1 165 ? -4.125 -2.846 -8.688 1 97.5 165 THR B O 1
ATOM 2812 N N . LEU B 1 166 ? -2.049 -2.205 -8.367 1 98.31 166 LEU B N 1
ATOM 2813 C CA . LEU B 1 166 ? -2.412 -1.037 -7.574 1 98.31 166 LEU B CA 1
ATOM 2814 C C . LEU B 1 166 ? -3.268 -0.071 -8.383 1 98.31 166 LEU B C 1
ATOM 2816 O O . LEU B 1 166 ? -4.305 0.399 -7.91 1 98.31 166 LEU B O 1
ATOM 2820 N N . THR B 1 167 ? -2.84 0.198 -9.586 1 97.5 167 THR B N 1
ATOM 2821 C CA . THR B 1 167 ? -3.572 1.115 -10.453 1 97.5 167 THR B CA 1
ATOM 2822 C C . THR B 1 167 ? -4.984 0.6 -10.719 1 97.5 167 THR B C 1
ATOM 2824 O O . THR B 1 167 ? -5.949 1.365 -10.664 1 97.5 167 THR B O 1
ATOM 2827 N N . TYR B 1 168 ? -5.074 -0.687 -10.953 1 97.62 168 TYR B N 1
ATOM 2828 C CA . TYR B 1 168 ? -6.371 -1.312 -11.195 1 97.62 168 TYR B CA 1
ATOM 2829 C C . TYR B 1 168 ? -7.277 -1.181 -9.977 1 97.62 168 TYR B C 1
ATOM 2831 O O . TYR B 1 168 ? -8.438 -0.788 -10.094 1 97.62 168 TYR B O 1
ATOM 2839 N N . LEU B 1 169 ? -6.789 -1.518 -8.828 1 98.19 169 LEU B N 1
ATOM 2840 C CA . LEU B 1 169 ? -7.59 -1.519 -7.605 1 98.19 169 LEU B CA 1
ATOM 2841 C C . LEU B 1 169 ? -8.008 -0.102 -7.23 1 98.19 169 LEU B C 1
ATOM 2843 O O . LEU B 1 169 ? -9.117 0.109 -6.73 1 98.19 169 LEU B O 1
ATOM 2847 N N . ILE B 1 170 ? -7.121 0.87 -7.461 1 98.12 170 ILE B N 1
ATOM 2848 C CA . ILE B 1 170 ? -7.449 2.271 -7.223 1 98.12 170 ILE B CA 1
ATOM 2849 C C . ILE B 1 170 ? -8.562 2.709 -8.172 1 98.12 170 ILE B C 1
ATOM 2851 O O . ILE B 1 170 ? -9.578 3.266 -7.73 1 98.12 170 ILE B O 1
ATOM 2855 N N . LYS B 1 171 ? -8.422 2.396 -9.422 1 97.31 171 LYS B N 1
ATOM 2856 C CA . LYS B 1 171 ? -9.375 2.795 -10.445 1 97.31 171 LYS B CA 1
ATOM 2857 C C . LYS B 1 171 ? -10.758 2.211 -10.172 1 97.31 171 LYS B C 1
ATOM 2859 O O . LYS B 1 171 ? -11.773 2.855 -10.43 1 97.31 171 LYS B O 1
ATOM 2864 N N . HIS B 1 172 ? -10.836 1.071 -9.547 1 97.81 172 HIS B N 1
ATOM 2865 C CA . HIS B 1 172 ? -12.109 0.38 -9.391 1 97.81 172 HIS B CA 1
ATOM 2866 C C . HIS B 1 172 ? -12.594 0.452 -7.945 1 97.81 172 HIS B C 1
ATOM 2868 O O . HIS B 1 172 ? -13.531 -0.26 -7.566 1 97.81 172 HIS B O 1
ATOM 2874 N N . HIS B 1 173 ? -12.008 1.226 -7.117 1 97.12 173 HIS B N 1
ATOM 2875 C CA . HIS B 1 173 ? -12.43 1.503 -5.75 1 97.12 173 HIS B CA 1
ATOM 2876 C C . HIS B 1 173 ? -12.5 0.222 -4.926 1 97.12 173 HIS B C 1
ATOM 2878 O O . HIS B 1 173 ? -13.484 -0.008 -4.215 1 97.12 173 HIS B O 1
ATOM 2884 N N . LYS B 1 174 ? -11.43 -0.614 -5.074 1 97.94 174 LYS B N 1
ATOM 2885 C CA . LYS B 1 174 ? -11.375 -1.871 -4.332 1 97.94 174 LYS B CA 1
ATOM 2886 C C . LYS B 1 174 ? -10.391 -1.777 -3.166 1 97.94 174 LYS B C 1
ATOM 2888 O O . LYS B 1 174 ? -9.484 -0.947 -3.18 1 97.94 174 LYS B O 1
ATOM 2893 N N . VAL B 1 175 ? -10.602 -2.594 -2.186 1 98.12 175 VAL B N 1
ATOM 2894 C CA . VAL B 1 175 ? -9.695 -2.686 -1.044 1 98.12 175 VAL B CA 1
ATOM 2895 C C . VAL B 1 175 ? -8.336 -3.205 -1.503 1 98.12 175 VAL B C 1
ATOM 2897 O O . VAL B 1 175 ? -8.258 -4.09 -2.361 1 98.12 175 VAL B O 1
ATOM 2900 N N . ILE B 1 176 ? -7.258 -2.678 -0.981 1 98.62 176 ILE B N 1
ATOM 2901 C CA . ILE B 1 176 ? -5.895 -3.057 -1.323 1 98.62 176 ILE B CA 1
ATOM 2902 C C . ILE B 1 176 ? -5.195 -3.629 -0.092 1 98.62 176 ILE B C 1
ATOM 2904 O O . ILE B 1 176 ? -5.211 -3.02 0.979 1 98.62 176 ILE B O 1
ATOM 2908 N N . HIS B 1 177 ? -4.695 -4.777 -0.168 1 98.69 177 HIS B N 1
ATOM 2909 C CA . HIS B 1 177 ? -3.891 -5.312 0.923 1 98.69 177 HIS B CA 1
ATOM 2910 C C . HIS B 1 177 ? -2.51 -4.664 0.962 1 98.69 177 HIS B C 1
ATOM 2912 O O . HIS B 1 177 ? -1.843 -4.555 -0.068 1 98.69 177 HIS B O 1
ATOM 2918 N N . PRO B 1 178 ? -1.988 -4.289 2.098 1 98.25 178 PRO B N 1
ATOM 2919 C CA . PRO B 1 178 ? -0.724 -3.553 2.184 1 98.25 178 PRO B CA 1
ATOM 2920 C C 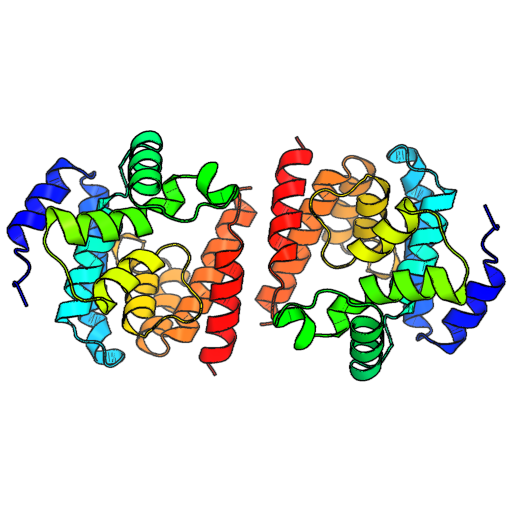. PRO B 1 178 ? 0.476 -4.391 1.743 1 98.25 178 PRO B C 1
ATOM 2922 O O . PRO B 1 178 ? 1.527 -3.84 1.406 1 98.25 178 PRO B O 1
ATOM 2925 N N . GLN B 1 179 ? 0.289 -5.695 1.72 1 98.25 179 GLN B N 1
ATOM 2926 C CA . GLN B 1 179 ? 1.38 -6.57 1.302 1 98.25 179 GLN B CA 1
ATOM 2927 C C . GLN B 1 179 ? 1.826 -6.25 -0.122 1 98.25 179 GLN B C 1
ATOM 2929 O O . GLN B 1 179 ? 3.006 -6.387 -0.453 1 98.25 179 GLN B O 1
ATOM 2934 N N . VAL B 1 180 ? 0.91 -5.773 -0.951 1 98.31 180 VAL B N 1
ATOM 2935 C CA . VAL B 1 180 ? 1.259 -5.457 -2.332 1 98.31 180 VAL B CA 1
ATOM 2936 C C . VAL B 1 180 ? 2.291 -4.332 -2.357 1 98.31 180 VAL B C 1
ATOM 2938 O O . VAL B 1 180 ? 3.195 -4.332 -3.197 1 98.31 180 VAL B O 1
ATOM 2941 N N . ILE B 1 181 ? 2.225 -3.398 -1.41 1 98.62 181 ILE B N 1
ATOM 2942 C CA . ILE B 1 181 ? 3.172 -2.295 -1.303 1 98.62 181 ILE B CA 1
ATOM 2943 C C . ILE B 1 181 ? 4.527 -2.82 -0.837 1 98.62 181 ILE B C 1
ATOM 2945 O O . ILE B 1 181 ? 5.566 -2.43 -1.372 1 98.62 181 ILE B O 1
ATOM 2949 N N . LEU B 1 182 ? 4.504 -3.682 0.127 1 98.62 182 LEU B N 1
ATOM 2950 C CA . LEU B 1 182 ? 5.754 -4.238 0.634 1 98.62 182 LEU B CA 1
ATOM 2951 C C . LEU B 1 182 ? 6.48 -5.02 -0.453 1 98.62 182 LEU B C 1
ATOM 2953 O O . LEU B 1 182 ? 7.695 -4.887 -0.613 1 98.62 182 LEU B O 1
ATOM 2957 N N . THR B 1 183 ? 5.688 -5.809 -1.195 1 98.88 183 THR B N 1
ATOM 2958 C CA . THR B 1 183 ? 6.258 -6.562 -2.309 1 98.88 183 THR B CA 1
ATOM 2959 C C . THR B 1 183 ? 6.828 -5.621 -3.363 1 98.88 183 THR B C 1
ATOM 2961 O O . THR B 1 183 ? 7.953 -5.809 -3.828 1 98.88 183 THR B O 1
ATOM 2964 N N . ARG B 1 184 ? 6.113 -4.613 -3.703 1 98.88 184 ARG B N 1
ATOM 2965 C CA . ARG B 1 184 ? 6.535 -3.623 -4.688 1 98.88 184 ARG B CA 1
ATOM 2966 C C . ARG B 1 184 ? 7.816 -2.922 -4.246 1 98.88 184 ARG B C 1
ATOM 2968 O O . ARG B 1 184 ? 8.758 -2.781 -5.031 1 98.88 184 ARG B O 1
ATOM 2975 N N . ASN B 1 185 ? 7.855 -2.475 -2.988 1 98.75 185 ASN B N 1
ATOM 2976 C CA . ASN B 1 185 ? 9.039 -1.81 -2.457 1 98.75 185 ASN B CA 1
ATOM 2977 C C . ASN B 1 185 ? 10.266 -2.711 -2.531 1 98.75 185 ASN B C 1
ATOM 2979 O O . ASN B 1 185 ? 11.344 -2.266 -2.926 1 98.75 185 ASN B O 1
ATOM 2983 N N . TRP B 1 186 ? 10.086 -3.926 -2.125 1 98.69 186 TRP B N 1
ATOM 2984 C CA . TRP B 1 186 ? 11.172 -4.898 -2.145 1 98.69 186 TRP B CA 1
ATOM 2985 C C . TRP B 1 186 ? 11.695 -5.102 -3.562 1 98.69 186 TRP B C 1
ATOM 2987 O O . TRP B 1 186 ? 12.906 -5.039 -3.799 1 98.69 186 TRP B O 1
ATOM 2997 N N . ALA B 1 187 ? 10.766 -5.301 -4.5 1 98.81 187 ALA B N 1
ATOM 2998 C CA . ALA B 1 187 ? 11.156 -5.523 -5.891 1 98.81 187 ALA B CA 1
ATOM 2999 C C . ALA B 1 187 ? 11.875 -4.305 -6.461 1 98.81 187 ALA B C 1
ATOM 3001 O O . ALA B 1 187 ? 12.812 -4.449 -7.25 1 98.81 187 ALA B O 1
ATOM 3002 N N . LEU B 1 188 ? 11.43 -3.135 -6.074 1 98.5 188 LEU B N 1
ATOM 3003 C CA . LEU B 1 188 ? 12.047 -1.888 -6.508 1 98.5 188 LEU B CA 1
ATOM 3004 C C . LEU B 1 188 ? 13.508 -1.834 -6.082 1 98.5 188 LEU B C 1
ATOM 3006 O O . LEU B 1 188 ? 14.367 -1.371 -6.84 1 98.5 188 LEU B O 1
ATOM 3010 N N . GLN B 1 189 ? 13.812 -2.32 -4.926 1 97.5 189 GLN B N 1
ATOM 3011 C CA . GLN B 1 189 ? 15.18 -2.34 -4.418 1 97.5 189 GLN B CA 1
ATOM 3012 C C . GLN B 1 189 ? 16.016 -3.408 -5.121 1 97.5 189 GLN B C 1
ATOM 3014 O O . GLN B 1 189 ? 17.203 -3.203 -5.383 1 97.5 189 GLN B O 1
ATOM 3019 N N . MET B 1 190 ? 15.406 -4.484 -5.527 1 98.06 190 MET B N 1
ATOM 3020 C CA . MET B 1 190 ? 16.109 -5.641 -6.078 1 98.06 190 MET B CA 1
ATOM 3021 C C . MET B 1 190 ? 16.406 -5.445 -7.562 1 98.06 190 MET B C 1
ATOM 3023 O O . MET B 1 190 ? 17.344 -6.043 -8.102 1 98.06 190 MET B O 1
ATOM 3027 N N . GLU B 1 191 ? 15.562 -4.695 -8.219 1 95.44 191 GLU B N 1
ATOM 3028 C CA . GLU B 1 191 ? 15.648 -4.613 -9.672 1 95.44 191 GLU B CA 1
ATOM 3029 C C . GLU B 1 191 ? 16.906 -3.869 -10.109 1 95.44 191 GLU B C 1
ATOM 3031 O O . GLU B 1 191 ? 17.312 -3.949 -11.266 1 95.44 191 GLU B O 1
ATOM 3036 N N . LYS B 1 192 ? 17.672 -3.176 -9.289 1 84.19 192 LYS B N 1
ATOM 3037 C CA . LYS B 1 192 ? 18.875 -2.416 -9.594 1 84.19 192 LYS B CA 1
ATOM 3038 C C . LYS B 1 192 ? 20.062 -3.346 -9.883 1 84.19 192 LYS B C 1
ATOM 3040 O O . LYS B 1 192 ? 20.109 -4.461 -9.359 1 84.19 192 LYS B O 1
#

InterPro domains:
  IPR003607 HD/PDEase domain [SM00471] (17-145)
  IPR003607 HD/PDEase domain [cd00077] (21-145)
  IPR005249 Ap4A hydrolase [TIGR00488] (13-186)
  IPR006674 HD domain [PF01966] (21-135)
  IPR051094 Diverse Catalytic Activities Enzymes [PTHR35795] (5-188)

Sequence (384 aa):
MVELDRSRVIHWLQENVSPQRLDHILGVEQTAVQWAPLHKVDPIKAGQAGLLHDLAKFFPPTKLLVIAKEHNLPLDPILQATPHLIHADVSAIIAAEEFGVDDPDVLKAIRCHTLGAVPMDLLSCLIFVADALEPTRGNGLEIEKLRQVAQHNLYQAVRLTCEQTLTYLIKHHKVIHPQVILTRNWALQMEKMVELDRSRVIHWLQENVSPQRLDHILGVEQTAVQWAPLHKVDPIKAGQAGLLHDLAKFFPPTKLLVIAKEHNLPLDPILQATPHLIHADVSAIIAAEEFGVDDPDVLKAIRCHTLGAVPMDLLSCLIFVADALEPTRGNGLEIEKLRQVAQHNLYQAVRLTCEQTLTYLIKHHKVIHPQVILTRNWALQMEK